Protein AF-A0A2P7TI65-F1 (afdb_monomer)

Secondary structure (DSSP, 8-state):
-HHHHHHHHHHHHHHHHHSTTSS-------------S---PPPTTHHHHH-HHHHHHHTTS-HHHHHHHHHHHHHHHTHHHH--SHHHHHHHHHHIIIIIHHHHIIIIIHHHHHH-TTTTSSHHHHHHHHHHHHTTEEEEEETTEEEEEEE----HHHHHHH--HHHHHHHHHHHHHHHHT-SSSTTT--HHHHHHHHHHHHHHHHSTTSHHHHHHHHHHHHHHHHHHSEEEEE-SS-EEEEESTT---HHHHB--HHHHHHHHHH-TTSTTHHHHHHHHHS-EEEEEETTEEPPEEEEEEEEEPPB--TTS--B-HHHHHHHHHHHTTT----EEEEEEETTEEEEEEEEEEESSHHHHHHHHHHHHHHSTT---EEEEEEEETTTTEEEEPP-

Sequence (395 aa):
MQIKQFIVLCLYAAICLLFGNCKPTSGSEVNAAGNSPAETVPPRHFLQKNLPHAYKYVEHAPAVLQNLLANYAYRVLGADSLITSEKELENLFLQRENEVIPQLEEQVFDPLLNEDPDVLQNEESNYLFNELKEIGIKGIFAEGMYVALGEAPMLEAKLQALAAEPLRLKIEFEQAQTDAIGGEYPFLDLDGEIKSVVLGEQLLFQYPKTAYAKQVESSFRFCLQTLTDVHALSGKYDRGYLTHALSFEHYPYETDIAQIKQFAQKYPQSRYAGAISKIAENPSEMELDADAPLPVYLVVINRFKPETPAGNALQCANAEKEMYRYLDKGIDVCHTLLIYHKNEPTCALTYRYYPTPEKAGKALQTWATTMPGVPAEIVKIAYNSNLETWEIQSE

Mean predicted aligned error: 8.1 Å

Nearest PDB structures (foldseek):
  6lyr-assembly1_D  TM=3.606E-01  e=5.839E-01  Escherichia coli K-12
  9co0-assembly1_D  TM=3.564E-01  e=2.639E+00  Escherichia coli
  3qky-assembly1_A  TM=2.832E-01  e=7.347E+00  Rhodothermus marinus DSM 4252

Structure (mmCIF, N/CA/C/O backbone):
data_AF-A0A2P7TI65-F1
#
_entry.id   AF-A0A2P7TI65-F1
#
loop_
_atom_site.group_PDB
_atom_site.id
_atom_site.type_symbol
_atom_site.label_atom_id
_atom_site.label_alt_id
_atom_site.label_comp_id
_atom_site.label_asym_id
_atom_site.label_entity_id
_atom_site.label_seq_id
_atom_site.pdbx_PDB_ins_code
_atom_site.Cartn_x
_atom_site.Cartn_y
_atom_site.Cartn_z
_atom_site.occupancy
_atom_site.B_iso_or_equiv
_atom_site.auth_seq_id
_atom_site.auth_comp_id
_atom_site.auth_asym_id
_atom_site.auth_atom_id
_atom_site.pdbx_PDB_model_num
ATOM 1 N N . MET A 1 1 ? -22.223 21.121 -10.533 1.00 33.25 1 MET A N 1
ATOM 2 C CA . MET A 1 1 ? -20.885 21.535 -11.014 1.00 33.25 1 MET A CA 1
ATOM 3 C C . MET A 1 1 ? -19.845 21.593 -9.892 1.00 33.25 1 MET A C 1
ATOM 5 O O . MET A 1 1 ? -18.720 21.209 -10.151 1.00 33.25 1 MET A O 1
ATOM 9 N N . GLN A 1 2 ? -20.208 21.960 -8.653 1.00 28.72 2 GLN A N 1
ATOM 10 C CA . GLN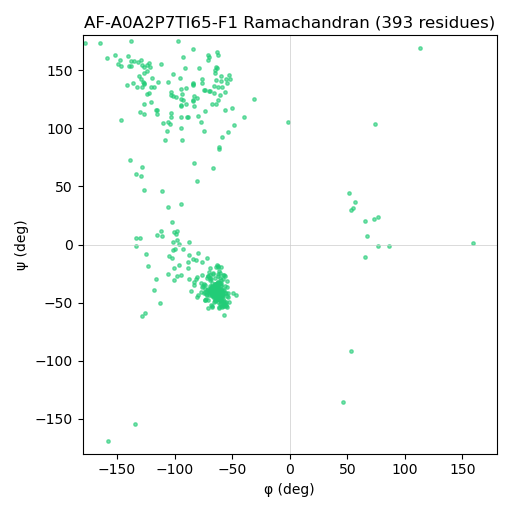 A 1 2 ? -19.278 21.985 -7.505 1.00 28.72 2 GLN A CA 1
ATOM 11 C C . GLN A 1 2 ? -18.925 20.606 -6.903 1.00 28.72 2 GLN A C 1
ATOM 13 O O . GLN A 1 2 ? -17.838 20.451 -6.369 1.00 28.72 2 GLN A O 1
ATOM 18 N N . ILE A 1 3 ? -19.787 19.587 -7.036 1.00 29.53 3 ILE A N 1
ATOM 19 C CA . ILE A 1 3 ? -19.545 18.241 -6.465 1.00 29.53 3 ILE A CA 1
ATOM 20 C C . ILE A 1 3 ? -18.423 17.489 -7.205 1.00 29.53 3 ILE A C 1
ATOM 22 O O . ILE A 1 3 ? -17.579 16.875 -6.568 1.00 29.53 3 ILE A O 1
ATOM 26 N N . LYS A 1 4 ? -18.341 17.610 -8.539 1.00 27.17 4 LYS A N 1
ATOM 27 C CA . LYS A 1 4 ? -17.256 16.997 -9.328 1.00 27.17 4 LYS A CA 1
ATOM 28 C C . LYS A 1 4 ? -15.881 17.598 -9.011 1.00 27.17 4 LYS A C 1
ATOM 30 O O . LYS A 1 4 ? -14.904 16.870 -8.965 1.00 27.17 4 LYS A O 1
ATOM 35 N N . GLN A 1 5 ? -15.807 18.903 -8.740 1.00 29.42 5 GLN A N 1
ATOM 36 C CA . GLN A 1 5 ? -14.550 19.556 -8.351 1.00 29.42 5 GLN A CA 1
ATOM 37 C C . GLN A 1 5 ? -14.112 19.185 -6.927 1.00 29.42 5 GLN A C 1
ATOM 39 O O . GLN A 1 5 ? -12.918 19.141 -6.663 1.00 29.42 5 GLN A O 1
ATOM 44 N N . PHE A 1 6 ? -15.059 18.880 -6.033 1.00 30.64 6 PHE A N 1
ATOM 45 C CA . PHE A 1 6 ? -14.758 18.417 -4.676 1.00 30.64 6 PHE A CA 1
ATOM 46 C C . PHE A 1 6 ? -14.247 16.969 -4.672 1.00 30.64 6 PHE A C 1
ATOM 48 O O . PHE A 1 6 ? -13.254 16.686 -4.016 1.00 30.64 6 PHE A O 1
ATOM 55 N N . ILE A 1 7 ? -14.846 16.086 -5.483 1.00 35.62 7 ILE A N 1
ATOM 56 C CA . ILE A 1 7 ? -14.396 14.692 -5.649 1.00 35.62 7 ILE A CA 1
ATOM 57 C C . ILE A 1 7 ? -12.996 14.637 -6.273 1.00 35.62 7 ILE A C 1
ATOM 59 O O . ILE A 1 7 ? -12.140 13.931 -5.759 1.00 35.62 7 ILE A O 1
ATOM 63 N N . VAL A 1 8 ? -12.715 15.454 -7.297 1.00 33.91 8 VAL A N 1
ATOM 64 C CA . VAL A 1 8 ? -11.368 15.558 -7.890 1.00 33.91 8 VAL A CA 1
ATOM 65 C C . VAL A 1 8 ? -10.347 16.092 -6.875 1.00 33.91 8 VAL A C 1
ATOM 67 O O . VAL A 1 8 ? -9.234 15.582 -6.810 1.00 33.91 8 VAL A O 1
ATOM 70 N N . LEU A 1 9 ? -10.712 17.061 -6.024 1.00 30.66 9 LEU A N 1
ATOM 71 C CA . LEU A 1 9 ? -9.827 17.528 -4.948 1.00 30.66 9 LEU A CA 1
ATOM 72 C C . LEU A 1 9 ? -9.592 16.467 -3.863 1.00 30.66 9 LEU A C 1
ATOM 74 O O . LEU A 1 9 ? -8.480 16.386 -3.348 1.00 30.66 9 LEU A O 1
ATOM 78 N N . CYS A 1 10 ? -10.596 15.652 -3.529 1.00 34.59 10 CYS A N 1
ATOM 79 C CA . CYS A 1 10 ? -10.451 14.518 -2.614 1.00 34.59 10 CYS A CA 1
ATOM 80 C C . CYS A 1 10 ? -9.598 13.400 -3.228 1.00 34.59 10 CYS A C 1
ATOM 82 O O . CYS A 1 10 ? -8.789 12.823 -2.511 1.00 34.59 10 CYS A O 1
ATOM 84 N N . LEU A 1 11 ? -9.699 13.164 -4.542 1.00 36.84 11 LEU A N 1
ATOM 85 C CA . LEU A 1 11 ? -8.825 12.266 -5.301 1.00 36.84 11 LEU A CA 1
ATOM 86 C C . LEU A 1 11 ? -7.374 12.741 -5.198 1.00 36.84 11 LEU A C 1
ATOM 88 O O . LEU A 1 11 ? -6.514 12.004 -4.734 1.00 36.84 11 LEU A O 1
ATOM 92 N N . TYR A 1 12 ? -7.115 14.014 -5.519 1.00 34.06 12 TYR A N 1
ATOM 93 C CA . TYR A 1 12 ? -5.782 14.602 -5.408 1.00 34.06 12 TYR A CA 1
ATOM 94 C C . TYR A 1 12 ? -5.277 14.634 -3.968 1.00 34.06 12 TYR A C 1
ATOM 96 O O . TYR A 1 12 ? -4.091 14.424 -3.768 1.00 34.06 12 TYR A O 1
ATOM 104 N N . ALA A 1 13 ? -6.122 14.873 -2.962 1.00 33.38 13 ALA A N 1
ATOM 105 C CA . ALA A 1 13 ? -5.711 14.895 -1.560 1.00 33.38 13 ALA A CA 1
ATOM 106 C C . ALA A 1 13 ? -5.451 13.489 -1.002 1.00 33.38 13 ALA A C 1
ATOM 108 O O . ALA A 1 13 ? -4.453 13.309 -0.315 1.00 33.38 13 ALA A O 1
ATOM 109 N N . ALA A 1 14 ? -6.278 12.490 -1.320 1.00 37.41 14 ALA A N 1
ATOM 110 C CA . ALA A 1 14 ? -6.063 11.099 -0.926 1.00 37.41 14 ALA A CA 1
ATOM 111 C C . ALA A 1 14 ? -4.827 10.524 -1.629 1.00 37.41 14 ALA A C 1
ATOM 113 O O . ALA A 1 14 ? -3.959 9.970 -0.968 1.00 37.41 14 ALA A O 1
ATOM 114 N N . ILE A 1 15 ? -4.665 10.777 -2.930 1.00 42.31 15 ILE A N 1
ATOM 115 C CA . ILE A 1 15 ? -3.466 10.418 -3.699 1.00 42.31 15 ILE A CA 1
ATOM 116 C C . ILE A 1 15 ? -2.247 11.197 -3.169 1.00 42.31 15 ILE A C 1
ATOM 118 O O . ILE A 1 15 ? -1.222 10.604 -2.867 1.00 42.31 15 ILE A O 1
ATOM 122 N N . CYS A 1 16 ? -2.333 12.505 -2.913 1.00 35.56 16 CYS A N 1
ATOM 123 C CA . CYS A 1 16 ? -1.217 13.270 -2.332 1.00 35.56 16 CYS A CA 1
ATOM 124 C C . CYS A 1 16 ? -0.918 12.917 -0.866 1.00 35.56 16 CYS A C 1
ATOM 126 O O . CYS A 1 16 ? 0.185 13.204 -0.411 1.00 35.56 16 CYS A O 1
ATOM 128 N N . LEU A 1 17 ? -1.845 12.318 -0.115 1.00 35.91 17 LEU A N 1
ATOM 129 C CA . LEU A 1 17 ? -1.594 11.780 1.228 1.00 35.91 17 LEU A CA 1
ATOM 130 C C . LEU A 1 17 ? -0.984 10.372 1.155 1.00 35.91 17 LEU A C 1
ATOM 132 O O . LEU A 1 17 ? -0.093 10.070 1.945 1.00 35.91 17 LEU A O 1
ATOM 136 N N . LEU A 1 18 ? -1.374 9.566 0.161 1.00 39.84 18 LEU A N 1
ATOM 137 C CA . LEU A 1 18 ? -0.753 8.278 -0.173 1.00 39.84 18 LEU A CA 1
ATOM 138 C C . LEU A 1 18 ? 0.675 8.452 -0.724 1.00 39.84 18 LEU A C 1
ATOM 140 O O . LEU A 1 18 ? 1.555 7.651 -0.424 1.00 39.84 18 LEU A O 1
ATOM 144 N N . PHE A 1 19 ? 0.940 9.545 -1.449 1.00 40.72 19 PHE A N 1
ATOM 145 C CA . PHE A 1 19 ? 2.225 9.827 -2.103 1.00 40.72 19 PHE A CA 1
ATOM 146 C C . PHE A 1 19 ? 2.960 11.063 -1.562 1.00 40.72 19 PHE A C 1
ATOM 148 O O . PHE A 1 19 ? 4.010 11.437 -2.082 1.00 40.72 19 PHE A O 1
ATOM 155 N N . GLY A 1 20 ? 2.495 11.679 -0.473 1.00 29.67 20 GLY A N 1
ATOM 156 C CA . GLY A 1 20 ? 3.210 12.774 0.199 1.00 29.67 20 GLY A CA 1
ATOM 157 C C . GLY A 1 20 ? 4.576 12.335 0.739 1.00 29.67 20 GLY A C 1
ATOM 158 O O . GLY A 1 20 ? 5.502 13.140 0.807 1.00 29.67 20 GLY A O 1
ATOM 159 N N . ASN A 1 21 ? 4.718 11.034 1.014 1.00 30.55 21 ASN A N 1
ATOM 160 C CA . ASN A 1 21 ? 5.979 10.372 1.357 1.00 30.55 21 ASN A CA 1
ATOM 161 C C . ASN A 1 21 ? 6.677 9.694 0.156 1.00 30.55 21 ASN A C 1
ATOM 163 O O . ASN A 1 21 ? 7.762 9.144 0.326 1.00 30.55 21 ASN A O 1
ATOM 167 N N . CYS A 1 22 ? 6.094 9.770 -1.046 1.00 31.56 22 CYS A N 1
ATOM 168 C CA . CYS A 1 22 ? 6.686 9.340 -2.321 1.00 31.56 22 CYS A CA 1
ATOM 169 C C . CYS A 1 22 ? 6.988 10.514 -3.263 1.00 31.56 22 CYS A C 1
ATOM 171 O O . CYS A 1 22 ? 7.347 10.295 -4.416 1.00 31.56 22 CYS A O 1
ATOM 173 N N . LYS A 1 23 ? 6.921 11.766 -2.793 1.00 25.58 23 LYS A N 1
ATOM 174 C CA . LYS A 1 23 ? 7.666 12.836 -3.455 1.00 25.58 23 LYS A CA 1
ATOM 175 C C . LYS A 1 23 ? 9.137 12.642 -3.101 1.00 25.58 23 LYS A C 1
ATOM 177 O O . LYS A 1 23 ? 9.470 12.789 -1.921 1.00 25.58 23 LYS A O 1
ATOM 182 N N . PRO A 1 24 ? 10.035 12.343 -4.060 1.00 28.00 24 PRO A N 1
ATOM 183 C CA . PRO A 1 24 ? 11.450 12.501 -3.796 1.00 28.00 24 PRO A CA 1
ATOM 184 C C . PRO A 1 24 ? 11.622 13.953 -3.365 1.00 28.00 24 PRO A C 1
ATOM 186 O O . PRO A 1 24 ? 11.313 14.884 -4.112 1.00 28.00 24 PRO A O 1
ATOM 189 N N . THR A 1 25 ? 12.044 14.163 -2.119 1.00 24.66 25 THR A N 1
ATOM 190 C CA . THR A 1 25 ? 12.539 15.468 -1.708 1.00 24.66 25 THR A CA 1
ATOM 191 C C . THR A 1 25 ? 13.558 15.862 -2.760 1.00 24.66 25 THR A C 1
ATOM 193 O O . THR A 1 25 ? 14.561 15.165 -2.925 1.00 24.66 25 THR A O 1
ATOM 196 N N . SER A 1 26 ? 13.292 16.951 -3.480 1.00 28.28 26 SER A N 1
ATOM 197 C CA . SER A 1 26 ? 14.252 17.633 -4.338 1.00 28.28 26 SER A CA 1
ATOM 198 C C . SER A 1 26 ? 15.343 18.233 -3.441 1.00 28.28 26 SER A C 1
ATOM 200 O O . SER A 1 26 ? 15.443 19.441 -3.244 1.00 28.28 26 SER A O 1
ATOM 202 N N . GLY A 1 27 ? 16.098 17.356 -2.793 1.00 23.88 27 GLY A N 1
ATOM 203 C CA . GLY A 1 27 ? 17.316 17.620 -2.070 1.00 23.88 27 GLY A CA 1
ATOM 204 C C . GLY A 1 27 ? 18.421 17.114 -2.967 1.00 23.88 27 GLY A C 1
ATOM 205 O O . GLY A 1 27 ? 18.614 15.912 -3.120 1.00 23.88 27 GLY A O 1
ATOM 206 N N . SER A 1 28 ? 19.107 18.050 -3.609 1.00 29.12 28 SER A N 1
ATOM 207 C CA . SER A 1 28 ? 20.335 17.808 -4.343 1.00 29.12 28 SER A CA 1
ATOM 208 C C . SER A 1 28 ? 21.411 17.279 -3.390 1.00 29.12 28 SER A C 1
ATOM 210 O O . SER A 1 28 ? 22.260 18.034 -2.922 1.00 29.12 28 SER A O 1
ATOM 212 N N . GLU A 1 29 ? 21.392 15.985 -3.100 1.00 25.59 29 GLU A N 1
ATOM 213 C CA . GLU A 1 29 ? 22.573 15.262 -2.655 1.00 25.59 29 GLU A CA 1
ATOM 214 C C . GLU A 1 29 ? 23.029 14.398 -3.821 1.00 25.59 29 GLU A C 1
ATOM 216 O O . GLU A 1 29 ? 22.493 13.330 -4.111 1.00 25.59 29 GLU A O 1
ATOM 221 N N . VAL A 1 30 ? 24.014 14.940 -4.537 1.00 32.53 30 VAL A N 1
ATOM 222 C CA . VAL A 1 30 ? 24.775 14.271 -5.588 1.00 32.53 30 VAL A CA 1
ATOM 223 C C . VAL A 1 30 ? 25.493 13.083 -4.948 1.00 32.53 30 VAL A C 1
ATOM 225 O O . VAL A 1 30 ? 26.649 13.176 -4.537 1.00 32.53 30 VAL A O 1
ATOM 228 N N . ASN A 1 31 ? 24.795 11.958 -4.824 1.00 28.86 31 ASN A N 1
ATOM 229 C CA . ASN A 1 31 ? 25.407 10.698 -4.453 1.00 28.86 31 ASN A CA 1
ATOM 230 C C . ASN A 1 31 ? 26.119 10.145 -5.686 1.00 28.86 31 ASN A C 1
ATOM 232 O O . ASN A 1 31 ? 25.499 9.729 -6.658 1.00 28.86 31 ASN A O 1
ATOM 236 N N . ALA A 1 32 ? 27.447 10.261 -5.624 1.00 28.88 32 ALA A N 1
ATOM 237 C CA . ALA A 1 32 ? 28.475 9.694 -6.486 1.00 28.88 32 ALA A CA 1
ATOM 238 C C . ALA A 1 32 ? 27.963 8.802 -7.630 1.00 28.88 32 ALA A C 1
ATOM 240 O O . ALA A 1 32 ? 27.623 7.636 -7.430 1.00 28.88 32 ALA A O 1
ATOM 241 N N . ALA A 1 33 ? 28.019 9.361 -8.843 1.00 31.31 33 ALA A N 1
ATOM 242 C CA . ALA A 1 33 ? 27.910 8.643 -10.101 1.00 31.31 33 ALA A CA 1
ATOM 243 C C . ALA A 1 33 ? 28.835 7.414 -10.094 1.00 31.31 33 ALA A C 1
ATOM 245 O O . ALA A 1 33 ? 30.054 7.512 -10.257 1.00 31.31 33 ALA A O 1
ATOM 246 N N . GLY A 1 34 ? 28.247 6.237 -9.888 1.00 29.70 34 GLY A N 1
ATOM 247 C CA . GLY A 1 34 ? 28.880 4.983 -10.250 1.00 29.70 34 GLY A CA 1
ATOM 248 C C . GLY A 1 34 ? 28.967 4.934 -11.768 1.00 29.70 34 GLY A C 1
ATOM 249 O O . GLY A 1 34 ? 27.942 5.030 -12.431 1.00 29.70 34 GLY A O 1
ATOM 250 N N . ASN A 1 35 ? 30.183 4.818 -12.304 1.00 31.08 35 ASN A N 1
ATOM 251 C CA . ASN A 1 35 ? 30.463 4.728 -13.738 1.00 31.08 35 ASN A CA 1
ATOM 252 C C . ASN A 1 35 ? 29.428 3.855 -14.475 1.00 31.08 35 ASN A C 1
ATOM 254 O O . ASN A 1 35 ? 29.418 2.632 -14.302 1.00 31.08 35 ASN A O 1
ATOM 258 N N . SER A 1 36 ? 28.585 4.492 -15.295 1.00 36.66 36 SER A N 1
ATOM 259 C CA . SER A 1 36 ? 27.713 3.807 -16.251 1.00 36.66 36 SER A CA 1
ATOM 260 C C . SER A 1 36 ? 28.566 2.972 -17.212 1.00 36.66 36 SER A C 1
ATOM 262 O O . SER A 1 36 ? 29.584 3.471 -17.704 1.00 36.66 36 SER A O 1
ATOM 264 N N . PRO A 1 37 ? 28.182 1.718 -17.514 1.00 41.44 37 PRO A N 1
ATOM 265 C CA . PRO A 1 37 ? 28.738 1.019 -18.665 1.00 41.44 37 PRO A CA 1
ATOM 266 C C . PRO A 1 37 ? 28.413 1.828 -19.932 1.00 41.44 37 PRO A C 1
ATOM 268 O O . PRO A 1 37 ? 27.387 2.504 -19.984 1.00 41.44 37 PRO A O 1
ATOM 271 N N . ALA A 1 38 ? 29.345 1.819 -20.890 1.00 41.25 38 ALA A N 1
ATOM 272 C CA . ALA A 1 38 ? 29.417 2.696 -22.062 1.00 41.25 38 ALA A CA 1
ATOM 273 C C . ALA A 1 38 ? 28.048 3.154 -22.602 1.00 41.25 38 ALA A C 1
ATOM 275 O O . ALA A 1 38 ? 27.215 2.317 -22.939 1.00 41.25 38 ALA A O 1
ATOM 276 N N . GLU A 1 39 ? 27.848 4.474 -22.725 1.00 50.56 39 GLU A N 1
ATOM 277 C CA . GLU A 1 39 ? 26.682 5.070 -23.389 1.00 50.56 39 GLU A CA 1
ATOM 278 C C . GLU A 1 39 ? 26.535 4.488 -24.801 1.00 50.56 39 GLU A C 1
ATOM 280 O O . GLU A 1 39 ? 27.182 4.919 -25.759 1.00 50.56 39 GLU A O 1
ATOM 285 N N . THR A 1 40 ? 25.684 3.477 -24.951 1.00 62.12 40 THR A N 1
ATOM 286 C CA . THR A 1 40 ? 25.248 3.028 -26.265 1.00 62.12 40 THR A CA 1
ATOM 287 C C . THR A 1 40 ? 24.262 4.057 -26.783 1.00 62.12 40 THR A C 1
ATOM 289 O O . THR A 1 40 ? 23.092 4.049 -26.405 1.00 62.12 40 THR A O 1
ATOM 292 N N . VAL A 1 41 ? 24.759 4.971 -27.613 1.00 78.25 41 VAL A N 1
ATOM 293 C CA . VAL A 1 41 ? 23.941 6.007 -28.245 1.00 78.25 41 VAL A CA 1
ATOM 294 C C . VAL A 1 41 ? 22.924 5.330 -29.175 1.00 78.25 41 VAL A C 1
ATOM 296 O O . VAL A 1 41 ? 23.336 4.617 -30.098 1.00 78.25 41 VAL A O 1
ATOM 299 N N . PRO A 1 42 ? 21.611 5.520 -28.963 1.00 86.88 42 PRO A N 1
ATOM 300 C CA . PRO A 1 42 ? 20.585 4.921 -29.796 1.00 86.88 42 PRO A CA 1
ATOM 301 C C . PRO A 1 42 ? 20.676 5.475 -31.225 1.00 86.88 42 PRO A C 1
ATOM 303 O O . PRO A 1 42 ? 21.110 6.615 -31.436 1.00 86.88 42 PRO A O 1
ATOM 306 N N . PRO A 1 43 ? 20.249 4.706 -32.241 1.00 88.12 43 PRO A N 1
ATOM 307 C CA . PRO A 1 43 ? 20.142 5.214 -33.602 1.00 88.12 43 PRO A CA 1
ATOM 308 C C . PRO A 1 43 ? 19.313 6.505 -33.668 1.00 88.12 43 PRO A C 1
ATOM 310 O O . PRO A 1 43 ? 18.324 6.666 -32.950 1.00 88.12 43 PRO A O 1
ATOM 313 N N . ARG A 1 44 ? 19.662 7.421 -34.583 1.00 83.56 44 ARG A N 1
ATOM 314 C CA . ARG A 1 44 ? 18.804 8.585 -34.863 1.00 83.56 44 ARG A CA 1
ATOM 315 C C . ARG A 1 44 ? 17.396 8.104 -35.228 1.00 83.56 44 ARG A C 1
ATOM 317 O O . ARG A 1 44 ? 17.263 7.144 -35.982 1.00 83.56 44 ARG A O 1
ATOM 324 N N . HIS A 1 45 ? 16.373 8.791 -34.720 1.00 90.06 45 HIS A N 1
ATOM 325 C CA . HIS A 1 45 ? 14.956 8.437 -34.901 1.00 90.06 45 HIS A CA 1
ATOM 326 C C . HIS A 1 45 ? 14.533 7.106 -34.251 1.00 90.06 45 HIS A C 1
ATOM 328 O O . HIS A 1 45 ? 13.511 6.543 -34.635 1.00 90.06 45 HIS A O 1
ATOM 334 N N . PHE A 1 46 ? 15.286 6.591 -33.266 1.00 94.56 46 PHE A N 1
ATOM 335 C CA . PHE A 1 46 ? 14.934 5.339 -32.589 1.00 94.56 46 PHE A CA 1
ATOM 336 C C . PHE A 1 46 ? 13.518 5.365 -31.997 1.00 94.56 46 PHE A C 1
ATOM 338 O O . PHE A 1 46 ? 12.744 4.454 -32.284 1.00 94.56 46 PHE A O 1
ATOM 345 N N . LEU A 1 47 ? 13.161 6.416 -31.246 1.00 93.44 47 LEU A N 1
ATOM 346 C CA . LEU A 1 47 ? 11.814 6.559 -30.677 1.00 93.44 47 LEU A CA 1
ATOM 347 C C . LEU A 1 47 ? 10.745 6.605 -31.767 1.00 93.44 47 LEU A C 1
ATOM 349 O O . LEU A 1 47 ? 9.847 5.780 -31.762 1.00 93.44 47 LEU A O 1
ATOM 353 N N . GLN A 1 48 ? 10.907 7.475 -32.765 1.00 95.75 48 GLN A N 1
ATOM 354 C CA . GLN A 1 48 ? 9.965 7.599 -33.882 1.00 95.75 48 GLN A CA 1
ATOM 355 C C . GLN A 1 48 ? 9.706 6.267 -34.610 1.00 95.75 48 GLN A C 1
ATOM 357 O O . GLN A 1 48 ? 8.623 6.061 -35.148 1.00 95.75 48 GLN A O 1
ATOM 362 N N . LYS A 1 49 ? 10.699 5.371 -34.665 1.00 95.88 49 LYS A N 1
ATOM 363 C CA . LYS A 1 49 ? 10.581 4.080 -35.348 1.00 95.88 49 LYS A CA 1
ATOM 364 C C . LYS A 1 49 ? 9.975 2.976 -34.476 1.00 95.88 49 LYS A C 1
ATOM 366 O O . LYS A 1 49 ? 9.257 2.143 -35.017 1.00 95.88 49 LYS A O 1
ATOM 371 N N . ASN A 1 50 ? 10.335 2.915 -33.194 1.00 96.25 50 ASN A N 1
ATOM 372 C CA . ASN A 1 50 ? 10.012 1.770 -32.331 1.00 96.25 50 ASN A CA 1
ATOM 373 C C . ASN A 1 50 ? 8.899 2.069 -31.323 1.00 96.25 50 ASN A C 1
ATOM 375 O O . ASN A 1 50 ? 8.230 1.139 -30.907 1.00 96.25 50 ASN A O 1
ATOM 379 N N . LEU A 1 51 ? 8.705 3.337 -30.959 1.00 97.00 51 LEU A N 1
ATOM 380 C CA . LEU A 1 51 ? 7.634 3.813 -30.082 1.00 97.00 51 LEU A CA 1
ATOM 381 C C . LEU A 1 51 ? 6.981 5.067 -30.710 1.00 97.00 51 LEU A C 1
ATOM 383 O O . LEU A 1 51 ? 7.117 6.174 -30.174 1.00 97.00 51 LEU A O 1
ATOM 387 N N . PRO A 1 52 ? 6.393 4.959 -31.922 1.00 97.00 52 PRO A N 1
ATOM 388 C CA . PRO A 1 52 ? 5.850 6.102 -32.652 1.00 97.00 52 PRO A CA 1
ATOM 389 C C . PRO A 1 52 ? 4.741 6.850 -31.907 1.00 97.00 52 PRO A C 1
ATOM 391 O O . PRO A 1 52 ? 4.651 8.067 -32.070 1.00 97.00 52 PRO A O 1
ATOM 394 N N . HIS A 1 53 ? 3.908 6.178 -31.109 1.00 96.38 53 HIS A N 1
ATOM 395 C CA . HIS A 1 53 ? 2.890 6.859 -30.314 1.00 96.38 53 HIS A CA 1
ATOM 396 C C . HIS A 1 53 ? 3.530 7.603 -29.141 1.00 96.38 53 HIS A C 1
ATOM 398 O O . HIS A 1 53 ? 3.283 8.796 -29.017 1.00 96.38 53 HIS A O 1
ATOM 404 N N . ALA A 1 54 ? 4.441 6.995 -28.376 1.00 95.19 54 ALA A N 1
ATOM 405 C CA . ALA A 1 54 ? 5.192 7.705 -27.333 1.00 95.19 54 ALA A CA 1
ATOM 406 C C . ALA A 1 54 ? 5.979 8.900 -27.894 1.00 95.19 54 ALA A C 1
ATOM 408 O O . ALA A 1 54 ? 6.000 9.972 -27.291 1.00 95.19 54 ALA A O 1
ATOM 409 N N . TYR A 1 55 ? 6.567 8.753 -29.086 1.00 96.19 55 TYR A N 1
ATOM 410 C CA . TYR A 1 55 ? 7.283 9.830 -29.765 1.00 96.19 55 TYR A CA 1
ATOM 411 C C . TYR A 1 55 ? 6.405 11.063 -30.019 1.00 96.19 55 TYR A C 1
ATOM 413 O O . TYR A 1 55 ? 6.868 12.169 -29.755 1.00 96.19 55 TYR A O 1
ATOM 421 N N . LYS A 1 56 ? 5.147 10.893 -30.457 1.00 94.31 56 LYS A N 1
ATOM 422 C CA . LYS A 1 56 ? 4.210 12.017 -30.672 1.00 94.31 56 LYS A CA 1
ATOM 423 C C . LYS A 1 56 ? 4.027 12.873 -29.415 1.00 94.31 56 LYS A C 1
ATOM 425 O O . LYS A 1 56 ? 3.893 14.083 -29.518 1.00 94.31 56 LYS A O 1
ATOM 430 N N . TYR A 1 57 ? 4.037 12.256 -28.234 1.00 91.56 57 TYR A N 1
ATOM 431 C CA . TYR A 1 57 ? 3.849 12.965 -26.966 1.00 91.56 57 TYR A CA 1
ATOM 432 C C . TYR A 1 57 ? 5.132 13.655 -26.480 1.00 91.56 57 TYR A C 1
ATOM 434 O O . TYR A 1 57 ? 5.063 14.685 -25.816 1.00 91.56 57 TYR A O 1
ATOM 442 N N . VAL A 1 58 ? 6.313 13.136 -26.838 1.00 94.12 58 VAL A N 1
ATOM 443 C CA . VAL A 1 58 ? 7.602 13.699 -26.393 1.00 94.12 58 VAL A CA 1
ATOM 444 C C . VAL A 1 58 ? 8.320 14.550 -27.443 1.00 94.12 58 VAL A C 1
ATOM 446 O O . VAL A 1 58 ? 9.357 15.135 -27.132 1.00 94.12 58 VAL A O 1
ATOM 449 N N . GLU A 1 59 ? 7.820 14.651 -28.679 1.00 93.12 59 GLU A N 1
ATOM 450 C CA . GLU A 1 59 ? 8.529 15.328 -29.780 1.00 93.12 59 GLU A CA 1
ATOM 451 C C . GLU A 1 59 ? 8.808 16.815 -29.506 1.00 93.12 59 GLU A C 1
ATOM 453 O O . GLU A 1 59 ? 9.816 17.363 -29.966 1.00 93.12 59 GLU A O 1
ATOM 458 N N . HIS A 1 60 ? 7.944 17.453 -28.714 1.00 90.00 60 HIS A N 1
ATOM 459 C CA . HIS A 1 60 ? 8.065 18.849 -28.293 1.00 90.00 60 HIS A CA 1
ATOM 460 C C . HIS A 1 60 ? 8.644 19.019 -26.883 1.00 90.00 60 HIS A C 1
ATOM 462 O O . HIS A 1 60 ? 8.904 20.148 -26.464 1.00 90.00 60 HIS A O 1
ATOM 468 N N . ALA A 1 61 ? 8.894 17.921 -26.166 1.00 91.94 61 ALA A N 1
ATOM 469 C CA . ALA A 1 61 ? 9.519 17.960 -24.852 1.00 91.94 61 ALA A CA 1
ATOM 470 C C . ALA A 1 61 ? 11.007 18.355 -24.951 1.00 91.94 61 ALA A C 1
ATOM 472 O O . ALA A 1 61 ? 11.620 18.228 -26.020 1.00 91.94 61 ALA A O 1
ATOM 473 N N . PRO A 1 62 ? 11.644 18.804 -23.854 1.00 93.06 62 PRO A N 1
ATOM 474 C CA . PRO A 1 62 ? 13.071 19.101 -23.839 1.00 93.06 62 PRO A CA 1
ATOM 475 C C . PRO A 1 62 ? 13.925 17.939 -24.363 1.00 93.06 62 PRO A C 1
ATOM 477 O O . PRO A 1 62 ? 13.678 16.771 -24.064 1.00 93.06 62 PRO A O 1
ATOM 480 N N . ALA A 1 63 ? 14.998 18.261 -25.095 1.00 91.12 63 ALA A N 1
ATOM 481 C CA . ALA A 1 63 ? 15.891 17.257 -25.686 1.00 91.12 63 ALA A CA 1
ATOM 482 C C . ALA A 1 63 ? 16.475 16.278 -24.649 1.00 91.12 63 ALA A C 1
ATOM 484 O O . ALA A 1 63 ? 16.784 15.137 -24.981 1.00 91.12 63 ALA A O 1
ATOM 485 N N . VAL A 1 64 ? 16.609 16.715 -23.391 1.00 91.06 64 VAL A N 1
ATOM 486 C CA . VAL A 1 64 ? 17.036 15.865 -22.272 1.00 91.06 64 VAL A CA 1
ATOM 487 C C . VAL A 1 64 ? 16.060 14.705 -22.060 1.00 91.06 64 VAL A C 1
ATOM 489 O O . VAL A 1 64 ? 16.510 13.564 -22.008 1.00 91.06 64 VAL A O 1
ATOM 492 N N . LEU A 1 65 ? 14.748 14.966 -22.022 1.00 93.00 65 LEU A N 1
ATOM 493 C CA . LEU A 1 65 ? 13.728 13.924 -21.864 1.00 93.00 65 LEU A CA 1
ATOM 494 C C . LEU A 1 65 ? 13.664 13.008 -23.091 1.00 93.00 65 LEU A C 1
ATOM 496 O O . LEU A 1 65 ? 13.638 11.787 -22.950 1.00 93.00 65 LEU A O 1
ATOM 500 N N . GLN A 1 66 ? 13.723 13.575 -24.298 1.00 93.19 66 GLN A N 1
ATOM 501 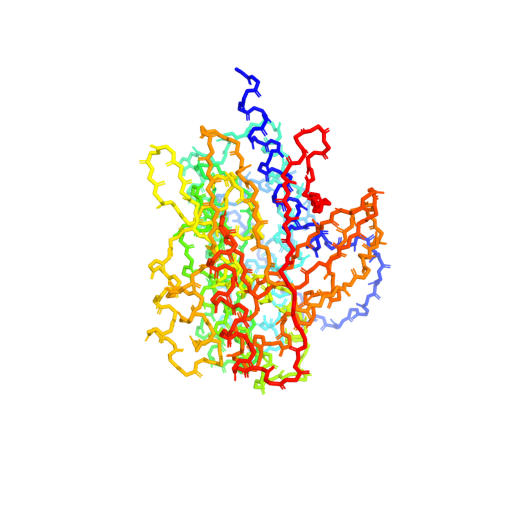C CA . GLN A 1 66 ? 13.744 12.774 -25.527 1.00 93.19 66 GLN A CA 1
ATOM 502 C C . GLN A 1 66 ? 14.929 11.796 -25.546 1.00 93.19 66 GLN A C 1
ATOM 504 O O . GLN A 1 66 ? 14.765 10.619 -25.866 1.00 93.19 66 GLN A O 1
ATOM 509 N N . ASN A 1 67 ? 16.121 12.264 -25.162 1.00 92.75 67 ASN A N 1
ATOM 510 C CA . ASN A 1 67 ? 17.315 11.426 -25.083 1.00 92.75 67 ASN A CA 1
ATOM 511 C C . ASN A 1 67 ? 17.221 10.391 -23.955 1.00 92.75 67 ASN A C 1
ATOM 513 O O . ASN A 1 67 ? 17.601 9.242 -24.169 1.00 92.75 67 ASN A O 1
ATOM 517 N N . LEU A 1 68 ? 16.703 10.772 -22.783 1.00 94.56 68 LEU A N 1
ATOM 518 C CA . LEU A 1 68 ? 16.485 9.862 -21.658 1.00 94.56 68 LEU A CA 1
ATOM 519 C C . LEU A 1 68 ? 15.585 8.692 -22.072 1.00 94.56 68 LEU A C 1
ATOM 521 O O . LEU A 1 68 ? 15.991 7.535 -21.943 1.00 94.56 68 LEU A O 1
ATOM 525 N N . LEU A 1 69 ? 14.414 8.987 -22.644 1.00 96.00 69 LEU A N 1
ATOM 526 C CA . LEU A 1 69 ? 13.470 7.965 -23.090 1.00 96.00 69 LEU A CA 1
ATOM 527 C C . LEU A 1 69 ? 14.055 7.109 -24.220 1.00 96.00 69 LEU A C 1
ATOM 529 O O . LEU A 1 69 ? 13.926 5.887 -24.190 1.00 96.00 69 LEU A O 1
ATOM 533 N N . ALA A 1 70 ? 14.739 7.718 -25.196 1.00 96.00 70 ALA A N 1
ATOM 534 C CA . ALA A 1 70 ? 15.364 6.990 -26.301 1.00 96.00 70 ALA A CA 1
ATOM 535 C C . ALA A 1 70 ? 16.438 6.010 -25.815 1.00 96.00 70 ALA A C 1
ATOM 537 O O . ALA A 1 70 ? 16.461 4.857 -26.249 1.00 96.00 70 ALA A O 1
ATOM 538 N N . ASN A 1 71 ? 17.313 6.460 -24.912 1.00 95.00 71 ASN A N 1
ATOM 539 C CA . ASN A 1 71 ? 18.374 5.642 -24.332 1.00 95.00 71 ASN A CA 1
ATOM 540 C C . ASN A 1 71 ? 17.791 4.489 -23.511 1.00 95.00 71 ASN A C 1
ATOM 542 O O . ASN A 1 71 ? 18.226 3.346 -23.654 1.00 95.00 71 ASN A O 1
ATOM 546 N N . TYR A 1 72 ? 16.798 4.786 -22.673 1.00 96.75 72 TYR A N 1
ATOM 547 C CA . TYR A 1 72 ? 16.120 3.792 -21.852 1.00 96.75 72 TYR A CA 1
ATOM 548 C C . TYR A 1 72 ? 15.431 2.726 -22.714 1.00 96.75 72 TYR A C 1
ATOM 550 O O . TYR A 1 72 ? 15.749 1.541 -22.599 1.00 96.75 72 TYR A O 1
ATOM 558 N N . ALA A 1 73 ? 14.575 3.144 -23.650 1.00 97.38 73 ALA A N 1
ATOM 559 C CA . ALA A 1 73 ? 13.855 2.241 -24.544 1.00 97.38 73 ALA A CA 1
ATOM 560 C C . ALA A 1 73 ? 14.808 1.375 -25.380 1.00 97.38 73 ALA A C 1
ATOM 562 O O . ALA A 1 73 ? 14.577 0.180 -25.548 1.00 97.38 73 ALA A O 1
ATOM 563 N N . TYR A 1 74 ? 15.919 1.941 -25.861 1.00 96.75 74 TYR A N 1
ATOM 564 C CA . TYR A 1 74 ? 16.931 1.187 -26.601 1.00 96.75 74 TYR A CA 1
ATOM 565 C C . TYR A 1 74 ? 17.567 0.074 -25.760 1.00 96.75 74 TYR A C 1
ATOM 567 O O . TYR A 1 74 ? 17.759 -1.038 -26.253 1.00 96.75 74 TYR A O 1
ATOM 575 N N . ARG A 1 75 ? 17.855 0.342 -24.480 1.00 95.69 75 ARG A N 1
ATOM 576 C CA . ARG A 1 75 ? 18.404 -0.662 -23.559 1.00 95.69 75 ARG A CA 1
ATOM 577 C C . ARG A 1 75 ? 17.397 -1.760 -23.231 1.00 95.69 75 ARG A C 1
ATOM 579 O O . ARG A 1 75 ? 17.801 -2.918 -23.177 1.00 95.69 75 ARG A O 1
ATOM 586 N N . VAL A 1 76 ? 16.119 -1.419 -23.042 1.00 96.50 76 VAL A N 1
ATOM 587 C CA . VAL A 1 76 ? 15.061 -2.408 -22.774 1.00 96.50 76 VAL A CA 1
ATOM 588 C C . VAL A 1 76 ? 14.825 -3.291 -24.001 1.00 96.50 76 VAL A C 1
ATOM 590 O O . VAL A 1 76 ? 14.949 -4.510 -23.917 1.00 96.50 76 VAL A O 1
ATOM 593 N N . LEU A 1 77 ? 14.572 -2.692 -25.167 1.00 95.25 77 LEU A N 1
ATOM 594 C CA . LEU A 1 77 ? 14.271 -3.434 -26.397 1.00 95.25 77 LEU A CA 1
ATOM 595 C C . LEU A 1 77 ? 15.494 -4.192 -26.949 1.00 95.25 77 LEU A C 1
ATOM 597 O O . LEU A 1 77 ? 15.348 -5.180 -27.664 1.00 95.25 77 LEU A O 1
ATOM 601 N N . GLY A 1 78 ? 16.709 -3.756 -26.604 1.00 93.75 78 GLY A N 1
ATOM 602 C CA . GLY A 1 78 ? 17.973 -4.424 -26.930 1.00 93.75 78 GLY A CA 1
ATOM 603 C C . GLY A 1 78 ? 18.541 -5.303 -25.808 1.00 93.75 78 GLY A C 1
ATOM 604 O O . GLY A 1 78 ? 19.709 -5.708 -25.894 1.00 93.75 78 GLY A O 1
ATOM 605 N N . ALA A 1 79 ? 17.765 -5.583 -24.753 1.00 93.00 79 ALA A N 1
ATOM 606 C CA . ALA A 1 79 ? 18.269 -6.169 -23.508 1.00 93.00 79 ALA A CA 1
ATOM 607 C C . ALA A 1 79 ? 18.978 -7.516 -23.692 1.00 93.00 79 ALA A C 1
ATOM 609 O O . ALA A 1 79 ? 19.912 -7.826 -22.951 1.00 93.00 79 ALA A O 1
ATOM 610 N N . ASP A 1 80 ? 18.595 -8.300 -24.702 1.00 89.75 80 ASP A N 1
ATOM 611 C CA . ASP A 1 80 ? 19.240 -9.578 -25.003 1.00 89.75 80 ASP A CA 1
ATOM 612 C C . ASP A 1 80 ? 20.744 -9.446 -25.224 1.00 89.75 80 ASP A C 1
ATOM 614 O O . ASP A 1 80 ? 21.507 -10.250 -24.682 1.00 89.75 8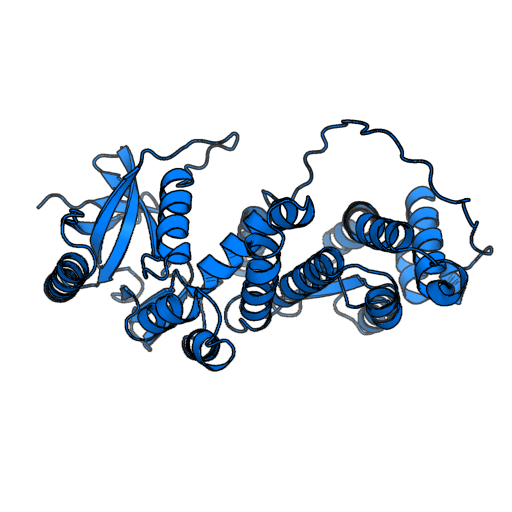0 ASP A O 1
ATOM 618 N N . SER A 1 81 ? 21.155 -8.398 -25.938 1.00 88.44 81 SER A N 1
ATOM 619 C CA . SER A 1 81 ? 22.558 -8.094 -26.227 1.00 88.44 81 SER A CA 1
ATOM 620 C C . SER A 1 81 ? 23.207 -7.108 -25.257 1.00 88.44 81 SER A C 1
ATOM 622 O O . SER A 1 81 ? 24.426 -7.124 -25.114 1.00 88.44 81 SER A O 1
ATOM 624 N N . LEU A 1 82 ? 22.418 -6.234 -24.628 1.00 89.62 82 LEU A N 1
ATOM 625 C CA . LEU A 1 82 ? 22.933 -5.083 -23.878 1.00 89.62 82 LEU A CA 1
ATOM 626 C C . LEU A 1 82 ? 22.964 -5.298 -22.363 1.00 89.62 82 LEU A C 1
ATOM 628 O O . LEU A 1 82 ? 23.685 -4.583 -21.676 1.00 89.62 82 LEU A O 1
ATOM 632 N N . ILE A 1 83 ? 22.190 -6.252 -21.840 1.00 92.50 83 ILE A N 1
ATOM 633 C CA . ILE A 1 83 ? 22.104 -6.536 -20.405 1.00 92.50 83 ILE A CA 1
ATOM 634 C C . ILE A 1 83 ? 22.650 -7.939 -20.146 1.00 92.50 83 ILE A C 1
ATOM 636 O O . ILE A 1 83 ? 22.074 -8.953 -20.566 1.00 92.50 83 ILE A O 1
ATOM 640 N N . THR A 1 84 ? 23.788 -7.983 -19.454 1.00 93.50 84 THR A N 1
ATOM 641 C CA . THR A 1 84 ? 24.577 -9.202 -19.222 1.00 93.50 84 THR A CA 1
ATOM 642 C C . THR A 1 84 ? 24.843 -9.480 -17.746 1.00 93.50 84 THR A C 1
ATOM 644 O O . THR A 1 84 ? 25.336 -10.553 -17.404 1.00 93.50 84 THR A O 1
ATOM 647 N N . SER A 1 85 ? 24.498 -8.543 -16.863 1.00 95.56 85 SER A N 1
ATOM 648 C CA . SER A 1 85 ? 24.719 -8.648 -15.423 1.00 95.56 85 SER A CA 1
ATOM 649 C C . SER A 1 85 ? 23.527 -8.147 -14.606 1.00 95.56 85 SER A C 1
ATOM 651 O O . SER A 1 85 ? 22.737 -7.324 -15.070 1.00 95.56 85 SER A O 1
ATOM 653 N N . GLU A 1 86 ? 23.439 -8.608 -13.356 1.00 95.69 86 GLU A N 1
ATOM 654 C CA . GLU A 1 86 ? 22.465 -8.129 -12.365 1.00 95.69 86 GLU A CA 1
ATOM 655 C C . GLU A 1 86 ? 22.521 -6.608 -12.192 1.00 95.69 86 GLU A C 1
ATOM 657 O O . GLU A 1 86 ? 21.492 -5.947 -12.215 1.00 95.69 86 GLU A O 1
ATOM 662 N N . LYS A 1 87 ? 23.725 -6.035 -12.086 1.00 95.44 87 LYS A N 1
ATOM 663 C CA . LYS A 1 87 ? 23.913 -4.595 -11.865 1.00 95.44 87 LYS A CA 1
ATOM 664 C C . LYS A 1 87 ? 23.378 -3.745 -13.020 1.00 95.44 87 LYS A C 1
ATOM 666 O O . LYS A 1 87 ? 22.834 -2.667 -12.804 1.00 95.44 87 LYS A O 1
ATOM 671 N N . GLU A 1 88 ? 23.548 -4.202 -14.259 1.00 94.88 88 GLU A N 1
ATOM 672 C CA . GLU A 1 88 ? 22.994 -3.512 -15.431 1.00 94.88 88 GLU A CA 1
ATOM 673 C C . GLU A 1 88 ? 21.468 -3.552 -15.439 1.00 94.88 88 GLU A C 1
ATOM 675 O O . GLU A 1 88 ? 20.839 -2.567 -15.833 1.00 94.88 88 GLU A O 1
ATOM 680 N N . LEU A 1 89 ? 20.901 -4.677 -14.994 1.00 95.19 89 LEU A N 1
ATOM 681 C CA . LEU A 1 89 ? 19.468 -4.870 -14.847 1.00 95.19 89 LEU A CA 1
ATOM 682 C C . LEU A 1 89 ? 18.918 -3.968 -13.737 1.00 95.19 89 LEU A C 1
ATOM 684 O O . LEU A 1 89 ? 18.034 -3.165 -14.003 1.00 95.19 89 LEU A O 1
ATOM 688 N N . GLU A 1 90 ? 19.499 -4.011 -12.537 1.00 95.50 90 GLU A N 1
ATOM 689 C CA . GLU A 1 90 ? 19.144 -3.140 -11.411 1.00 95.50 90 GLU A CA 1
ATOM 690 C C . GLU A 1 90 ? 19.178 -1.660 -11.811 1.00 95.50 90 GLU A C 1
ATOM 692 O O . GLU A 1 90 ? 18.195 -0.950 -11.623 1.00 95.50 90 GLU A O 1
ATOM 697 N N . ASN A 1 91 ? 20.262 -1.205 -12.448 1.00 95.06 91 ASN A N 1
ATOM 698 C CA . ASN A 1 91 ? 20.373 0.173 -12.925 1.00 95.06 91 ASN A CA 1
ATOM 699 C C . ASN A 1 91 ? 19.285 0.539 -13.947 1.00 95.06 91 ASN A C 1
ATOM 701 O O . ASN A 1 91 ? 18.884 1.695 -14.022 1.00 95.06 91 ASN A O 1
ATOM 705 N N . LEU A 1 92 ? 18.834 -0.413 -14.771 1.00 95.75 92 LEU A N 1
ATOM 706 C CA . LEU A 1 92 ? 17.761 -0.181 -15.739 1.00 95.75 92 LEU A CA 1
ATOM 707 C C . LEU A 1 92 ? 16.406 0.008 -15.038 1.00 95.75 92 LEU A C 1
ATOM 709 O O . LEU A 1 92 ? 15.669 0.924 -15.392 1.00 95.75 92 LEU A O 1
ATOM 713 N N . PHE A 1 93 ? 16.100 -0.812 -14.029 1.00 95.88 93 PHE A N 1
ATOM 714 C CA . PHE A 1 93 ? 14.891 -0.668 -13.209 1.00 95.88 93 PHE A CA 1
ATOM 715 C C . PHE A 1 93 ? 14.915 0.631 -12.389 1.00 95.88 93 PHE A C 1
ATOM 717 O O . PHE A 1 93 ? 13.970 1.412 -12.454 1.00 95.88 93 PHE A O 1
ATOM 724 N N . LEU A 1 94 ? 16.041 0.946 -11.740 1.00 94.62 94 LEU A N 1
ATOM 725 C CA . LEU A 1 94 ? 16.204 2.203 -11.002 1.00 94.62 94 LEU A CA 1
ATOM 726 C C . LEU A 1 94 ? 16.078 3.438 -11.903 1.00 94.62 94 LEU A C 1
ATOM 728 O O . LEU A 1 94 ? 15.490 4.429 -11.479 1.00 94.62 94 LEU A O 1
ATOM 732 N N . GLN A 1 95 ? 16.603 3.392 -13.133 1.00 95.69 95 GLN A N 1
ATOM 733 C CA . GLN A 1 95 ? 16.445 4.482 -14.100 1.00 95.69 95 GLN A CA 1
ATOM 734 C C . GLN A 1 95 ? 14.974 4.673 -14.495 1.00 95.69 95 GLN A C 1
ATOM 736 O O . GLN A 1 95 ? 14.517 5.807 -14.628 1.00 95.69 95 GLN A O 1
ATOM 741 N N . ARG A 1 96 ? 14.215 3.583 -14.661 1.00 96.88 96 ARG A N 1
ATOM 742 C CA . ARG A 1 96 ? 12.775 3.655 -14.939 1.00 96.88 96 ARG A CA 1
ATOM 743 C C . ARG A 1 96 ? 12.036 4.413 -13.835 1.00 96.88 96 ARG A C 1
ATOM 745 O O . ARG A 1 96 ? 11.309 5.353 -14.133 1.00 96.88 96 ARG A O 1
ATOM 752 N N . GLU A 1 97 ? 12.247 3.992 -12.593 1.00 93.38 97 GLU A N 1
ATOM 753 C CA . GLU A 1 97 ? 11.513 4.456 -11.408 1.00 93.38 97 GLU A CA 1
ATOM 754 C C . GLU A 1 97 ? 11.899 5.881 -10.997 1.00 93.38 97 GLU A C 1
ATOM 756 O O . GLU A 1 97 ? 11.037 6.695 -10.689 1.00 93.38 97 GLU A O 1
ATOM 761 N N . ASN A 1 98 ? 13.194 6.207 -11.018 1.00 93.69 98 ASN A N 1
ATOM 762 C CA . ASN A 1 98 ? 13.687 7.476 -10.473 1.00 93.69 98 ASN A CA 1
ATOM 763 C C . ASN A 1 98 ? 13.859 8.576 -11.526 1.00 93.69 98 ASN A C 1
ATOM 765 O O . ASN A 1 98 ? 13.974 9.746 -11.165 1.00 93.69 98 ASN A O 1
ATOM 769 N N . GLU A 1 99 ? 13.916 8.221 -12.813 1.00 95.69 99 GLU A N 1
ATOM 770 C CA . GLU A 1 99 ? 14.178 9.183 -13.887 1.00 95.69 99 GLU A CA 1
ATOM 771 C C . GLU A 1 99 ? 13.093 9.146 -14.964 1.00 95.69 99 GLU A C 1
ATOM 773 O O . GLU A 1 99 ? 12.458 10.162 -15.213 1.00 95.69 99 GLU A O 1
ATOM 778 N N . VAL A 1 100 ? 12.850 8.005 -15.613 1.00 97.50 100 VAL A N 1
ATOM 779 C CA . VAL A 1 100 ? 11.990 7.969 -16.811 1.00 97.50 100 VAL A CA 1
ATOM 780 C C . VAL A 1 100 ? 10.531 8.259 -16.474 1.00 97.50 100 VAL A C 1
ATOM 782 O O . VAL A 1 100 ? 9.947 9.143 -17.095 1.00 97.50 100 VAL A O 1
ATOM 785 N N . ILE A 1 101 ? 9.952 7.546 -15.502 1.00 96.56 101 ILE A N 1
ATOM 786 C CA . ILE A 1 101 ? 8.555 7.740 -15.092 1.00 96.56 101 ILE A CA 1
ATOM 787 C C . ILE A 1 101 ? 8.333 9.168 -14.561 1.00 96.56 101 ILE A C 1
ATOM 789 O O . ILE A 1 101 ? 7.496 9.862 -15.138 1.00 96.56 101 ILE A O 1
ATOM 793 N N . PRO A 1 102 ? 9.105 9.676 -13.574 1.00 95.88 102 PRO A N 1
ATOM 794 C CA . PRO A 1 102 ? 8.888 11.024 -13.048 1.00 95.88 102 PRO A CA 1
ATOM 795 C C . PRO A 1 102 ? 9.038 12.127 -14.100 1.00 95.88 102 PRO A C 1
ATOM 797 O O . PRO A 1 102 ? 8.273 13.085 -14.101 1.00 95.88 102 PRO A O 1
ATOM 800 N N . GLN A 1 103 ? 10.009 12.004 -15.012 1.00 96.00 103 GLN A N 1
ATOM 801 C CA . GLN A 1 103 ? 10.242 13.024 -16.038 1.00 96.00 103 GLN A CA 1
ATOM 802 C C . GLN A 1 103 ? 9.182 12.988 -17.144 1.00 96.00 103 GLN A C 1
ATOM 804 O O . GLN A 1 103 ? 8.840 14.040 -17.681 1.00 96.00 103 GLN A O 1
ATOM 809 N N . LEU A 1 104 ? 8.662 11.804 -17.493 1.00 96.19 104 LEU A N 1
ATOM 810 C CA . LEU A 1 104 ? 7.502 11.698 -18.378 1.00 96.19 104 LEU A CA 1
ATOM 811 C C . LEU A 1 104 ? 6.282 12.352 -17.733 1.00 96.19 104 LEU A C 1
ATOM 813 O O . LEU A 1 104 ? 5.640 13.174 -18.380 1.00 96.19 104 LEU A O 1
ATOM 817 N N . GLU A 1 105 ? 6.004 12.041 -16.470 1.00 94.31 105 GLU A N 1
ATOM 818 C CA . GLU A 1 105 ? 4.879 12.626 -15.740 1.00 94.31 105 GLU A CA 1
ATOM 819 C C . GLU A 1 105 ? 4.949 14.148 -15.713 1.00 94.31 105 GLU A C 1
ATOM 821 O O . GLU A 1 105 ? 4.108 14.820 -16.307 1.00 94.31 105 GLU A O 1
ATOM 826 N N . GLU A 1 106 ? 6.017 14.690 -15.129 1.00 93.75 106 GLU A N 1
ATOM 827 C CA . GLU A 1 106 ? 6.148 16.123 -14.866 1.00 93.75 106 GLU A CA 1
ATOM 828 C C . GLU A 1 106 ? 6.184 16.964 -16.151 1.00 93.75 106 GLU A C 1
ATOM 830 O O . GLU A 1 106 ? 5.670 18.083 -16.185 1.00 93.75 106 GLU A O 1
ATOM 835 N N . GLN A 1 107 ? 6.817 16.461 -17.216 1.00 93.94 107 GLN A N 1
ATOM 836 C CA . GLN A 1 107 ? 7.069 17.266 -18.415 1.00 93.94 107 GLN A CA 1
ATOM 837 C C . GLN A 1 107 ? 6.121 16.985 -19.579 1.00 93.94 107 GLN A C 1
ATOM 839 O O . GLN A 1 107 ? 6.143 17.738 -20.555 1.00 93.94 107 GLN A O 1
ATOM 844 N N . VAL A 1 108 ? 5.333 15.910 -19.523 1.00 93.31 108 VAL A N 1
ATOM 845 C CA . VAL A 1 108 ? 4.467 15.498 -20.636 1.00 93.31 108 VAL A CA 1
ATOM 846 C C . VAL A 1 108 ? 3.041 15.293 -20.155 1.00 93.31 108 VAL A C 1
ATOM 848 O O . VAL A 1 108 ? 2.153 16.012 -20.601 1.00 93.31 108 VAL A O 1
ATOM 851 N N . PHE A 1 109 ? 2.809 14.355 -19.240 1.00 92.94 109 PHE A N 1
ATOM 852 C CA . PHE A 1 109 ? 1.453 13.949 -18.867 1.00 92.94 109 PHE A CA 1
ATOM 853 C C . PHE A 1 109 ? 0.756 15.009 -18.003 1.00 92.94 109 PHE A C 1
ATOM 855 O O . PHE A 1 109 ? -0.350 15.425 -18.346 1.00 92.94 109 PHE A O 1
ATOM 862 N N . ASP A 1 110 ? 1.420 15.530 -16.967 1.00 91.12 110 ASP A N 1
ATOM 863 C CA . ASP A 1 110 ? 0.875 16.586 -16.104 1.00 91.12 110 ASP A CA 1
ATOM 864 C C . ASP A 1 110 ? 0.499 17.854 -16.901 1.00 91.12 110 ASP A C 1
ATOM 866 O O . ASP A 1 110 ? -0.624 18.347 -16.751 1.00 91.12 110 ASP A O 1
ATOM 870 N N . PRO A 1 111 ? 1.361 18.411 -17.781 1.00 91.06 111 PRO A N 1
ATOM 871 C CA . PRO A 1 111 ? 0.981 19.541 -18.627 1.00 91.06 111 PRO A CA 1
ATOM 872 C C . PRO A 1 111 ? -0.218 19.252 -19.532 1.00 91.06 111 PRO A C 1
ATOM 874 O O . PRO A 1 111 ? -1.115 20.087 -19.624 1.00 91.06 111 PRO A O 1
ATOM 877 N N . LEU A 1 112 ? -0.266 18.074 -20.162 1.00 89.00 112 LEU A N 1
ATOM 878 C CA . LEU A 1 112 ? -1.368 17.700 -21.051 1.00 89.00 112 LEU A CA 1
ATOM 879 C C . LEU A 1 112 ? -2.700 17.620 -20.302 1.00 89.00 112 LEU A C 1
ATOM 881 O O . LEU A 1 112 ? -3.697 18.156 -20.776 1.00 89.00 112 LEU A O 1
ATOM 885 N N . LEU A 1 113 ? -2.711 17.016 -19.113 1.00 88.56 113 LEU A N 1
ATOM 886 C CA . LEU A 1 113 ? -3.909 16.892 -18.278 1.00 88.56 113 LEU A CA 1
ATOM 887 C C . LEU A 1 113 ? -4.378 18.234 -17.707 1.00 88.56 113 LEU A C 1
ATOM 889 O O . LEU A 1 113 ? -5.572 18.428 -17.483 1.00 88.56 113 LEU A O 1
ATOM 893 N N . ASN A 1 114 ? -3.453 19.174 -17.491 1.00 88.12 114 ASN A N 1
ATOM 894 C CA . ASN A 1 114 ? -3.792 20.543 -17.106 1.00 88.12 114 ASN A CA 1
ATOM 895 C C . ASN A 1 114 ? -4.468 21.322 -18.247 1.00 88.12 114 ASN A C 1
ATOM 897 O O . ASN A 1 114 ? -5.268 22.221 -17.977 1.00 88.12 114 ASN A O 1
ATOM 901 N N . GLU A 1 115 ? -4.143 21.009 -19.504 1.00 89.12 115 GLU A N 1
ATOM 902 C CA . GLU A 1 115 ? -4.789 21.601 -20.680 1.00 89.12 115 GLU A CA 1
ATOM 903 C C . GLU A 1 115 ? -6.139 20.939 -20.986 1.00 89.12 115 GLU A C 1
ATOM 905 O O . GLU A 1 115 ? -7.127 21.640 -21.224 1.00 89.12 115 GLU A O 1
ATOM 910 N N . ASP A 1 116 ? -6.189 19.607 -20.951 1.00 87.31 116 ASP A N 1
ATOM 911 C CA . ASP A 1 116 ? -7.385 18.803 -21.189 1.00 87.31 116 ASP A CA 1
ATOM 912 C C . ASP A 1 116 ? -7.363 17.516 -20.331 1.00 87.31 116 ASP A C 1
ATOM 914 O O . ASP A 1 116 ? -6.624 16.576 -20.639 1.00 87.31 116 ASP A O 1
ATOM 918 N N . PRO A 1 117 ? -8.200 17.426 -19.276 1.00 84.06 117 PRO A N 1
ATOM 919 C CA . PRO A 1 117 ? -8.272 16.252 -18.399 1.00 84.06 117 PRO A CA 1
ATOM 920 C C . PRO A 1 117 ? -8.658 14.940 -19.103 1.00 84.06 117 PRO A C 1
ATOM 922 O O . PRO A 1 117 ? -8.405 13.857 -18.570 1.00 84.06 117 PRO A O 1
ATOM 925 N N . ASP A 1 118 ? -9.261 15.015 -20.293 1.00 85.56 118 ASP A N 1
ATOM 926 C CA . ASP A 1 118 ? -9.728 13.852 -21.052 1.00 85.56 118 ASP A CA 1
ATOM 927 C C . ASP A 1 118 ? -8.763 13.463 -22.194 1.00 85.56 118 ASP A C 1
ATOM 929 O O . ASP A 1 118 ? -8.996 12.487 -22.914 1.00 85.56 118 ASP A O 1
ATOM 933 N N . VAL A 1 119 ? -7.628 14.162 -22.345 1.00 88.50 119 VAL A N 1
ATOM 934 C CA . VAL A 1 119 ? -6.664 13.966 -23.451 1.00 88.50 119 VAL A CA 1
ATOM 935 C C . VAL A 1 119 ? -6.043 12.565 -23.501 1.00 88.50 119 VAL A C 1
ATOM 937 O O . VAL A 1 119 ? -5.593 12.116 -24.559 1.00 88.50 119 VAL A O 1
ATOM 940 N N . LEU A 1 120 ? -6.044 11.855 -22.369 1.00 89.44 120 LEU A N 1
ATOM 941 C CA . LEU A 1 120 ? -5.536 10.486 -22.230 1.00 89.44 120 LEU A CA 1
ATOM 942 C C . LEU A 1 120 ? -6.640 9.414 -22.225 1.00 89.44 120 LEU A C 1
ATOM 944 O O . LEU A 1 120 ? -6.371 8.250 -21.929 1.00 89.44 120 LEU A O 1
ATOM 948 N N . GLN A 1 121 ? -7.878 9.792 -22.556 1.00 86.19 121 GLN A N 1
ATOM 949 C CA . GLN A 1 121 ? -9.053 8.915 -22.563 1.00 86.19 121 GLN A CA 1
ATOM 950 C C . GLN A 1 121 ? -9.555 8.656 -23.995 1.00 86.19 121 GLN A C 1
ATOM 952 O O . GLN A 1 121 ? -10.745 8.760 -24.294 1.00 86.19 121 GLN A O 1
ATOM 957 N N . ASN A 1 122 ? -8.646 8.342 -24.922 1.00 86.44 122 ASN A N 1
ATOM 958 C CA . ASN A 1 122 ? -8.990 8.066 -26.320 1.00 86.44 122 ASN A CA 1
ATOM 959 C C . ASN A 1 122 ? -8.221 6.864 -26.900 1.00 86.44 122 ASN A C 1
ATOM 961 O O . ASN A 1 122 ? -7.367 6.260 -26.253 1.00 86.44 122 ASN A O 1
ATOM 965 N N . GLU A 1 123 ? -8.548 6.489 -28.140 1.00 89.19 123 GLU A N 1
ATOM 966 C CA . GLU A 1 123 ? -7.929 5.338 -28.808 1.00 89.19 123 GLU A CA 1
ATOM 967 C C . GLU A 1 123 ? -6.413 5.515 -29.018 1.00 89.19 123 GLU A C 1
ATOM 969 O O . GLU A 1 123 ? -5.664 4.553 -28.861 1.00 89.19 123 GLU A O 1
ATOM 974 N N . GLU A 1 124 ? -5.936 6.735 -29.299 1.00 89.56 124 GLU A N 1
ATOM 975 C CA . GLU A 1 124 ? -4.496 7.014 -29.424 1.00 89.56 124 GLU A CA 1
ATOM 976 C C . GLU A 1 124 ? -3.758 6.760 -28.106 1.00 89.56 124 GLU A C 1
ATOM 978 O O . GLU A 1 124 ? -2.649 6.222 -28.117 1.00 89.56 124 GLU A O 1
ATOM 983 N N . SER A 1 125 ? -4.391 7.062 -26.970 1.00 90.25 125 SER A N 1
ATOM 984 C CA . SER A 1 125 ? -3.854 6.762 -25.641 1.00 90.25 125 SER A CA 1
ATOM 985 C C . SER A 1 125 ? -3.687 5.257 -25.414 1.00 90.25 125 SER A C 1
ATOM 987 O O . SER A 1 125 ? -2.688 4.838 -24.838 1.00 90.25 125 SER A O 1
ATOM 989 N N . ASN A 1 126 ? -4.585 4.414 -25.934 1.00 91.56 126 ASN A N 1
ATOM 990 C CA . ASN A 1 126 ? -4.418 2.959 -25.836 1.00 91.56 126 ASN A CA 1
ATOM 991 C C . ASN A 1 126 ? -3.159 2.481 -26.572 1.00 91.56 126 ASN A C 1
ATOM 993 O O . ASN A 1 126 ? -2.427 1.638 -26.052 1.00 91.56 126 ASN A O 1
ATOM 997 N N . TYR A 1 127 ? -2.874 3.024 -27.761 1.00 95.44 127 TYR A N 1
ATOM 998 C CA . TYR A 1 127 ? -1.638 2.699 -28.477 1.00 95.44 127 TYR A CA 1
ATOM 999 C C . TYR A 1 127 ? -0.399 3.205 -27.726 1.00 95.44 127 TYR A C 1
ATOM 1001 O O . TYR A 1 127 ? 0.566 2.455 -27.589 1.00 95.44 127 TYR A O 1
ATOM 1009 N N . LEU A 1 128 ? -0.451 4.420 -27.165 1.00 95.56 128 LEU A N 1
ATOM 1010 C CA . LEU A 1 128 ? 0.607 4.965 -26.307 1.00 95.56 128 LEU A CA 1
ATOM 1011 C C . LEU A 1 128 ? 0.917 4.038 -25.123 1.00 95.56 128 LEU A C 1
ATOM 1013 O O . LEU A 1 128 ? 2.071 3.668 -24.917 1.00 95.56 128 LEU A O 1
ATOM 1017 N N . PHE A 1 129 ? -0.090 3.648 -24.341 1.00 95.88 129 PHE A N 1
ATOM 1018 C CA . PHE A 1 129 ? 0.137 2.824 -23.152 1.00 95.88 129 PHE A CA 1
ATOM 1019 C C . PHE A 1 129 ? 0.540 1.387 -23.493 1.00 95.88 129 PHE A C 1
ATOM 1021 O O . PHE A 1 129 ? 1.271 0.770 -22.720 1.00 95.88 129 PHE A O 1
ATOM 1028 N N . ASN A 1 130 ? 0.143 0.866 -24.658 1.00 96.12 130 ASN A N 1
ATOM 1029 C CA . ASN A 1 130 ? 0.666 -0.404 -25.161 1.00 96.12 130 ASN A CA 1
ATOM 1030 C C . ASN A 1 130 ? 2.165 -0.313 -25.481 1.00 96.12 130 ASN A C 1
ATOM 1032 O O . ASN A 1 130 ? 2.912 -1.197 -25.076 1.00 96.12 130 ASN A O 1
ATOM 1036 N N . GLU A 1 131 ? 2.618 0.760 -26.135 1.00 97.31 131 GLU A N 1
ATOM 1037 C CA . GLU A 1 131 ? 4.045 0.990 -26.404 1.00 97.31 131 GLU A CA 1
ATOM 1038 C C . GLU A 1 131 ? 4.859 1.188 -25.121 1.00 97.31 131 GLU A C 1
ATOM 1040 O O . GLU A 1 131 ? 5.914 0.581 -24.947 1.00 97.31 131 GLU A O 1
ATOM 1045 N N . LEU A 1 132 ? 4.363 2.006 -24.187 1.00 97.69 132 LEU A N 1
ATOM 1046 C CA . LEU A 1 132 ? 5.021 2.203 -22.893 1.00 97.69 132 LEU A CA 1
ATOM 1047 C C . LEU A 1 132 ? 5.147 0.882 -22.121 1.00 97.69 132 LEU A C 1
ATOM 1049 O O . LEU A 1 132 ? 6.171 0.636 -21.476 1.00 97.69 132 LEU A O 1
ATOM 1053 N N . LYS A 1 133 ? 4.158 -0.011 -22.246 1.00 97.19 133 LYS A N 1
ATOM 1054 C CA . LYS A 1 133 ? 4.186 -1.326 -21.599 1.00 97.19 133 LYS A CA 1
ATOM 1055 C C . LYS A 1 133 ? 5.321 -2.205 -22.117 1.00 97.19 133 LYS A C 1
ATOM 1057 O O . LYS A 1 133 ? 5.905 -2.940 -21.324 1.00 97.19 133 LYS A O 1
ATOM 1062 N N . GLU A 1 134 ? 5.688 -2.104 -23.395 1.00 96.50 134 GLU A N 1
ATOM 1063 C CA . GLU A 1 134 ? 6.830 -2.843 -23.964 1.00 96.50 134 GLU A CA 1
ATOM 1064 C C . GLU A 1 134 ? 8.162 -2.463 -23.309 1.00 96.50 134 GLU A C 1
ATOM 1066 O O . GLU A 1 134 ? 9.080 -3.282 -23.235 1.00 96.50 134 GLU A O 1
ATOM 1071 N N . ILE A 1 135 ? 8.253 -1.237 -22.791 1.00 97.25 135 ILE A N 1
ATOM 1072 C CA . ILE A 1 135 ? 9.410 -0.746 -22.044 1.00 97.25 135 ILE A CA 1
ATOM 1073 C C . ILE A 1 135 ? 9.174 -0.735 -20.528 1.00 97.25 135 ILE A C 1
ATOM 1075 O O . ILE A 1 135 ? 9.886 -0.054 -19.801 1.00 97.25 135 ILE A O 1
ATOM 1079 N N . GLY A 1 136 ? 8.195 -1.497 -20.035 1.00 97.00 136 GLY A N 1
ATOM 1080 C CA . GLY A 1 136 ? 7.980 -1.703 -18.605 1.00 97.00 136 GLY A CA 1
ATOM 1081 C C . GLY A 1 136 ? 7.309 -0.543 -17.870 1.00 97.00 136 GLY A C 1
ATOM 1082 O O . GLY A 1 136 ? 7.484 -0.446 -16.655 1.00 97.00 136 GLY A O 1
ATOM 1083 N N . ILE A 1 137 ? 6.555 0.311 -18.566 1.00 97.44 137 ILE A N 1
ATOM 1084 C CA . ILE A 1 137 ? 5.790 1.432 -18.000 1.00 97.44 137 ILE A CA 1
ATOM 1085 C C . ILE A 1 137 ? 4.306 1.241 -18.337 1.00 97.44 137 ILE A C 1
ATOM 1087 O O . ILE A 1 137 ? 3.966 0.935 -19.472 1.00 97.44 137 ILE A O 1
ATOM 1091 N N . LYS A 1 138 ? 3.391 1.439 -17.392 1.00 94.69 138 LYS A N 1
ATOM 1092 C CA . LYS A 1 138 ? 1.942 1.408 -17.660 1.00 94.69 138 LYS A CA 1
ATOM 1093 C C . LYS A 1 138 ? 1.261 2.673 -17.161 1.00 94.69 138 LYS A C 1
ATOM 1095 O O . LYS A 1 138 ? 1.725 3.278 -16.202 1.00 94.69 138 LYS A O 1
ATOM 1100 N N . GLY A 1 139 ? 0.144 3.029 -17.790 1.00 92.50 139 GLY A N 1
ATOM 1101 C CA . GLY A 1 139 ? -0.795 3.992 -17.224 1.00 92.50 139 GLY A CA 1
ATOM 1102 C C . GLY A 1 139 ? -1.623 3.345 -16.115 1.00 92.50 139 GLY A C 1
ATOM 1103 O O . GLY A 1 139 ? -2.047 2.193 -16.233 1.00 92.50 139 GLY A O 1
ATOM 1104 N N . ILE A 1 140 ? -1.838 4.094 -15.047 1.00 89.69 140 ILE A N 1
ATOM 1105 C CA . ILE A 1 140 ? -2.722 3.796 -13.929 1.00 89.69 140 ILE A CA 1
ATOM 1106 C C . ILE A 1 140 ? -3.970 4.647 -14.124 1.00 89.69 140 ILE A C 1
ATOM 1108 O O . ILE A 1 140 ? -3.879 5.857 -14.331 1.00 89.69 140 ILE A O 1
ATOM 1112 N N . PHE A 1 141 ? -5.132 4.005 -14.062 1.00 85.62 141 PHE A N 1
ATOM 1113 C CA . PHE A 1 141 ? -6.416 4.652 -14.282 1.00 85.62 141 PHE A CA 1
ATOM 1114 C C . PHE A 1 141 ? -7.355 4.375 -13.112 1.00 85.62 141 PHE A C 1
ATOM 1116 O O . PHE A 1 141 ? -7.426 3.240 -12.637 1.00 85.62 141 PHE A O 1
ATOM 1123 N N . ALA A 1 142 ? -8.102 5.394 -12.699 1.00 81.19 142 ALA A N 1
ATOM 1124 C CA . ALA A 1 142 ? -9.159 5.306 -11.701 1.00 81.19 142 ALA A CA 1
ATOM 1125 C C . ALA A 1 142 ? -10.407 6.019 -12.220 1.00 81.19 142 ALA A C 1
ATOM 1127 O O . ALA A 1 142 ? -10.307 7.090 -12.810 1.00 81.19 142 ALA A O 1
ATOM 1128 N N . GLU A 1 143 ? -11.580 5.403 -12.055 1.00 76.12 143 GLU A N 1
ATOM 1129 C CA . GLU A 1 143 ? -12.857 5.944 -12.565 1.00 76.12 143 GLU A CA 1
ATOM 1130 C C . GLU A 1 143 ? -12.841 6.296 -14.071 1.00 76.12 143 GLU A C 1
ATOM 1132 O O . GLU A 1 143 ? -13.518 7.214 -14.530 1.00 76.12 143 GLU A O 1
ATOM 1137 N N . GLY A 1 144 ? -12.037 5.575 -14.861 1.00 79.00 144 GLY A N 1
ATOM 1138 C CA . GLY A 1 144 ? -11.838 5.850 -16.290 1.00 79.00 144 GLY A CA 1
ATOM 1139 C C . GLY A 1 144 ? -10.922 7.043 -16.593 1.00 79.00 144 GLY A C 1
ATOM 1140 O O . GLY A 1 144 ? -10.630 7.296 -17.759 1.00 79.00 144 GLY A O 1
ATOM 1141 N N . MET A 1 145 ? -10.420 7.735 -15.570 1.00 84.06 145 MET A N 1
ATOM 1142 C CA . MET A 1 145 ? -9.465 8.830 -15.692 1.00 84.06 145 MET A CA 1
ATOM 1143 C C . MET A 1 145 ? -8.039 8.330 -15.499 1.00 84.06 145 MET A C 1
ATOM 1145 O O . MET A 1 145 ? -7.776 7.455 -14.675 1.00 84.06 145 MET A O 1
ATOM 1149 N N . TYR A 1 146 ? -7.103 8.904 -16.248 1.00 89.00 146 TYR A N 1
ATOM 1150 C CA . TYR A 1 146 ? -5.685 8.699 -15.988 1.00 89.00 146 TYR A CA 1
ATOM 1151 C C . TYR A 1 146 ? -5.309 9.309 -14.632 1.00 89.00 146 TYR A C 1
ATOM 1153 O O . TYR A 1 146 ? -5.718 10.426 -14.319 1.00 89.00 146 TYR A O 1
ATOM 1161 N N . VAL A 1 147 ? -4.520 8.575 -13.851 1.00 85.31 147 VAL A N 1
ATOM 1162 C CA . VAL A 1 147 ? -4.046 8.993 -12.526 1.00 85.31 147 VAL A CA 1
ATOM 1163 C C . VAL A 1 147 ? -2.545 9.219 -12.527 1.00 85.31 147 VAL A C 1
ATOM 1165 O O . VAL A 1 147 ? -2.092 10.249 -12.036 1.00 85.31 147 VAL A O 1
ATOM 1168 N N . ALA A 1 148 ? -1.791 8.240 -13.029 1.00 90.75 148 ALA A N 1
ATOM 1169 C CA . ALA A 1 148 ? -0.336 8.261 -13.024 1.00 90.75 148 ALA A CA 1
ATOM 1170 C C . ALA A 1 148 ? 0.253 7.214 -13.986 1.00 90.75 148 ALA A C 1
ATOM 1172 O O . ALA A 1 148 ? -0.455 6.352 -14.506 1.00 90.75 148 ALA A O 1
ATOM 1173 N N . LEU A 1 149 ? 1.564 7.233 -14.175 1.00 94.25 149 LEU A N 1
ATOM 1174 C CA . LEU A 1 149 ? 2.388 6.161 -14.696 1.00 94.25 149 LEU A CA 1
ATOM 1175 C C . LEU A 1 149 ? 2.895 5.309 -13.538 1.00 94.25 149 LEU A C 1
ATOM 1177 O O . LEU A 1 149 ? 3.148 5.785 -12.434 1.00 94.25 149 LEU A O 1
ATOM 1181 N N . GLY A 1 150 ? 3.150 4.044 -13.831 1.00 94.00 150 GLY A N 1
ATOM 1182 C CA . GLY A 1 150 ? 3.907 3.202 -12.927 1.00 94.00 150 GLY A CA 1
ATOM 1183 C C . GLY A 1 150 ? 4.542 2.011 -13.619 1.00 94.00 150 GLY A C 1
ATOM 1184 O O . GLY A 1 150 ? 4.605 1.919 -14.848 1.00 94.00 150 GLY A O 1
ATOM 1185 N N . GLU A 1 151 ? 5.049 1.095 -12.813 1.00 94.12 151 GLU A N 1
ATOM 1186 C CA . GLU A 1 151 ? 5.821 -0.048 -13.254 1.00 94.12 151 GLU A CA 1
ATOM 1187 C C . GLU A 1 151 ? 4.943 -1.113 -13.927 1.00 94.12 151 GLU A C 1
ATOM 1189 O O . GLU A 1 151 ? 3.917 -1.549 -13.409 1.00 94.12 151 GLU A O 1
ATOM 1194 N N . ALA A 1 152 ? 5.392 -1.597 -15.084 1.00 94.81 152 ALA A N 1
ATOM 1195 C CA . ALA A 1 152 ? 4.874 -2.806 -15.713 1.00 94.81 152 ALA A CA 1
ATOM 1196 C C . ALA A 1 152 ? 5.934 -3.926 -15.698 1.00 94.81 152 ALA A C 1
ATOM 1198 O O . ALA A 1 152 ? 7.141 -3.638 -15.660 1.00 94.81 152 ALA A O 1
ATOM 1199 N N . PRO A 1 153 ? 5.516 -5.205 -15.751 1.00 94.06 153 PRO A N 1
ATOM 1200 C CA . PRO A 1 153 ? 6.429 -6.319 -15.969 1.00 94.06 153 PRO A CA 1
ATOM 1201 C C . PRO A 1 153 ? 7.231 -6.152 -17.262 1.00 94.06 153 PRO A C 1
ATOM 1203 O O . PRO A 1 153 ? 6.673 -5.879 -18.323 1.00 94.06 153 PRO A O 1
ATOM 1206 N N . MET A 1 154 ? 8.548 -6.335 -17.176 1.00 95.00 154 MET A N 1
ATOM 1207 C CA . MET A 1 154 ? 9.454 -6.349 -18.324 1.00 95.00 154 MET A CA 1
ATOM 1208 C C . MET A 1 154 ? 10.642 -7.269 -18.051 1.00 95.00 154 MET A C 1
ATOM 1210 O O . MET A 1 154 ? 11.028 -7.476 -16.901 1.00 95.00 154 MET A O 1
ATOM 1214 N N . LEU A 1 155 ? 11.257 -7.785 -19.119 1.00 95.06 155 LEU A N 1
ATOM 1215 C CA . LEU A 1 155 ? 12.516 -8.538 -19.055 1.00 95.06 155 LEU A CA 1
ATOM 1216 C C . LEU A 1 155 ? 12.493 -9.748 -18.095 1.00 95.06 155 LEU A C 1
ATOM 1218 O O . LEU A 1 155 ? 13.531 -10.118 -17.548 1.00 95.06 155 LEU A O 1
ATOM 1222 N N . GLU A 1 156 ? 11.342 -10.402 -17.911 1.00 94.00 156 GLU A N 1
ATOM 1223 C CA . GLU A 1 156 ? 11.150 -11.494 -16.937 1.00 94.00 156 GLU A CA 1
ATOM 1224 C C . GLU A 1 156 ? 12.176 -12.628 -17.091 1.00 94.00 156 GLU A C 1
ATOM 1226 O O . GLU A 1 156 ? 12.747 -13.102 -16.110 1.00 94.00 156 GLU A O 1
ATOM 1231 N N . ALA A 1 157 ? 12.487 -13.023 -18.330 1.00 93.94 157 ALA A N 1
ATOM 1232 C CA . ALA A 1 157 ? 13.494 -14.049 -18.599 1.00 93.94 157 ALA A CA 1
ATOM 1233 C C . ALA A 1 157 ? 14.909 -13.619 -18.165 1.00 93.94 157 ALA A C 1
ATOM 1235 O O . ALA A 1 157 ? 15.676 -14.435 -17.655 1.00 93.94 157 ALA A O 1
ATOM 1236 N N . LYS A 1 158 ? 15.260 -12.337 -18.333 1.00 94.94 158 LYS A N 1
ATOM 1237 C CA . LYS A 1 158 ? 16.550 -11.785 -17.889 1.00 94.94 158 LYS A CA 1
ATOM 1238 C C . LYS A 1 158 ? 16.596 -11.633 -16.374 1.00 94.94 158 LYS A C 1
ATOM 1240 O O . LYS A 1 158 ? 17.631 -11.937 -15.793 1.00 94.94 158 LYS A O 1
ATOM 1245 N N . LEU A 1 159 ? 15.489 -11.237 -15.743 1.00 94.81 159 LEU A N 1
ATOM 1246 C CA . LEU A 1 159 ? 15.352 -11.234 -14.285 1.00 94.81 159 LEU A CA 1
ATOM 1247 C C . LEU A 1 159 ? 15.616 -12.624 -13.711 1.00 94.81 159 LEU A C 1
ATOM 1249 O O . LEU A 1 159 ? 16.481 -12.765 -12.857 1.00 94.81 159 LEU A O 1
ATOM 1253 N N . GLN A 1 160 ? 14.963 -13.657 -14.246 1.00 94.88 160 GLN A N 1
ATOM 1254 C CA . GLN A 1 160 ? 15.175 -15.040 -13.809 1.00 94.88 160 GLN A CA 1
ATOM 1255 C C . GLN A 1 160 ? 16.611 -15.537 -14.044 1.00 94.88 160 GLN A C 1
ATOM 1257 O O . GLN A 1 160 ? 17.127 -16.333 -13.265 1.00 94.88 160 GLN A O 1
ATOM 1262 N N . ALA A 1 161 ? 17.263 -15.091 -15.120 1.00 95.25 161 ALA A N 1
ATOM 1263 C CA . ALA A 1 161 ? 18.607 -15.546 -15.468 1.00 95.25 161 ALA A CA 1
ATOM 1264 C C . ALA A 1 161 ? 19.734 -14.813 -14.720 1.00 95.25 161 ALA A C 1
ATOM 1266 O O . ALA A 1 161 ? 20.791 -15.405 -14.501 1.00 95.25 161 ALA A O 1
ATOM 1267 N N . LEU A 1 162 ? 19.551 -13.528 -14.398 1.00 96.00 162 LEU A N 1
ATOM 1268 C CA . LEU A 1 162 ? 20.626 -12.650 -13.928 1.00 96.00 162 LEU A CA 1
ATOM 1269 C C . LEU A 1 162 ? 20.437 -12.142 -12.499 1.00 96.00 162 LEU A C 1
ATOM 1271 O O . LEU A 1 162 ? 21.446 -11.860 -11.861 1.00 96.00 162 LEU A O 1
ATOM 1275 N N . ALA A 1 163 ? 19.202 -11.981 -12.016 1.00 96.56 163 ALA A N 1
ATOM 1276 C CA . AL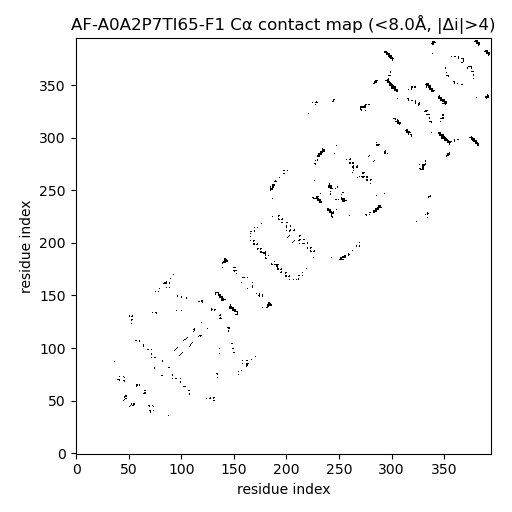A A 1 163 ? 18.941 -11.368 -10.718 1.00 96.56 163 ALA A CA 1
ATOM 1277 C C . ALA A 1 163 ? 18.913 -12.398 -9.586 1.00 96.56 163 ALA A C 1
ATOM 1279 O O . ALA A 1 163 ? 18.241 -13.427 -9.656 1.00 96.56 163 ALA A O 1
ATOM 1280 N N . ALA A 1 164 ? 19.585 -12.073 -8.491 1.00 96.81 164 ALA A N 1
ATOM 1281 C CA . ALA A 1 164 ? 19.406 -12.718 -7.213 1.00 96.81 164 ALA A CA 1
ATOM 1282 C C . ALA A 1 164 ? 17.983 -12.481 -6.695 1.00 96.81 164 ALA A C 1
ATOM 1284 O O . ALA A 1 164 ? 17.354 -11.446 -6.942 1.00 96.81 164 ALA A O 1
ATOM 1285 N N . GLU A 1 165 ? 17.510 -13.437 -5.899 1.00 96.81 165 GLU A N 1
ATOM 1286 C CA . GLU A 1 165 ? 16.158 -13.448 -5.340 1.00 96.81 165 GLU A CA 1
ATOM 1287 C C . GLU A 1 165 ? 15.708 -12.108 -4.720 1.00 96.81 165 GLU A C 1
ATOM 1289 O O . GLU A 1 165 ? 14.597 -11.679 -5.022 1.00 96.81 165 GLU A O 1
ATOM 1294 N N . PRO A 1 166 ? 16.527 -11.381 -3.926 1.00 97.38 166 PRO A N 1
ATOM 1295 C CA . PRO A 1 166 ? 16.077 -10.133 -3.306 1.00 97.38 166 PRO A CA 1
ATOM 1296 C C . PRO A 1 166 ? 15.721 -9.033 -4.311 1.00 97.38 166 PRO A C 1
ATOM 1298 O O . PRO A 1 166 ? 14.762 -8.299 -4.088 1.00 97.38 166 PRO A O 1
ATOM 1301 N N . LEU A 1 167 ? 16.476 -8.916 -5.410 1.00 96.75 167 LEU A N 1
ATOM 1302 C CA . LEU A 1 167 ? 16.195 -7.932 -6.458 1.00 96.75 167 LEU A CA 1
ATOM 1303 C C . LEU A 1 167 ? 14.919 -8.311 -7.216 1.00 96.75 167 LEU A C 1
ATOM 1305 O O . LEU A 1 167 ? 14.081 -7.454 -7.483 1.00 96.75 167 LEU A O 1
ATOM 1309 N N . ARG A 1 168 ? 14.744 -9.604 -7.515 1.00 96.94 168 ARG A N 1
ATOM 1310 C CA . ARG A 1 168 ? 13.529 -10.115 -8.157 1.00 96.94 168 ARG A CA 1
ATOM 1311 C C . ARG A 1 168 ? 12.288 -9.837 -7.306 1.00 96.94 168 ARG A C 1
ATOM 1313 O O . ARG A 1 168 ? 11.324 -9.282 -7.819 1.00 96.94 168 ARG A O 1
ATOM 1320 N N . LEU A 1 169 ? 12.348 -10.129 -6.005 1.00 97.38 169 LEU A N 1
ATOM 1321 C CA . LEU A 1 169 ? 11.268 -9.833 -5.060 1.00 97.38 169 LEU A CA 1
ATOM 1322 C C . LEU A 1 169 ? 10.950 -8.334 -4.985 1.00 97.38 169 LEU A C 1
ATOM 1324 O O . LEU A 1 169 ? 9.778 -7.979 -4.962 1.00 97.38 169 LEU A O 1
ATOM 1328 N N . LYS A 1 170 ? 11.966 -7.458 -4.974 1.00 96.69 170 LYS A N 1
ATOM 1329 C CA . LYS A 1 170 ? 11.782 -5.994 -4.986 1.00 96.69 170 LYS A CA 1
ATOM 1330 C C . LYS A 1 170 ? 11.019 -5.536 -6.229 1.00 96.69 170 LYS A C 1
ATOM 1332 O O . LYS A 1 170 ? 10.044 -4.808 -6.108 1.00 96.69 170 LYS A O 1
ATOM 1337 N N . ILE A 1 171 ? 11.429 -6.009 -7.404 1.00 96.00 171 ILE A N 1
ATOM 1338 C CA . ILE A 1 171 ? 10.807 -5.632 -8.680 1.00 96.00 171 ILE A CA 1
ATOM 1339 C C . ILE A 1 171 ? 9.376 -6.173 -8.787 1.00 96.00 171 ILE A C 1
ATOM 1341 O O . ILE A 1 171 ? 8.476 -5.455 -9.216 1.00 96.00 171 ILE A O 1
ATOM 1345 N N . GLU A 1 172 ? 9.145 -7.427 -8.388 1.00 96.00 172 GLU A N 1
ATOM 1346 C CA . GLU A 1 172 ? 7.799 -8.011 -8.360 1.00 96.00 172 GLU A CA 1
ATOM 1347 C C . GLU A 1 172 ? 6.893 -7.295 -7.339 1.00 96.00 172 GLU A C 1
ATOM 1349 O O . GLU A 1 172 ? 5.690 -7.172 -7.574 1.00 96.00 172 GLU A O 1
ATOM 1354 N N . PHE A 1 173 ? 7.458 -6.828 -6.217 1.00 96.44 173 PHE A N 1
ATOM 1355 C CA . PHE A 1 173 ? 6.739 -6.076 -5.189 1.00 96.44 173 PHE A CA 1
ATOM 1356 C C . PHE A 1 173 ? 6.266 -4.725 -5.726 1.00 96.44 173 PHE A C 1
ATOM 1358 O O . PHE A 1 173 ? 5.091 -4.408 -5.598 1.00 96.44 173 PHE A O 1
ATOM 1365 N N . GLU A 1 174 ? 7.143 -3.955 -6.368 1.00 93.69 174 GLU A N 1
ATOM 1366 C CA . GLU A 1 174 ? 6.781 -2.646 -6.929 1.00 93.69 174 GLU A CA 1
ATOM 1367 C C . GLU A 1 174 ? 5.716 -2.766 -8.009 1.00 93.69 174 GLU A C 1
ATOM 1369 O O . GLU A 1 174 ? 4.736 -2.038 -7.969 1.00 93.69 174 GLU A O 1
ATOM 1374 N N . GLN A 1 175 ? 5.833 -3.755 -8.900 1.00 93.12 175 GLN A N 1
ATOM 1375 C CA . GLN A 1 175 ? 4.794 -4.034 -9.895 1.00 93.12 175 GLN A CA 1
ATOM 1376 C C . GLN A 1 175 ? 3.442 -4.348 -9.240 1.00 93.12 175 GLN A C 1
ATOM 1378 O O . GLN A 1 175 ? 2.407 -3.868 -9.696 1.00 93.12 175 GLN A O 1
ATOM 1383 N N . ALA A 1 176 ? 3.445 -5.139 -8.161 1.00 93.62 176 ALA A N 1
ATOM 1384 C CA . ALA A 1 176 ? 2.231 -5.441 -7.408 1.00 93.62 176 ALA A CA 1
ATOM 1385 C C . ALA A 1 176 ? 1.643 -4.189 -6.736 1.00 93.62 176 ALA A C 1
ATOM 1387 O O . ALA A 1 176 ? 0.423 -4.055 -6.676 1.00 93.62 176 ALA A O 1
ATOM 1388 N N . GLN A 1 177 ? 2.483 -3.248 -6.292 1.00 90.69 177 GLN A N 1
ATOM 1389 C CA . GLN A 1 177 ? 2.009 -1.953 -5.805 1.00 90.69 177 GLN A CA 1
ATOM 1390 C C . GLN A 1 177 ? 1.375 -1.134 -6.919 1.00 90.69 177 GLN A C 1
ATOM 1392 O O . GLN A 1 177 ? 0.319 -0.546 -6.720 1.00 90.69 177 GLN A O 1
ATOM 1397 N N . THR A 1 178 ? 1.975 -1.116 -8.106 1.00 89.31 178 THR A N 1
ATOM 1398 C CA . THR A 1 178 ? 1.383 -0.416 -9.240 1.00 89.31 178 THR A CA 1
ATOM 1399 C C . THR A 1 178 ? 0.037 -1.014 -9.642 1.00 89.31 178 THR A C 1
ATOM 1401 O O . THR A 1 178 ? -0.826 -0.318 -10.171 1.00 89.31 178 THR A O 1
ATOM 1404 N N . ASP A 1 179 ? -0.139 -2.327 -9.490 1.00 86.94 179 ASP A N 1
ATOM 1405 C CA . ASP A 1 179 ? -1.417 -3.006 -9.729 1.00 86.94 179 ASP A CA 1
ATOM 1406 C C . ASP A 1 179 ? -2.482 -2.613 -8.685 1.00 86.94 179 ASP A C 1
ATOM 1408 O O . ASP A 1 179 ? -3.651 -2.535 -9.042 1.00 86.94 179 ASP A O 1
ATOM 1412 N N . ALA A 1 180 ? -2.079 -2.280 -7.454 1.00 86.19 180 ALA A N 1
ATOM 1413 C CA . ALA A 1 180 ? -2.969 -1.898 -6.350 1.00 86.19 180 ALA A CA 1
ATOM 1414 C C . ALA A 1 180 ? -3.547 -0.465 -6.431 1.00 86.19 180 ALA A C 1
ATOM 1416 O O . ALA A 1 180 ? -4.470 -0.128 -5.704 1.00 86.19 180 ALA A O 1
ATOM 1417 N N . ILE A 1 181 ? -3.003 0.423 -7.273 1.00 78.88 181 ILE A N 1
ATOM 1418 C CA . ILE A 1 181 ? -3.391 1.855 -7.274 1.00 78.88 181 ILE A CA 1
ATOM 1419 C C . ILE A 1 181 ? -4.591 2.142 -8.203 1.00 78.88 181 ILE A C 1
ATOM 1421 O O . ILE A 1 181 ? -5.247 3.175 -8.075 1.00 78.88 181 ILE A O 1
ATOM 1425 N N . GLY A 1 182 ? -4.869 1.264 -9.170 1.00 70.38 182 GLY A N 1
ATOM 1426 C CA . GLY A 1 182 ? -5.915 1.481 -10.177 1.00 70.38 182 GLY A CA 1
ATOM 1427 C C . GLY A 1 182 ? -7.325 1.078 -9.726 1.00 70.38 182 GLY A C 1
ATOM 1428 O O . GLY A 1 182 ? -7.500 0.369 -8.744 1.00 70.38 182 GLY A O 1
ATOM 1429 N N . GLY A 1 183 ? -8.339 1.476 -10.502 1.00 71.88 183 GLY A N 1
ATOM 1430 C CA . GLY A 1 183 ? -9.732 1.035 -10.334 1.00 71.88 183 GLY A CA 1
ATOM 1431 C C . GLY A 1 183 ? -10.709 2.135 -9.906 1.00 71.88 183 GLY A C 1
ATOM 1432 O O . GLY A 1 183 ? -10.322 3.251 -9.585 1.00 71.88 183 GLY A O 1
ATOM 1433 N N . GLU A 1 184 ? -12.013 1.841 -9.951 1.00 69.06 184 GLU A N 1
ATOM 1434 C CA . GLU A 1 184 ? -13.050 2.784 -9.489 1.00 69.06 184 GLU A CA 1
ATOM 1435 C C . GLU A 1 184 ? -13.015 2.958 -7.965 1.00 69.06 184 GLU A C 1
ATOM 1437 O O . GLU A 1 184 ? -13.159 4.068 -7.473 1.00 69.06 184 GLU A O 1
ATOM 1442 N N . TYR A 1 185 ? -12.760 1.877 -7.224 1.00 77.25 185 TYR A N 1
ATOM 1443 C CA . TYR A 1 185 ? -12.565 1.883 -5.775 1.00 77.25 185 TYR A CA 1
ATOM 1444 C C . TYR A 1 185 ? -11.237 1.193 -5.456 1.00 77.25 185 TYR A C 1
ATOM 1446 O O . TYR A 1 185 ? -11.154 -0.025 -5.645 1.00 77.25 185 TYR A O 1
ATOM 1454 N N . PRO A 1 186 ? -10.223 1.924 -4.958 1.00 80.50 186 PRO A N 1
ATOM 1455 C CA . PRO A 1 186 ? -8.870 1.390 -4.796 1.00 80.50 186 PRO A CA 1
ATOM 1456 C C . PRO A 1 186 ? -8.773 0.138 -3.917 1.00 80.50 186 PRO A C 1
ATOM 1458 O O . PRO A 1 186 ? -7.869 -0.657 -4.104 1.00 80.50 186 PRO A O 1
ATOM 1461 N N . PHE A 1 187 ? -9.704 -0.067 -2.976 1.00 88.25 187 PHE A N 1
ATOM 1462 C CA . PHE A 1 187 ? -9.634 -1.180 -2.019 1.00 88.25 187 PHE A CA 1
ATOM 1463 C C . PHE A 1 187 ? -10.702 -2.263 -2.223 1.00 88.25 187 PHE A C 1
ATOM 1465 O O . PHE A 1 187 ? -10.818 -3.169 -1.391 1.00 88.25 187 PHE A O 1
ATOM 1472 N N . LEU A 1 188 ? -11.485 -2.200 -3.309 1.00 87.75 188 LEU A N 1
ATOM 1473 C CA . LEU A 1 188 ? -12.410 -3.283 -3.667 1.00 87.75 188 LEU A CA 1
ATOM 1474 C C . LEU A 1 188 ? -11.691 -4.472 -4.312 1.00 87.75 188 LEU A C 1
ATOM 1476 O O . LEU A 1 188 ? -12.125 -5.605 -4.112 1.00 87.75 188 LEU A O 1
ATOM 1480 N N . ASP A 1 189 ? -10.618 -4.226 -5.067 1.00 89.50 189 ASP A N 1
ATOM 1481 C CA . ASP A 1 189 ? -9.732 -5.252 -5.622 1.00 89.50 189 ASP A CA 1
ATOM 1482 C C . ASP A 1 189 ? -8.374 -5.195 -4.915 1.00 89.50 189 ASP A C 1
ATOM 1484 O O . ASP A 1 189 ? -7.575 -4.300 -5.153 1.00 89.50 189 ASP A O 1
ATOM 1488 N N . LEU A 1 190 ? -8.143 -6.153 -4.020 1.00 91.50 190 LEU A N 1
ATOM 1489 C CA . LEU A 1 190 ? -6.979 -6.247 -3.146 1.00 91.50 190 LEU A CA 1
ATOM 1490 C C . LEU A 1 190 ? -5.912 -7.213 -3.678 1.00 91.50 190 LEU A C 1
ATOM 1492 O O . LEU A 1 190 ? -4.989 -7.564 -2.938 1.00 91.50 190 LEU A O 1
ATOM 1496 N N . ASP A 1 191 ? -6.021 -7.719 -4.912 1.00 91.94 191 ASP A N 1
ATOM 1497 C CA . ASP A 1 191 ? -5.043 -8.681 -5.439 1.00 91.94 191 ASP A CA 1
ATOM 1498 C C . ASP A 1 191 ? -3.614 -8.089 -5.457 1.00 91.94 191 ASP A C 1
ATOM 1500 O O . ASP A 1 191 ? -2.644 -8.797 -5.144 1.00 91.94 191 ASP A O 1
ATOM 1504 N N . GLY A 1 192 ? -3.479 -6.786 -5.739 1.00 92.06 192 GLY A N 1
ATOM 1505 C CA . GLY A 1 192 ? -2.210 -6.051 -5.688 1.00 92.06 192 GLY A CA 1
ATOM 1506 C C . GLY A 1 192 ? -1.630 -5.956 -4.272 1.00 92.06 192 GLY A C 1
ATOM 1507 O O . GLY A 1 192 ? -0.466 -6.310 -4.047 1.00 92.06 192 GLY A O 1
ATOM 1508 N N . GLU A 1 193 ? -2.434 -5.565 -3.280 1.00 93.75 193 GLU A N 1
ATOM 1509 C CA . GLU A 1 193 ? -2.041 -5.495 -1.868 1.00 93.75 193 GLU A CA 1
ATOM 1510 C C . GLU A 1 193 ? -1.686 -6.870 -1.313 1.00 93.75 193 GLU A C 1
ATOM 1512 O O . GLU A 1 193 ? -0.654 -7.025 -0.657 1.00 93.75 193 GLU A O 1
ATOM 1517 N N . ILE A 1 194 ? -2.501 -7.888 -1.600 1.00 95.50 194 ILE A N 1
ATOM 1518 C CA . ILE A 1 194 ? -2.267 -9.273 -1.182 1.00 95.50 194 ILE A CA 1
ATOM 1519 C C . ILE A 1 194 ? -0.912 -9.753 -1.705 1.00 95.50 194 ILE A C 1
ATOM 1521 O O . ILE A 1 194 ? -0.099 -10.282 -0.936 1.00 95.50 194 ILE A O 1
ATOM 1525 N N . LYS A 1 195 ? -0.634 -9.542 -2.996 1.00 95.75 195 LYS A N 1
ATOM 1526 C CA . LYS A 1 195 ? 0.642 -9.922 -3.610 1.00 95.75 195 LYS A CA 1
ATOM 1527 C C . LYS A 1 195 ? 1.809 -9.133 -3.007 1.00 95.75 195 LYS A C 1
ATOM 1529 O O . LYS A 1 195 ? 2.837 -9.731 -2.681 1.00 95.75 195 LYS A O 1
ATOM 1534 N N . SER A 1 196 ? 1.631 -7.833 -2.779 1.00 96.38 196 SER A N 1
ATOM 1535 C CA . SER A 1 196 ? 2.626 -6.963 -2.140 1.00 96.38 196 SER A CA 1
ATOM 1536 C C . SER A 1 196 ? 2.964 -7.427 -0.720 1.00 96.38 196 SER A C 1
ATOM 1538 O O . SER A 1 196 ? 4.138 -7.536 -0.373 1.00 96.38 196 SER A O 1
ATOM 1540 N N . VAL A 1 197 ? 1.973 -7.801 0.097 1.00 97.12 197 VAL A N 1
ATOM 1541 C CA . VAL A 1 197 ? 2.208 -8.331 1.453 1.00 97.12 197 VAL A CA 1
ATOM 1542 C C . VAL A 1 197 ? 3.029 -9.620 1.411 1.00 97.12 197 VAL A C 1
ATOM 1544 O O . VAL A 1 197 ? 3.978 -9.771 2.178 1.00 97.12 197 VAL A O 1
ATOM 1547 N N . VAL A 1 198 ? 2.732 -10.537 0.489 1.00 97.50 198 VAL A N 1
ATOM 1548 C CA . VAL A 1 198 ? 3.459 -11.814 0.375 1.00 97.50 198 VAL A CA 1
ATOM 1549 C C . VAL A 1 198 ? 4.908 -11.617 -0.079 1.00 97.50 198 VAL A C 1
ATOM 1551 O O . VAL A 1 198 ? 5.814 -12.276 0.441 1.00 97.50 198 VAL A O 1
ATOM 1554 N N . LEU A 1 199 ? 5.146 -10.729 -1.045 1.00 97.88 199 LEU A N 1
ATOM 1555 C CA . LEU A 1 199 ? 6.487 -10.430 -1.555 1.00 97.88 199 LEU A CA 1
ATOM 1556 C C . LEU A 1 199 ? 7.307 -9.631 -0.536 1.00 97.88 199 LEU A C 1
ATOM 1558 O O . LEU A 1 199 ? 8.462 -9.965 -0.265 1.00 97.88 199 LEU A O 1
ATOM 1562 N N . GLY A 1 200 ? 6.687 -8.627 0.086 1.00 97.81 200 GLY A N 1
ATOM 1563 C CA . GLY A 1 200 ? 7.295 -7.808 1.127 1.00 97.81 200 GLY A CA 1
ATOM 1564 C C . GLY A 1 200 ? 7.653 -8.633 2.361 1.00 97.81 200 GLY A C 1
ATOM 1565 O O . GLY A 1 200 ? 8.761 -8.500 2.871 1.00 97.81 200 GLY A O 1
ATOM 1566 N N . GLU A 1 201 ? 6.798 -9.569 2.787 1.00 97.75 201 GLU A N 1
ATOM 1567 C CA . GLU A 1 201 ? 7.127 -10.496 3.876 1.00 97.75 201 GLU A CA 1
ATOM 1568 C C . GLU A 1 201 ? 8.391 -11.313 3.554 1.00 97.75 201 GLU A C 1
ATOM 1570 O O . GLU A 1 201 ? 9.300 -11.424 4.382 1.00 97.75 201 GLU A O 1
ATOM 1575 N N . GLN A 1 202 ? 8.490 -11.872 2.347 1.00 97.56 202 GLN A N 1
ATOM 1576 C CA . GLN A 1 202 ? 9.681 -12.626 1.950 1.00 97.56 202 GLN A CA 1
ATOM 1577 C C . GLN A 1 202 ? 10.928 -11.740 1.964 1.00 97.56 202 GLN A C 1
ATOM 1579 O O . GLN A 1 202 ? 11.940 -12.113 2.561 1.00 97.56 202 GLN A O 1
ATOM 1584 N N . LEU A 1 203 ? 10.846 -10.543 1.382 1.00 97.44 203 LEU A N 1
ATOM 1585 C CA . LEU A 1 203 ? 11.975 -9.625 1.292 1.00 97.44 203 LEU A CA 1
ATOM 1586 C C . LEU A 1 203 ? 12.434 -9.134 2.676 1.00 97.44 203 LEU A C 1
ATOM 1588 O O . LEU A 1 203 ? 13.623 -9.217 2.994 1.00 97.44 203 LEU A O 1
ATOM 1592 N N . LEU A 1 204 ? 11.505 -8.697 3.531 1.00 96.69 204 LEU A N 1
ATOM 1593 C CA . LEU A 1 204 ? 11.813 -8.157 4.858 1.00 96.69 204 LEU A CA 1
ATOM 1594 C C . LEU A 1 204 ? 12.343 -9.219 5.822 1.00 96.69 204 LEU A C 1
ATOM 1596 O O . LEU A 1 204 ? 13.220 -8.912 6.626 1.00 96.69 204 LEU A O 1
ATOM 1600 N N . PHE A 1 205 ? 11.837 -10.455 5.778 1.00 95.38 205 PHE A N 1
ATOM 1601 C CA . PHE A 1 205 ? 12.191 -11.461 6.786 1.00 95.38 205 PHE A CA 1
ATOM 1602 C C . PHE A 1 205 ? 13.239 -12.473 6.328 1.00 95.38 205 PHE A C 1
ATOM 1604 O O . PHE A 1 205 ? 14.011 -12.942 7.166 1.00 95.38 205 PHE A O 1
ATOM 1611 N N . GLN A 1 206 ? 13.311 -12.803 5.036 1.00 96.75 206 GLN A N 1
ATOM 1612 C CA . GLN A 1 206 ? 14.356 -13.694 4.515 1.00 96.75 206 GLN A CA 1
ATOM 1613 C C . GLN A 1 206 ? 15.618 -12.917 4.123 1.00 96.75 206 GLN A C 1
ATOM 1615 O O . GLN A 1 206 ? 16.728 -13.433 4.274 1.00 96.75 206 GLN A O 1
ATOM 1620 N N . TYR A 1 207 ? 15.472 -11.650 3.712 1.00 97.31 207 TYR A N 1
ATOM 1621 C CA . TYR A 1 207 ? 16.577 -10.795 3.264 1.00 97.31 207 TYR A CA 1
ATOM 1622 C C . TYR A 1 207 ? 16.660 -9.430 3.991 1.00 97.31 207 TYR A C 1
ATOM 1624 O O . TYR A 1 207 ? 16.930 -8.408 3.349 1.00 97.31 207 TYR A O 1
ATOM 1632 N N . PRO A 1 208 ? 16.556 -9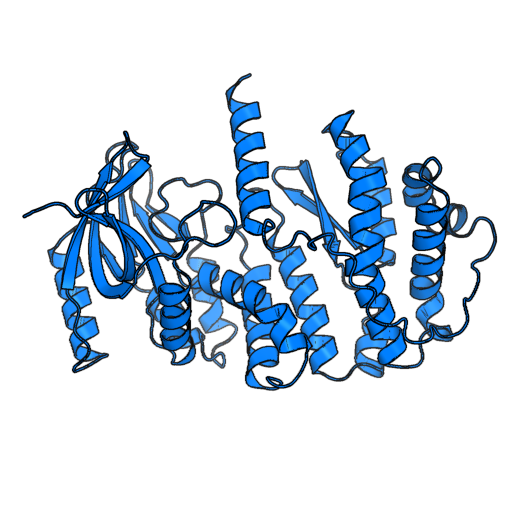.385 5.340 1.00 96.44 208 PRO A N 1
ATOM 1633 C CA . PRO A 1 208 ? 16.422 -8.144 6.123 1.00 96.44 208 PRO A CA 1
ATOM 1634 C C . PRO A 1 208 ? 17.606 -7.174 6.011 1.00 96.44 208 PRO A C 1
ATOM 1636 O O . PRO A 1 208 ? 17.502 -6.014 6.393 1.00 96.44 208 PRO A O 1
ATOM 1639 N N . LYS A 1 209 ? 18.774 -7.653 5.566 1.00 96.06 209 LYS A N 1
ATOM 1640 C CA . LYS A 1 209 ? 20.013 -6.857 5.493 1.00 96.06 209 LYS A CA 1
ATOM 1641 C C . LYS A 1 209 ? 20.221 -6.178 4.138 1.00 96.06 209 LYS A C 1
ATOM 1643 O O . LYS A 1 209 ? 21.222 -5.486 3.967 1.00 96.06 209 LYS A O 1
ATOM 1648 N N . THR A 1 210 ? 19.340 -6.419 3.171 1.00 96.50 210 THR A N 1
ATOM 1649 C CA . THR A 1 210 ? 19.432 -5.810 1.840 1.00 96.50 210 THR A CA 1
ATOM 1650 C C . THR A 1 210 ? 18.916 -4.373 1.868 1.00 96.50 210 THR A C 1
ATOM 1652 O O . THR A 1 210 ? 18.053 -4.032 2.677 1.00 96.50 210 THR A O 1
ATOM 1655 N N . ALA A 1 211 ? 19.424 -3.517 0.976 1.00 94.44 211 ALA A N 1
ATOM 1656 C CA . ALA A 1 211 ? 18.879 -2.168 0.811 1.00 94.44 211 ALA A CA 1
ATOM 1657 C C . ALA A 1 211 ? 17.410 -2.205 0.346 1.00 94.44 211 ALA A C 1
ATOM 1659 O O . ALA A 1 211 ? 16.619 -1.362 0.761 1.00 94.44 211 ALA A O 1
ATOM 1660 N N . TYR A 1 212 ? 17.038 -3.224 -0.435 1.00 95.31 212 TYR A N 1
ATOM 1661 C CA . TYR A 1 212 ? 15.684 -3.424 -0.950 1.00 95.31 212 TYR A CA 1
ATOM 1662 C C . TYR A 1 212 ? 14.646 -3.623 0.154 1.00 9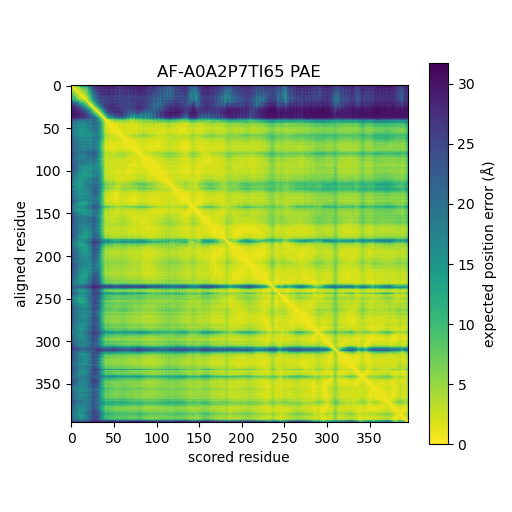5.31 212 TYR A C 1
ATOM 1664 O O . TYR A 1 212 ? 13.591 -3.001 0.112 1.00 95.31 212 TYR A O 1
ATOM 1672 N N . ALA A 1 213 ? 14.957 -4.419 1.186 1.00 95.50 213 ALA A N 1
ATOM 1673 C CA . ALA A 1 213 ? 14.053 -4.612 2.321 1.00 95.50 213 ALA A CA 1
ATOM 1674 C C . ALA A 1 213 ? 13.690 -3.281 3.000 1.00 95.50 213 ALA A C 1
ATOM 1676 O O . ALA A 1 213 ? 12.536 -3.064 3.354 1.00 95.50 213 ALA A O 1
ATOM 1677 N N . LYS A 1 214 ? 14.661 -2.367 3.122 1.00 93.88 214 LYS A N 1
ATOM 1678 C CA . LYS A 1 214 ? 14.432 -1.022 3.662 1.00 93.88 214 LYS A CA 1
ATOM 1679 C C . LYS A 1 214 ? 13.608 -0.148 2.711 1.00 93.88 214 LYS A C 1
ATOM 1681 O O . LYS A 1 214 ? 12.779 0.622 3.179 1.00 93.88 214 LYS A O 1
ATOM 1686 N N . GLN A 1 215 ? 13.854 -0.236 1.404 1.00 92.94 215 GLN A N 1
ATOM 1687 C CA . GLN A 1 215 ? 13.141 0.558 0.396 1.00 92.94 215 GLN A CA 1
ATOM 1688 C C . GLN A 1 215 ? 11.647 0.222 0.360 1.00 92.94 215 GLN A C 1
ATOM 1690 O O . GLN A 1 215 ? 10.829 1.133 0.300 1.00 92.94 215 GLN A O 1
ATOM 1695 N N . VAL A 1 216 ? 11.289 -1.061 0.468 1.00 94.81 216 VAL A N 1
ATOM 1696 C CA . VAL A 1 216 ? 9.884 -1.484 0.377 1.00 94.81 216 VAL A CA 1
ATOM 1697 C C . VAL A 1 216 ? 9.138 -1.451 1.713 1.00 94.81 216 VAL A C 1
ATOM 1699 O O . VAL A 1 216 ? 7.930 -1.655 1.726 1.00 94.81 216 VAL A O 1
ATOM 1702 N N . GLU A 1 217 ? 9.817 -1.234 2.848 1.00 94.94 217 GLU A N 1
ATOM 1703 C CA . GLU A 1 217 ? 9.227 -1.427 4.182 1.00 94.94 217 GLU A CA 1
ATOM 1704 C C . GLU A 1 217 ? 7.958 -0.594 4.388 1.00 94.94 217 GLU A C 1
ATOM 1706 O O . GLU A 1 217 ? 6.927 -1.150 4.753 1.00 94.94 217 GLU A O 1
ATOM 1711 N N . SER A 1 218 ? 8.003 0.714 4.118 1.00 92.56 218 SER A N 1
ATOM 1712 C CA . SER A 1 218 ? 6.846 1.605 4.313 1.00 92.56 218 SER A CA 1
ATOM 1713 C C . SER A 1 218 ? 5.644 1.163 3.478 1.00 92.56 218 SER A C 1
ATOM 1715 O O . SER A 1 218 ? 4.534 1.021 3.984 1.00 92.56 218 SER A O 1
ATOM 1717 N N . SER A 1 219 ? 5.899 0.886 2.206 1.00 93.81 219 SER A N 1
ATOM 1718 C CA . SER A 1 219 ? 4.936 0.378 1.238 1.00 93.81 219 SER A CA 1
ATOM 1719 C C . SER A 1 219 ? 4.321 -0.960 1.659 1.00 93.81 219 SER A C 1
ATOM 1721 O O . SER A 1 219 ? 3.108 -1.145 1.618 1.00 93.81 219 SER A O 1
ATOM 1723 N N . PHE A 1 220 ? 5.150 -1.887 2.139 1.00 96.50 220 PHE A N 1
ATOM 1724 C CA . PHE A 1 220 ? 4.704 -3.177 2.652 1.00 96.50 220 PHE A CA 1
ATOM 1725 C C . PHE A 1 220 ? 3.801 -3.006 3.879 1.00 96.50 220 PHE A C 1
ATOM 1727 O O . PHE A 1 220 ? 2.771 -3.671 3.989 1.00 96.50 220 PHE A O 1
ATOM 1734 N N . ARG A 1 221 ? 4.179 -2.110 4.798 1.00 95.00 221 ARG A N 1
ATOM 1735 C CA . ARG A 1 221 ? 3.395 -1.800 5.996 1.00 95.00 221 ARG A CA 1
ATOM 1736 C C . ARG A 1 221 ? 2.032 -1.216 5.637 1.00 95.00 221 ARG A C 1
ATOM 1738 O O . ARG A 1 221 ? 1.044 -1.674 6.200 1.00 95.00 221 ARG A O 1
ATOM 1745 N N . PHE A 1 222 ? 1.973 -0.315 4.658 1.00 92.81 222 PHE A N 1
ATOM 1746 C CA . PHE A 1 222 ? 0.715 0.214 4.136 1.00 92.81 222 PHE A CA 1
ATOM 1747 C C . PHE A 1 222 ? -0.191 -0.899 3.584 1.00 92.81 222 PHE A C 1
ATOM 1749 O O . PHE A 1 222 ? -1.306 -1.058 4.070 1.00 92.81 222 PHE A O 1
ATOM 1756 N N . CYS A 1 223 ? 0.301 -1.747 2.671 1.00 94.50 223 CYS A N 1
ATOM 1757 C CA . CYS A 1 223 ? -0.497 -2.861 2.139 1.00 94.50 223 CYS A CA 1
ATOM 1758 C C . CYS A 1 223 ? -0.949 -3.832 3.244 1.00 94.50 223 CYS A C 1
ATOM 1760 O O . CYS A 1 223 ? -2.077 -4.316 3.227 1.00 94.50 223 CYS A O 1
ATOM 1762 N N . LEU A 1 224 ? -0.092 -4.109 4.236 1.00 96.06 224 LEU A N 1
ATOM 1763 C CA . LEU A 1 224 ? -0.469 -4.933 5.385 1.00 96.06 224 LEU A CA 1
ATOM 1764 C C . LEU A 1 224 ? -1.579 -4.268 6.211 1.00 96.06 224 LEU A C 1
ATOM 1766 O O . LEU A 1 224 ? -2.489 -4.961 6.670 1.00 96.06 224 LEU A O 1
ATOM 1770 N N . GLN A 1 225 ? -1.519 -2.949 6.399 1.00 94.12 225 GLN A N 1
ATOM 1771 C CA . GLN A 1 225 ? -2.558 -2.195 7.090 1.00 94.12 225 GLN A CA 1
ATOM 1772 C C . GLN A 1 225 ? -3.884 -2.273 6.332 1.00 94.12 225 GLN A C 1
ATOM 1774 O O . GLN A 1 225 ? -4.885 -2.583 6.964 1.00 94.12 225 GLN A O 1
ATOM 1779 N N . THR A 1 226 ? -3.894 -2.149 5.001 1.00 93.12 226 THR A N 1
ATOM 1780 C CA . THR A 1 226 ? -5.112 -2.315 4.184 1.00 93.12 226 THR A CA 1
ATOM 1781 C C . THR A 1 226 ? -5.814 -3.656 4.431 1.00 93.12 226 THR A C 1
ATOM 1783 O O . THR A 1 226 ? -7.038 -3.732 4.474 1.00 93.12 226 THR A O 1
ATOM 1786 N N . LEU A 1 227 ? -5.051 -4.733 4.652 1.00 95.31 227 LEU A N 1
ATOM 1787 C CA . LEU A 1 227 ? -5.610 -6.065 4.924 1.00 95.31 227 LEU A CA 1
ATOM 1788 C C . LEU A 1 227 ? -5.988 -6.304 6.394 1.00 95.31 227 LEU A C 1
ATOM 1790 O O . LEU A 1 227 ? -6.606 -7.325 6.705 1.00 95.31 227 LEU A O 1
ATOM 1794 N N . THR A 1 228 ? -5.565 -5.438 7.318 1.00 96.00 228 THR A N 1
ATOM 1795 C CA . THR A 1 228 ? -5.703 -5.673 8.766 1.00 96.00 228 THR A CA 1
ATOM 1796 C C . THR A 1 228 ? -6.576 -4.634 9.463 1.00 96.00 228 THR A C 1
ATOM 1798 O O . THR A 1 228 ? -7.371 -4.994 10.327 1.00 96.00 228 THR A O 1
ATOM 1801 N N . ASP A 1 229 ? -6.480 -3.367 9.089 1.00 95.94 229 ASP A N 1
ATOM 1802 C CA . ASP A 1 229 ? -7.236 -2.247 9.645 1.00 95.94 229 ASP A CA 1
ATOM 1803 C C . ASP A 1 229 ? -8.620 -2.145 8.992 1.00 95.94 229 ASP A C 1
ATOM 1805 O O . ASP A 1 229 ? -8.875 -1.257 8.184 1.00 95.94 229 ASP A O 1
ATOM 1809 N N . VAL A 1 230 ? -9.496 -3.108 9.303 1.00 96.06 230 VAL A N 1
ATOM 1810 C CA . VAL A 1 230 ? -10.813 -3.247 8.662 1.00 96.06 230 VAL A CA 1
ATOM 1811 C C . VAL A 1 230 ? -11.944 -3.322 9.677 1.00 96.06 230 VAL A C 1
ATOM 1813 O O . VAL A 1 230 ? -11.863 -4.014 10.700 1.00 96.06 230 VAL A O 1
ATOM 1816 N N . HIS A 1 231 ? -13.053 -2.662 9.353 1.00 96.88 231 HIS A N 1
ATOM 1817 C CA . HIS A 1 231 ? -14.302 -2.741 10.102 1.00 96.88 231 HIS A CA 1
ATOM 1818 C C . HIS A 1 231 ? -15.512 -2.899 9.204 1.00 96.88 231 HIS A C 1
ATOM 1820 O O . HIS A 1 231 ? -15.525 -2.541 8.031 1.00 96.88 231 HIS A O 1
ATOM 1826 N N . ALA A 1 232 ? -16.570 -3.431 9.799 1.00 96.25 232 ALA A N 1
ATOM 1827 C CA . ALA A 1 232 ? -17.891 -3.371 9.216 1.00 96.25 232 ALA A CA 1
ATOM 1828 C C . ALA A 1 232 ? -18.563 -2.039 9.548 1.00 96.25 232 ALA A C 1
ATOM 1830 O O . ALA A 1 232 ? -18.543 -1.599 10.700 1.00 96.25 232 ALA A O 1
ATOM 1831 N N . LEU A 1 233 ? -19.243 -1.466 8.564 1.00 94.94 233 LEU A N 1
ATOM 1832 C CA . LEU A 1 233 ? -20.100 -0.302 8.727 1.00 94.94 233 LEU A CA 1
ATOM 1833 C C . LEU A 1 233 ? -21.530 -0.711 8.399 1.00 94.94 233 LEU A C 1
ATOM 1835 O O . LEU A 1 233 ? -21.833 -1.120 7.279 1.00 94.94 233 LEU A O 1
ATOM 1839 N N . SER A 1 234 ? -22.406 -0.650 9.396 1.00 91.56 234 SER A N 1
ATOM 1840 C CA . SER A 1 234 ? -23.835 -0.892 9.194 1.00 91.56 234 SER A CA 1
ATOM 1841 C C . SER A 1 234 ? -24.566 0.443 9.135 1.00 91.56 234 SER A C 1
ATOM 1843 O O . SER A 1 234 ? -24.415 1.271 10.029 1.00 91.56 234 SER A O 1
ATOM 1845 N N . GLY A 1 235 ? -25.358 0.650 8.089 1.00 80.75 235 GLY A N 1
ATOM 1846 C CA . GLY A 1 235 ? -26.166 1.854 7.923 1.00 80.75 235 GLY A CA 1
ATOM 1847 C C . GLY A 1 235 ? -27.591 1.532 7.493 1.00 80.75 235 GLY A C 1
ATOM 1848 O O . GLY A 1 235 ? -28.115 0.445 7.735 1.00 80.75 235 GLY A O 1
ATOM 1849 N N . LYS A 1 236 ? -28.226 2.495 6.824 1.00 65.25 236 LYS A N 1
ATOM 1850 C CA . LYS A 1 236 ? -29.630 2.391 6.413 1.00 65.25 236 LYS A CA 1
ATOM 1851 C C . LYS A 1 236 ? -29.891 1.352 5.313 1.00 65.25 236 LYS A C 1
ATOM 1853 O O . LYS A 1 236 ? -31.022 0.874 5.225 1.00 65.25 236 LYS A O 1
ATOM 1858 N N . TYR A 1 237 ? -28.902 1.041 4.469 1.00 57.16 237 TYR A N 1
ATOM 1859 C CA . TYR A 1 237 ? -29.155 0.308 3.223 1.00 57.16 237 TYR A CA 1
ATOM 1860 C C . TYR A 1 237 ? -28.388 -1.001 3.027 1.00 57.16 237 TYR A C 1
ATOM 1862 O O . TYR A 1 237 ? -28.893 -1.780 2.239 1.00 57.16 237 TYR A O 1
ATOM 1870 N N . ASP A 1 238 ? -27.283 -1.276 3.735 1.00 70.44 238 ASP A N 1
ATOM 1871 C CA . ASP A 1 238 ? -26.677 -2.615 3.903 1.00 70.44 238 ASP A CA 1
ATOM 1872 C C . ASP A 1 238 ? -25.436 -2.539 4.827 1.00 70.44 238 ASP A C 1
ATOM 1874 O O . ASP A 1 238 ? -25.029 -1.450 5.244 1.00 70.44 238 ASP A O 1
ATOM 1878 N N . ARG A 1 239 ? -24.857 -3.695 5.193 1.00 85.12 239 ARG A N 1
ATOM 1879 C CA . ARG A 1 239 ? -23.574 -3.796 5.921 1.00 85.12 239 ARG A CA 1
ATOM 1880 C C . ARG A 1 239 ? -22.420 -3.827 4.914 1.00 85.12 239 ARG A C 1
ATOM 1882 O O . ARG A 1 239 ? -22.246 -4.836 4.236 1.00 85.12 239 ARG A O 1
ATOM 1889 N N . GLY A 1 240 ? -21.635 -2.755 4.864 1.00 91.88 240 GLY A N 1
ATOM 1890 C CA . GLY A 1 240 ? -20.390 -2.668 4.095 1.00 91.88 240 GLY A CA 1
ATOM 1891 C C . GLY A 1 240 ? -19.153 -2.951 4.949 1.00 91.88 240 GLY A C 1
ATOM 1892 O O . GLY A 1 240 ? -19.249 -3.113 6.172 1.00 91.88 240 GLY A O 1
ATOM 1893 N N . TYR A 1 241 ? -17.988 -2.989 4.305 1.00 94.94 241 TYR A N 1
ATOM 1894 C CA . TYR A 1 241 ? -16.687 -3.084 4.965 1.00 94.94 241 TYR A CA 1
ATOM 1895 C C . TYR A 1 241 ? -15.785 -1.964 4.473 1.00 94.94 241 TYR A C 1
ATOM 1897 O O . TYR A 1 241 ? -15.784 -1.644 3.287 1.00 94.94 241 TYR A O 1
ATOM 1905 N N . LEU A 1 242 ? -15.051 -1.352 5.395 1.00 94.75 242 LEU A N 1
ATOM 1906 C CA . LEU A 1 242 ? -14.117 -0.282 5.090 1.00 94.75 242 LEU A CA 1
ATOM 1907 C C . LEU A 1 242 ? -12.753 -0.630 5.666 1.00 94.75 242 LEU A C 1
ATOM 1909 O O . LEU A 1 242 ? -12.654 -1.266 6.718 1.00 94.75 242 LEU A O 1
ATOM 1913 N N . THR A 1 243 ? -11.716 -0.188 4.968 1.00 91.50 243 THR A N 1
ATOM 1914 C CA . THR A 1 243 ? -10.353 -0.137 5.488 1.00 91.50 243 THR A CA 1
ATOM 1915 C C . THR A 1 243 ? -10.065 1.237 6.105 1.00 91.50 243 THR A C 1
ATOM 1917 O O . THR A 1 243 ? -10.720 2.228 5.779 1.00 91.50 243 THR A O 1
ATOM 1920 N N . HIS A 1 244 ? -9.032 1.309 6.941 1.00 85.44 244 HIS A N 1
ATOM 1921 C CA . HIS A 1 244 ? -8.507 2.505 7.606 1.00 85.44 244 HIS A CA 1
ATOM 1922 C C . HIS A 1 244 ? -9.362 3.039 8.764 1.00 85.44 244 HIS A C 1
ATOM 1924 O O . HIS A 1 244 ? -10.312 3.802 8.575 1.00 85.44 244 HIS A O 1
ATOM 1930 N N . ALA A 1 245 ? -8.900 2.762 9.985 1.00 84.75 245 ALA A N 1
ATOM 1931 C CA . ALA A 1 245 ? -9.308 3.398 11.230 1.00 84.75 245 ALA A CA 1
ATOM 1932 C C . ALA A 1 245 ? -10.837 3.539 11.375 1.00 84.75 245 ALA A C 1
ATOM 1934 O O . ALA A 1 245 ? -11.586 2.608 11.130 1.00 84.75 245 ALA A O 1
ATOM 1935 N N . LEU A 1 246 ? -11.323 4.702 11.811 1.00 91.69 246 LEU A N 1
ATOM 1936 C CA . LEU A 1 246 ? -12.749 4.978 12.022 1.00 91.69 246 LEU A CA 1
ATOM 1937 C C . LEU A 1 246 ? -13.397 5.639 10.795 1.00 91.69 246 LEU A C 1
ATOM 1939 O O . LEU A 1 246 ? -14.235 6.532 10.952 1.00 91.69 246 LEU A O 1
ATOM 1943 N N . SER A 1 247 ? -12.970 5.270 9.584 1.00 90.62 247 SER A N 1
ATOM 1944 C CA . SER A 1 247 ? -13.588 5.770 8.357 1.00 90.62 247 SER A CA 1
ATOM 1945 C C . SER A 1 247 ? -15.073 5.387 8.316 1.00 90.62 247 SER A C 1
ATOM 1947 O O . SER A 1 247 ? -15.490 4.315 8.756 1.00 90.62 247 SER A O 1
ATOM 1949 N N . PHE A 1 248 ? -15.909 6.296 7.831 1.00 91.31 248 PHE A N 1
ATOM 1950 C CA . PHE A 1 248 ? -17.340 6.042 7.635 1.00 91.31 248 PHE A CA 1
ATOM 1951 C C . PHE A 1 248 ? -17.835 6.525 6.266 1.00 91.31 248 PHE A C 1
ATOM 1953 O O . PHE A 1 248 ? -19.026 6.455 5.972 1.00 91.31 248 PHE A O 1
ATOM 1960 N N . GLU A 1 249 ? -16.910 6.986 5.424 1.00 88.50 249 GLU A N 1
ATOM 1961 C CA . GLU A 1 249 ? -17.144 7.316 4.025 1.00 88.50 249 GLU A CA 1
ATOM 1962 C C . GLU A 1 249 ? -16.778 6.103 3.170 1.00 88.50 249 GLU A C 1
ATOM 1964 O O . GLU A 1 249 ? -15.664 5.592 3.260 1.00 88.50 249 GLU A O 1
ATOM 1969 N N . HIS A 1 250 ? -17.711 5.642 2.336 1.00 87.38 250 HIS A N 1
ATOM 1970 C CA . HIS A 1 250 ? -17.471 4.506 1.441 1.00 87.38 250 HIS A CA 1
ATOM 1971 C C . HIS A 1 250 ? -16.343 4.786 0.448 1.00 87.38 250 HIS A C 1
ATOM 1973 O O . HIS A 1 250 ? -15.504 3.934 0.199 1.00 87.38 250 HIS A O 1
ATOM 1979 N N . TYR A 1 251 ? -16.293 5.984 -0.123 1.00 84.31 251 TYR A N 1
ATOM 1980 C CA . TYR A 1 251 ? -15.218 6.340 -1.036 1.00 84.31 251 TYR A CA 1
ATOM 1981 C C . TYR A 1 251 ? -14.088 7.066 -0.290 1.00 84.31 251 TYR A C 1
ATOM 1983 O O . TYR A 1 251 ? -14.393 7.999 0.452 1.00 84.31 251 TYR A O 1
ATOM 1991 N N . PRO A 1 252 ? -12.802 6.718 -0.501 1.00 84.00 252 PRO A N 1
ATOM 1992 C CA . PRO A 1 252 ? -12.286 5.595 -1.297 1.00 84.00 252 PRO A CA 1
ATOM 1993 C C . PRO A 1 252 ? -12.169 4.277 -0.505 1.00 84.00 252 PRO A C 1
ATOM 1995 O O . PRO A 1 252 ? -11.651 3.305 -1.038 1.00 84.00 252 PRO A O 1
ATOM 1998 N N . TYR A 1 253 ? -12.578 4.252 0.767 1.00 90.06 253 TYR A N 1
ATOM 1999 C CA . TYR A 1 253 ? -12.193 3.243 1.765 1.00 90.06 253 TYR A CA 1
ATOM 2000 C C . TYR A 1 253 ? -12.938 1.903 1.715 1.00 90.06 253 TYR A C 1
ATOM 2002 O O . TYR A 1 253 ? -12.592 0.992 2.468 1.00 90.06 253 TYR A O 1
ATOM 2010 N N . GLU A 1 254 ? -13.968 1.776 0.889 1.00 91.44 254 GLU A N 1
ATOM 2011 C CA . GLU A 1 254 ? -14.769 0.564 0.766 1.00 91.44 254 GLU A CA 1
ATOM 2012 C C . GLU A 1 254 ? -13.926 -0.613 0.272 1.00 91.44 254 GLU A C 1
ATOM 2014 O O . GLU A 1 254 ? -13.125 -0.491 -0.653 1.00 91.44 254 GLU A O 1
ATOM 2019 N N . THR A 1 255 ? -14.114 -1.764 0.916 1.00 92.94 255 THR A N 1
ATOM 2020 C CA . THR A 1 255 ? -13.347 -2.977 0.646 1.00 92.94 255 THR A CA 1
ATOM 2021 C C . THR A 1 255 ? -14.216 -4.231 0.688 1.00 92.94 255 THR A C 1
ATOM 2023 O O . THR A 1 255 ? -15.312 -4.236 1.252 1.00 92.94 255 THR A O 1
ATOM 2026 N N . ASP A 1 256 ? -13.719 -5.326 0.110 1.00 90.88 256 ASP A N 1
ATOM 2027 C CA . ASP A 1 256 ? -14.383 -6.625 0.133 1.00 90.88 256 ASP A CA 1
ATOM 2028 C C . ASP A 1 256 ? -13.732 -7.576 1.151 1.00 90.88 256 ASP A C 1
ATOM 2030 O O . ASP A 1 256 ? -12.645 -8.133 0.954 1.00 90.88 256 ASP A O 1
ATOM 2034 N N . ILE A 1 257 ? -14.466 -7.852 2.234 1.00 93.56 257 ILE A N 1
ATOM 2035 C CA . ILE A 1 257 ? -14.047 -8.800 3.271 1.00 93.56 257 ILE A CA 1
ATOM 2036 C C . ILE A 1 257 ? -13.778 -10.207 2.717 1.00 93.56 257 ILE A C 1
ATOM 2038 O O . ILE A 1 257 ? -13.018 -10.970 3.319 1.00 93.56 257 ILE A O 1
ATOM 2042 N N . ALA A 1 258 ? -14.402 -10.595 1.599 1.00 93.38 258 ALA A N 1
ATOM 2043 C CA . ALA A 1 258 ? -14.173 -11.890 0.977 1.00 93.38 258 ALA A CA 1
ATOM 2044 C C . ALA A 1 258 ? -12.744 -12.001 0.435 1.00 93.38 258 ALA A C 1
ATOM 2046 O O . ALA A 1 258 ? -12.125 -13.053 0.604 1.00 93.38 258 ALA A O 1
ATOM 2047 N N . GLN A 1 259 ? -12.190 -10.933 -0.140 1.00 92.56 259 GLN A N 1
ATOM 2048 C CA . GLN A 1 259 ? -10.807 -10.920 -0.621 1.00 92.56 259 GLN A CA 1
ATOM 2049 C C . GLN A 1 259 ? -9.804 -10.985 0.531 1.00 92.56 259 GLN A C 1
ATOM 2051 O O . GLN A 1 259 ? -8.858 -11.773 0.491 1.00 92.56 259 GLN A O 1
ATOM 2056 N N . ILE A 1 260 ? -10.078 -10.279 1.629 1.00 94.50 260 ILE A N 1
ATOM 2057 C CA . ILE A 1 260 ? -9.259 -10.360 2.847 1.00 94.50 260 ILE A CA 1
ATOM 2058 C C . ILE A 1 260 ? -9.260 -11.792 3.403 1.00 94.50 260 ILE A C 1
ATOM 2060 O O . ILE A 1 260 ? -8.208 -12.344 3.732 1.00 94.50 260 ILE A O 1
ATOM 2064 N N . LYS A 1 261 ? -10.425 -12.458 3.440 1.00 94.06 261 LYS A N 1
ATOM 2065 C CA . LYS A 1 261 ? -10.529 -13.875 3.846 1.00 94.06 261 LYS A CA 1
ATOM 2066 C C . LYS A 1 261 ? -9.745 -14.813 2.929 1.00 94.06 261 LYS A C 1
ATOM 2068 O O . LYS A 1 261 ? -9.225 -15.826 3.402 1.00 94.06 261 LYS A O 1
ATOM 2073 N N . GLN A 1 262 ? -9.643 -14.500 1.637 1.00 91.50 262 GLN A N 1
ATOM 2074 C CA . GLN A 1 262 ? -8.863 -15.306 0.699 1.00 91.50 262 GLN A CA 1
ATOM 2075 C C . GLN A 1 262 ? -7.363 -15.263 0.996 1.00 91.50 262 GLN A C 1
ATOM 2077 O O . GLN A 1 262 ? -6.687 -16.240 0.678 1.00 91.50 262 GLN A O 1
ATOM 2082 N N . PHE A 1 263 ? -6.832 -14.213 1.637 1.00 94.75 263 PHE A N 1
ATOM 2083 C CA . PHE A 1 263 ? -5.405 -14.135 1.970 1.00 94.75 263 PHE A CA 1
ATOM 2084 C C . PHE A 1 263 ? -4.942 -15.365 2.762 1.00 94.75 263 PHE A C 1
ATOM 2086 O O . PHE A 1 263 ? -4.024 -16.071 2.346 1.00 94.75 263 PHE A O 1
ATOM 2093 N N . ALA A 1 264 ? -5.622 -15.676 3.870 1.00 92.38 264 ALA A N 1
ATOM 2094 C CA . ALA A 1 264 ? -5.259 -16.801 4.732 1.00 92.38 264 ALA A CA 1
ATOM 2095 C C . ALA A 1 264 ? -5.448 -18.168 4.043 1.00 92.38 264 ALA A C 1
ATOM 2097 O O . ALA A 1 264 ? -4.780 -19.137 4.401 1.00 92.38 264 ALA A O 1
ATOM 2098 N N . GLN A 1 265 ? -6.331 -18.246 3.041 1.00 91.88 265 GLN A N 1
ATOM 2099 C CA . GLN A 1 265 ? -6.562 -19.456 2.246 1.00 91.88 265 GLN A CA 1
ATOM 2100 C C . GLN A 1 265 ? -5.492 -19.654 1.164 1.00 91.88 265 GLN A C 1
ATOM 2102 O O . GLN A 1 265 ? -5.014 -20.772 0.978 1.00 91.88 265 GLN A O 1
ATOM 2107 N N . LYS A 1 266 ? -5.115 -18.581 0.456 1.00 95.00 266 LYS A N 1
ATOM 2108 C CA . LYS A 1 266 ? -4.099 -18.589 -0.608 1.00 95.00 266 LYS A CA 1
ATOM 2109 C C . LYS A 1 266 ? -2.679 -18.711 -0.033 1.00 95.00 266 LYS A C 1
ATOM 2111 O O . LYS A 1 266 ? -1.839 -19.380 -0.632 1.00 95.00 266 LYS A O 1
ATOM 2116 N N . TYR A 1 267 ? -2.418 -18.111 1.132 1.00 96.19 267 TYR A N 1
ATOM 2117 C CA . TYR A 1 267 ? -1.085 -18.023 1.746 1.00 96.19 267 TYR A CA 1
ATOM 2118 C C . TYR A 1 267 ? -1.065 -18.482 3.215 1.00 96.19 267 TYR A C 1
ATOM 2120 O O . TYR A 1 267 ? -0.653 -17.721 4.094 1.00 96.19 267 TYR A O 1
ATOM 2128 N N . PRO A 1 268 ? -1.450 -19.737 3.522 1.00 95.81 268 PRO A N 1
ATOM 2129 C CA . PRO A 1 268 ? -1.520 -20.237 4.900 1.00 95.81 268 PRO A CA 1
ATOM 2130 C C . PRO A 1 268 ? -0.164 -20.252 5.629 1.00 95.81 268 PRO A C 1
ATOM 2132 O O . PRO A 1 268 ? -0.121 -20.313 6.854 1.00 95.81 268 PRO A O 1
ATOM 2135 N N . GLN A 1 269 ? 0.946 -20.207 4.887 1.00 95.06 269 GLN A N 1
ATOM 2136 C CA . GLN A 1 269 ? 2.311 -20.143 5.411 1.00 95.06 269 GLN A CA 1
ATOM 2137 C C . GLN A 1 269 ? 2.770 -18.734 5.820 1.00 95.06 269 GLN A C 1
ATOM 2139 O O . GLN A 1 269 ? 3.819 -18.615 6.451 1.00 95.06 269 GLN A O 1
ATOM 2144 N N . SER A 1 270 ? 2.044 -17.678 5.434 1.00 96.69 270 SER A N 1
ATOM 2145 C CA . SER A 1 270 ? 2.387 -16.303 5.815 1.00 96.69 270 SER A CA 1
ATOM 2146 C C . SER A 1 270 ? 2.289 -16.133 7.330 1.00 96.69 270 SER A C 1
ATOM 2148 O O . SER A 1 270 ? 1.335 -16.613 7.951 1.00 96.69 270 SER A O 1
ATOM 2150 N N . ARG A 1 271 ? 3.211 -15.377 7.944 1.00 95.44 271 ARG A N 1
ATOM 2151 C CA . ARG A 1 271 ? 3.103 -15.041 9.376 1.00 95.44 271 ARG A CA 1
ATOM 2152 C C . ARG A 1 271 ? 1.832 -14.262 9.701 1.00 95.44 271 ARG A C 1
ATOM 2154 O O . ARG A 1 271 ? 1.384 -14.285 10.845 1.00 95.44 271 ARG A O 1
ATOM 2161 N N . TYR A 1 272 ? 1.278 -13.558 8.713 1.00 97.44 272 TYR A N 1
ATOM 2162 C CA . TYR A 1 272 ? 0.118 -12.689 8.880 1.00 97.44 272 TYR A CA 1
ATOM 2163 C C . TYR A 1 272 ? -1.204 -13.429 8.684 1.00 97.44 272 TYR A C 1
ATOM 2165 O O . TYR A 1 272 ? -2.234 -12.932 9.133 1.00 97.44 272 TYR A O 1
ATOM 2173 N N . ALA A 1 273 ? -1.191 -14.635 8.100 1.00 96.75 273 ALA A N 1
ATOM 2174 C CA . ALA A 1 273 ? -2.404 -15.392 7.786 1.00 96.75 273 ALA A CA 1
ATOM 2175 C C . ALA A 1 273 ? -3.308 -15.592 9.013 1.00 96.75 273 ALA A C 1
ATOM 2177 O O . ALA A 1 273 ? -4.514 -15.365 8.944 1.00 96.75 273 ALA A O 1
ATOM 2178 N N . GLY A 1 274 ? -2.722 -15.951 10.160 1.00 96.06 274 GLY A N 1
ATOM 2179 C CA . GLY A 1 274 ? -3.476 -16.162 11.398 1.00 96.06 274 GLY A CA 1
ATOM 2180 C C . GLY A 1 274 ? -4.114 -14.886 11.957 1.00 96.06 274 GLY A C 1
ATOM 2181 O O . GLY A 1 274 ? -5.244 -14.936 12.440 1.00 96.06 274 GLY A O 1
ATOM 2182 N N . ALA A 1 275 ? -3.416 -13.749 11.886 1.00 96.75 275 ALA A N 1
ATOM 2183 C CA . ALA A 1 275 ? -3.952 -12.466 12.341 1.00 96.75 275 ALA A CA 1
ATOM 2184 C C . ALA A 1 275 ? -5.046 -11.958 11.389 1.00 96.75 275 ALA A C 1
ATOM 2186 O O . ALA A 1 275 ? -6.142 -11.640 11.844 1.00 96.75 275 ALA A O 1
ATOM 2187 N N . ILE A 1 276 ? -4.786 -11.974 10.078 1.00 97.50 276 ILE A N 1
ATOM 2188 C CA . ILE A 1 276 ? -5.736 -11.541 9.043 1.00 97.50 276 ILE A CA 1
ATOM 2189 C C . ILE A 1 276 ? -7.016 -12.390 9.081 1.00 97.50 276 ILE A C 1
ATOM 2191 O O . ILE A 1 276 ? -8.109 -11.833 9.032 1.00 97.50 276 ILE A O 1
ATOM 2195 N N . SER A 1 277 ? -6.922 -13.716 9.268 1.00 96.75 277 SER A N 1
ATOM 2196 C CA . SER A 1 277 ? -8.113 -14.577 9.403 1.00 96.75 277 SER A CA 1
ATOM 2197 C C . SER A 1 277 ? -8.985 -14.162 10.590 1.00 96.75 277 SER A C 1
ATOM 2199 O O . SER A 1 277 ? -10.191 -13.989 10.439 1.00 96.75 277 SER A O 1
ATOM 2201 N N . LYS A 1 278 ? -8.381 -13.930 11.765 1.00 95.94 278 LYS A N 1
ATOM 2202 C CA . LYS A 1 278 ? -9.114 -13.503 12.971 1.00 95.94 278 LYS A CA 1
ATOM 2203 C C . LYS A 1 278 ? -9.769 -12.135 12.805 1.00 95.94 278 LYS A C 1
ATOM 2205 O O . LYS A 1 278 ? -10.880 -11.926 13.291 1.00 95.94 278 LYS A O 1
ATOM 2210 N N . ILE A 1 279 ? -9.085 -11.209 12.136 1.00 96.00 279 ILE A N 1
ATOM 2211 C CA . ILE A 1 279 ? -9.628 -9.889 11.798 1.00 96.00 279 ILE A CA 1
ATOM 2212 C C . ILE A 1 279 ? -10.830 -10.057 10.875 1.00 96.00 279 ILE A C 1
ATOM 2214 O O . ILE A 1 279 ? -11.899 -9.540 11.170 1.00 96.00 279 ILE A O 1
ATOM 2218 N N . ALA A 1 280 ? -10.702 -10.839 9.806 1.00 95.56 280 ALA A N 1
ATOM 2219 C CA . ALA A 1 280 ? -11.768 -10.994 8.826 1.00 95.56 280 ALA A CA 1
ATOM 2220 C C . ALA A 1 280 ? -12.981 -11.798 9.341 1.00 95.56 280 ALA A C 1
ATOM 2222 O O . ALA A 1 280 ? -14.104 -11.630 8.856 1.00 95.56 280 ALA A O 1
ATOM 2223 N N . GLU A 1 281 ? -12.773 -12.693 10.310 1.00 95.25 281 GLU A N 1
ATOM 2224 C CA . GLU A 1 281 ? -13.832 -13.440 10.999 1.00 95.25 281 GLU A CA 1
ATOM 2225 C C . GLU A 1 281 ? -14.586 -12.585 12.021 1.00 95.25 281 GLU A C 1
ATOM 2227 O O . GLU A 1 281 ? -15.799 -12.739 12.171 1.00 95.25 281 GLU A O 1
ATOM 2232 N N . ASN A 1 282 ? -13.881 -11.687 12.710 1.00 94.12 282 ASN A N 1
ATOM 2233 C CA . ASN A 1 282 ? -14.444 -10.806 13.726 1.00 94.12 282 ASN A CA 1
ATOM 2234 C C . ASN A 1 282 ? -13.855 -9.387 13.603 1.00 94.12 282 ASN A C 1
ATOM 2236 O O . ASN A 1 282 ? -13.010 -8.999 14.427 1.00 94.12 282 ASN A O 1
ATOM 2240 N N . PRO A 1 283 ? -14.266 -8.628 12.568 1.00 95.62 283 PRO A N 1
ATOM 2241 C CA . PRO A 1 283 ? -13.781 -7.272 12.358 1.00 95.62 283 PRO A CA 1
ATOM 2242 C C . PRO A 1 283 ? -14.358 -6.335 13.419 1.00 95.62 283 PRO A C 1
ATOM 2244 O O . PRO A 1 283 ? -15.352 -6.654 14.079 1.00 95.62 283 PRO A O 1
ATOM 2247 N N . SER A 1 284 ? -13.751 -5.160 13.568 1.00 97.38 284 SER A N 1
ATOM 2248 C CA . SER A 1 284 ? -14.385 -4.081 14.327 1.00 97.38 284 SER A CA 1
ATOM 2249 C C . SER A 1 284 ? -15.700 -3.657 13.663 1.00 97.38 284 SER A C 1
ATOM 2251 O O . SER A 1 284 ? -15.967 -3.987 12.505 1.00 97.38 284 SER A O 1
ATOM 2253 N N . GLU A 1 285 ? -16.560 -2.955 14.395 1.00 96.88 285 GLU A N 1
ATOM 2254 C CA . GLU A 1 285 ? -17.888 -2.579 13.911 1.00 96.88 285 GLU A CA 1
ATOM 2255 C C . GLU A 1 285 ? -18.226 -1.125 14.252 1.00 96.88 285 GLU A C 1
ATOM 2257 O O . GLU A 1 285 ? -17.995 -0.658 15.370 1.00 96.88 285 GLU A O 1
ATOM 2262 N N . MET A 1 286 ? -18.840 -0.443 13.289 1.00 95.75 286 MET A N 1
ATOM 2263 C CA . MET A 1 286 ? -19.446 0.878 13.416 1.00 95.75 286 MET A CA 1
ATOM 2264 C C . MET A 1 286 ? -20.877 0.856 12.887 1.00 95.75 286 MET A C 1
ATOM 2266 O O . MET A 1 286 ? -21.240 0.042 12.033 1.00 95.75 286 MET A O 1
ATOM 2270 N N . GLU A 1 287 ? -21.687 1.777 13.395 1.00 95.00 287 GLU A N 1
ATOM 2271 C CA . GLU A 1 287 ? -23.070 1.969 12.972 1.00 95.00 287 GLU A CA 1
ATOM 2272 C C . GLU A 1 287 ? -23.310 3.440 12.634 1.00 95.00 287 GLU A C 1
ATOM 2274 O O . GLU A 1 287 ? -22.787 4.334 13.306 1.00 95.00 287 GLU A O 1
ATOM 2279 N N . LEU A 1 288 ? -24.110 3.675 11.596 1.00 93.38 288 LEU A N 1
ATOM 2280 C CA . LEU A 1 288 ? -24.598 4.994 11.217 1.00 93.38 288 LEU A CA 1
ATOM 2281 C C . LEU A 1 288 ? -26.070 5.147 11.597 1.00 93.38 288 LEU A C 1
ATOM 2283 O O . LEU A 1 288 ? -26.874 4.240 11.373 1.00 93.38 288 LEU A O 1
ATOM 2287 N N . ASP A 1 289 ? -26.432 6.328 12.090 1.00 89.88 289 ASP A N 1
ATOM 2288 C CA . ASP A 1 289 ? -27.815 6.799 12.109 1.00 89.88 289 ASP A CA 1
ATOM 2289 C C . ASP A 1 289 ? -28.011 7.823 10.986 1.00 89.88 289 ASP A C 1
ATOM 2291 O O . ASP A 1 289 ? -27.410 8.900 10.991 1.00 89.88 289 ASP A O 1
ATOM 2295 N N . ALA A 1 290 ? -28.821 7.448 9.992 1.00 85.00 290 ALA A N 1
ATOM 2296 C CA . ALA A 1 290 ? -28.848 8.052 8.661 1.00 85.00 290 ALA A CA 1
ATOM 2297 C C . ALA A 1 290 ? -27.449 8.067 8.016 1.00 85.00 290 ALA A C 1
ATOM 2299 O O . ALA A 1 290 ? -27.072 7.068 7.410 1.00 85.00 290 ALA A O 1
ATOM 2300 N N . ASP A 1 291 ? -26.696 9.150 8.209 1.00 83.81 291 ASP A N 1
ATOM 2301 C CA . ASP A 1 291 ? -25.348 9.371 7.667 1.00 83.81 291 ASP A CA 1
ATOM 2302 C C . ASP A 1 291 ? -24.349 9.818 8.758 1.00 83.81 291 ASP A C 1
ATOM 2304 O O . ASP A 1 291 ? -23.211 10.172 8.465 1.00 83.81 291 ASP A O 1
ATOM 2308 N N . ALA A 1 292 ? -24.767 9.836 10.030 1.00 89.44 292 ALA A N 1
ATOM 2309 C CA . ALA A 1 292 ? -23.931 10.255 11.150 1.00 89.44 292 ALA A CA 1
ATOM 2310 C C . ALA A 1 292 ? -23.429 9.035 11.936 1.00 89.44 292 ALA A C 1
ATOM 2312 O O . ALA A 1 292 ? -24.238 8.176 12.305 1.00 89.44 292 ALA A O 1
ATOM 2313 N N . PRO A 1 293 ? -22.124 8.941 12.244 1.00 92.94 293 PRO A N 1
ATOM 2314 C CA . PRO A 1 293 ? -21.610 7.818 13.009 1.00 92.94 293 PRO A CA 1
ATOM 2315 C C . PRO A 1 293 ? -22.091 7.860 14.461 1.00 92.94 293 PRO A C 1
ATOM 2317 O O . PRO A 1 293 ? -21.993 8.880 15.150 1.00 92.94 293 PRO A O 1
ATOM 2320 N N . LEU A 1 294 ? -22.590 6.722 14.942 1.00 94.69 294 LEU A N 1
ATOM 2321 C CA . LEU A 1 294 ? -22.937 6.537 16.346 1.00 94.69 294 LEU A CA 1
ATOM 2322 C C . LEU A 1 294 ? -21.673 6.468 17.223 1.00 94.69 294 LEU A C 1
ATOM 2324 O O . LEU A 1 294 ? -20.585 6.161 16.730 1.00 94.69 294 LEU A O 1
ATOM 2328 N N . PRO A 1 295 ? -21.788 6.730 18.541 1.00 96.94 295 PRO A N 1
ATOM 2329 C CA . PRO A 1 295 ? -20.678 6.544 19.464 1.00 96.94 295 PRO A CA 1
ATOM 2330 C C . PRO A 1 295 ? -20.110 5.123 19.416 1.00 96.94 295 PRO A C 1
ATOM 2332 O O . PRO A 1 295 ? -20.849 4.142 19.336 1.00 96.94 295 PRO A O 1
ATOM 2335 N N . VAL A 1 296 ? -18.792 5.021 19.544 1.00 97.44 296 VAL A N 1
ATOM 2336 C CA . VAL A 1 296 ? -18.046 3.768 19.421 1.00 97.44 296 VAL A CA 1
ATOM 2337 C C . VAL A 1 296 ? -17.318 3.471 20.733 1.00 97.44 296 VAL A C 1
ATOM 2339 O O . VAL A 1 296 ? -16.817 4.372 21.405 1.00 97.44 296 VAL A O 1
ATOM 2342 N N . TYR A 1 297 ? -17.248 2.197 21.107 1.00 98.38 297 TYR A N 1
ATOM 2343 C CA . TYR A 1 297 ? -16.553 1.698 22.290 1.00 98.38 297 TYR A CA 1
ATOM 2344 C C . TYR A 1 297 ? -15.263 0.996 21.864 1.00 98.38 297 TYR A C 1
ATOM 2346 O O . TYR A 1 297 ? -15.294 -0.114 21.329 1.00 98.38 297 TYR A O 1
ATOM 2354 N N . LEU A 1 298 ? -14.130 1.655 22.095 1.00 98.19 298 LEU A N 1
ATOM 2355 C CA . LEU A 1 298 ? -12.795 1.162 21.770 1.00 98.19 298 LEU A CA 1
ATOM 2356 C C . LEU A 1 298 ? -12.267 0.250 22.876 1.00 98.19 298 LEU A C 1
ATOM 2358 O O . LEU A 1 298 ? -12.367 0.607 24.045 1.00 98.19 298 LEU A O 1
ATOM 2362 N N . VAL A 1 299 ? -11.620 -0.860 22.523 1.00 98.12 299 VAL A N 1
ATOM 2363 C CA . VAL A 1 299 ? -10.760 -1.631 23.435 1.00 98.12 299 VAL A CA 1
ATOM 2364 C C . VAL A 1 299 ? -9.319 -1.151 23.257 1.00 98.12 299 VAL A C 1
ATOM 2366 O O . VAL A 1 299 ? -8.585 -1.646 22.396 1.00 98.12 299 VAL A O 1
ATOM 2369 N N . VAL A 1 300 ? -8.928 -0.149 24.043 1.00 97.94 300 VAL A N 1
ATOM 2370 C CA . VAL A 1 300 ? -7.618 0.513 23.960 1.00 97.94 300 VAL A CA 1
ATOM 2371 C C . VAL A 1 300 ? -6.593 -0.283 24.755 1.00 97.94 300 VAL A C 1
ATOM 2373 O O . VAL A 1 300 ? -6.764 -0.500 25.954 1.00 97.94 300 VAL A O 1
ATOM 2376 N N . ILE A 1 301 ? -5.512 -0.696 24.094 1.00 97.06 301 ILE A N 1
ATOM 2377 C CA . ILE A 1 301 ? -4.432 -1.475 24.717 1.00 97.06 301 ILE A CA 1
ATOM 2378 C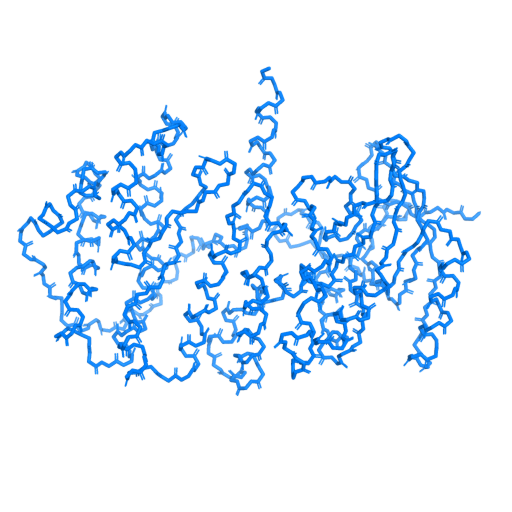 C . ILE A 1 301 ? -3.245 -0.600 25.123 1.00 97.06 301 ILE A C 1
ATOM 2380 O O . ILE A 1 301 ? -2.502 -0.941 26.039 1.00 97.06 301 ILE A O 1
ATOM 2384 N N . ASN A 1 302 ? -3.035 0.526 24.435 1.00 96.69 302 ASN A N 1
ATOM 2385 C CA . ASN A 1 302 ? -1.990 1.484 24.776 1.00 96.69 302 ASN A CA 1
ATOM 2386 C C . ASN A 1 302 ? -2.294 2.869 24.187 1.00 96.69 302 ASN A C 1
ATOM 2388 O O . ASN A 1 302 ? -3.067 3.002 23.237 1.00 96.69 302 ASN A O 1
ATOM 2392 N N . ARG A 1 303 ? -1.660 3.901 24.743 1.00 96.31 303 ARG A N 1
ATOM 2393 C CA . ARG A 1 303 ? -1.797 5.294 24.321 1.00 96.31 303 ARG A CA 1
ATOM 2394 C C . ARG A 1 303 ? -0.424 5.897 24.082 1.00 96.31 303 ARG A C 1
ATOM 2396 O O . ARG A 1 303 ? 0.482 5.759 24.900 1.00 96.31 303 ARG A O 1
ATOM 2403 N N . PHE A 1 304 ? -0.299 6.617 22.982 1.00 96.19 304 PHE A N 1
ATOM 2404 C CA . PHE A 1 304 ? 0.928 7.270 22.566 1.00 96.19 304 PHE A CA 1
ATOM 2405 C C . PHE A 1 304 ? 0.676 8.756 22.365 1.00 96.19 304 PHE A C 1
ATOM 2407 O O . PHE A 1 304 ? -0.417 9.176 21.975 1.00 96.19 304 PHE A O 1
ATOM 2414 N N . LYS A 1 305 ? 1.710 9.558 22.617 1.00 94.00 305 LYS A N 1
ATOM 2415 C CA . LYS A 1 305 ? 1.687 10.953 22.191 1.00 94.00 305 LYS A CA 1
ATOM 2416 C C . LYS A 1 305 ? 1.787 10.988 20.664 1.00 94.00 305 LYS A C 1
ATOM 2418 O O . LYS A 1 305 ? 2.659 10.295 20.133 1.00 94.00 305 LYS A O 1
ATOM 2423 N N . PRO A 1 306 ? 0.923 11.752 19.982 1.00 92.12 306 PRO A N 1
ATOM 2424 C CA . PRO A 1 306 ? 1.071 11.971 18.557 1.00 92.12 306 PRO A CA 1
ATOM 2425 C C . PRO A 1 306 ? 2.359 12.745 18.290 1.00 92.12 306 PRO A C 1
ATOM 2427 O O . PRO A 1 306 ? 2.812 13.545 19.115 1.00 92.12 306 PRO A O 1
ATOM 2430 N N . GLU A 1 307 ? 2.936 12.504 17.125 1.00 87.94 307 GLU A N 1
ATOM 2431 C CA . GLU A 1 307 ? 4.096 13.234 16.637 1.00 87.94 307 GLU A CA 1
ATOM 2432 C C . GLU A 1 307 ? 3.643 14.267 15.608 1.00 87.94 307 GLU A C 1
ATOM 2434 O O . GLU A 1 307 ? 2.690 14.038 14.865 1.00 87.94 307 GLU A O 1
ATOM 2439 N N . THR A 1 308 ? 4.323 15.411 15.556 1.00 79.88 308 THR A N 1
ATOM 2440 C CA . THR A 1 308 ? 4.146 16.394 14.481 1.00 79.88 308 THR A CA 1
ATOM 2441 C C . THR A 1 308 ? 5.396 16.356 13.601 1.00 79.88 308 THR A C 1
ATOM 2443 O O . THR A 1 308 ? 6.363 17.067 13.892 1.00 79.88 308 THR A O 1
ATOM 2446 N N . PRO A 1 309 ? 5.439 15.517 12.554 1.00 68.19 309 PRO A N 1
ATOM 2447 C CA . PRO A 1 309 ? 6.493 15.618 11.557 1.00 68.19 309 PRO A CA 1
ATOM 2448 C C . PRO A 1 309 ? 6.427 16.970 10.836 1.00 68.19 309 PRO A C 1
ATOM 2450 O O . PRO A 1 309 ? 5.445 17.713 10.936 1.00 68.19 309 PRO A O 1
ATOM 2453 N N . ALA A 1 310 ? 7.499 17.310 10.117 1.00 52.72 310 ALA A N 1
ATOM 2454 C CA . ALA A 1 310 ? 7.582 18.524 9.312 1.00 52.72 310 ALA A CA 1
ATOM 2455 C C . ALA A 1 310 ? 6.462 18.532 8.248 1.00 52.72 310 ALA A C 1
ATOM 2457 O O . ALA A 1 310 ? 6.613 17.948 7.183 1.00 52.72 310 ALA A O 1
ATOM 2458 N N . GLY A 1 311 ? 5.312 19.134 8.571 1.00 53.78 311 GLY A N 1
ATOM 2459 C CA . GLY A 1 311 ? 4.093 19.019 7.755 1.00 53.78 311 GLY A CA 1
ATOM 2460 C C . GLY A 1 311 ? 2.761 19.324 8.460 1.00 53.78 311 GLY A C 1
ATOM 2461 O O . GLY A 1 311 ? 1.720 19.256 7.820 1.00 53.78 311 GLY A O 1
ATOM 2462 N N . ASN A 1 312 ? 2.763 19.699 9.746 1.00 62.94 312 ASN A N 1
ATOM 2463 C CA . ASN A 1 312 ? 1.606 20.160 10.543 1.00 62.94 312 ASN A CA 1
ATOM 2464 C C . ASN A 1 312 ? 0.470 19.149 10.816 1.00 62.94 312 ASN A C 1
ATOM 2466 O O . ASN A 1 312 ? -0.363 19.433 11.676 1.00 62.94 312 ASN A O 1
ATOM 2470 N N . ALA A 1 313 ? 0.434 17.980 10.173 1.00 77.56 313 ALA A N 1
ATOM 2471 C CA . ALA A 1 313 ? -0.505 16.911 10.518 1.00 77.56 313 ALA A CA 1
ATOM 2472 C C . ALA A 1 313 ? 0.031 16.052 11.677 1.00 77.56 313 ALA A C 1
ATOM 2474 O O . ALA A 1 313 ? 1.211 15.702 11.708 1.00 77.56 313 ALA A O 1
ATOM 2475 N N . LEU A 1 314 ? -0.834 15.711 12.634 1.00 84.06 314 LEU A N 1
ATOM 2476 C CA . LEU A 1 314 ? -0.498 14.793 13.724 1.00 84.06 314 LEU A CA 1
ATOM 2477 C C . LEU A 1 314 ? -0.446 13.356 13.199 1.00 84.06 314 LEU A C 1
ATOM 2479 O O . LEU A 1 314 ? -1.365 12.920 12.514 1.00 84.06 314 LEU A O 1
ATOM 2483 N N . GLN A 1 315 ? 0.605 12.622 13.556 1.00 84.38 315 GLN A N 1
ATOM 2484 C CA . GLN A 1 315 ? 0.813 11.233 13.149 1.00 84.38 315 GLN A CA 1
ATOM 2485 C C . GLN A 1 315 ? 0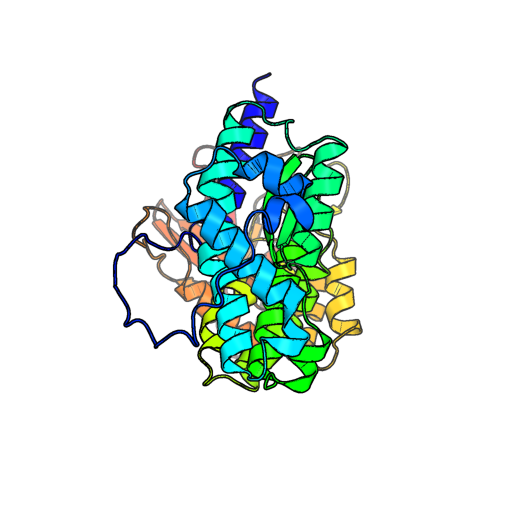.921 10.294 14.349 1.00 84.38 315 GLN A C 1
ATOM 2487 O O . GLN A 1 315 ? 1.367 10.678 15.436 1.00 84.38 315 GLN A O 1
ATOM 2492 N N . CYS A 1 316 ? 0.555 9.032 14.125 1.00 91.75 316 CYS A N 1
ATOM 2493 C CA . CYS A 1 316 ? 0.556 7.980 15.133 1.00 91.75 316 CYS A CA 1
ATOM 2494 C C . CYS A 1 316 ? 1.701 6.972 14.961 1.00 91.75 316 CYS A C 1
ATOM 2496 O O . CYS A 1 316 ? 1.569 5.822 15.377 1.00 91.75 316 CYS A O 1
ATOM 2498 N N . ALA A 1 317 ? 2.856 7.419 14.457 1.00 91.31 317 ALA A N 1
ATOM 2499 C CA . ALA A 1 317 ? 4.011 6.580 14.119 1.00 91.31 317 ALA A CA 1
ATOM 2500 C C . ALA A 1 317 ? 4.441 5.600 15.233 1.00 91.31 317 ALA A C 1
ATOM 2502 O O . ALA A 1 317 ? 4.719 4.430 14.972 1.00 91.31 317 ALA A O 1
ATOM 2503 N N . ASN A 1 318 ? 4.454 6.028 16.504 1.00 94.25 318 ASN A N 1
ATOM 2504 C CA . ASN A 1 318 ? 4.775 5.122 17.620 1.00 94.25 318 ASN A CA 1
ATOM 2505 C C . ASN A 1 318 ? 3.699 4.054 17.860 1.00 94.25 318 ASN A C 1
ATOM 2507 O O . ASN A 1 318 ? 4.033 2.919 18.202 1.00 94.25 318 ASN A O 1
ATOM 2511 N N . ALA A 1 319 ? 2.423 4.407 17.686 1.00 95.06 319 ALA A N 1
ATOM 2512 C CA . ALA A 1 319 ? 1.324 3.455 17.794 1.00 95.06 319 ALA A CA 1
ATOM 2513 C C . ALA A 1 319 ? 1.344 2.470 16.616 1.00 95.06 319 ALA A C 1
ATOM 2515 O O . ALA A 1 319 ? 1.175 1.276 16.835 1.00 95.06 319 ALA A O 1
ATOM 2516 N N . GLU A 1 320 ? 1.631 2.942 15.400 1.00 94.12 320 GLU A N 1
ATOM 2517 C CA . GLU A 1 320 ? 1.783 2.118 14.191 1.00 94.12 320 GLU A CA 1
ATOM 2518 C C . GLU A 1 320 ? 2.943 1.136 14.331 1.00 94.12 320 GLU A C 1
ATOM 2520 O O . GLU A 1 320 ? 2.782 -0.064 14.118 1.00 94.12 320 GLU A O 1
ATOM 2525 N N . LYS A 1 321 ? 4.104 1.604 14.797 1.00 94.88 321 LYS A N 1
ATOM 2526 C CA . LYS A 1 321 ? 5.249 0.734 15.085 1.00 94.88 321 LYS A CA 1
ATOM 2527 C C . LYS A 1 321 ? 4.891 -0.376 16.074 1.00 94.88 321 LYS A C 1
ATOM 2529 O O . LYS A 1 321 ? 5.316 -1.520 15.907 1.00 94.88 321 LYS A O 1
ATOM 2534 N N . GLU A 1 322 ? 4.121 -0.047 17.107 1.00 96.62 322 GLU A N 1
ATOM 2535 C CA . GLU A 1 322 ? 3.672 -1.027 18.092 1.00 96.62 322 GLU A CA 1
ATOM 2536 C C . GLU A 1 322 ? 2.608 -1.981 17.522 1.00 96.62 322 GLU A C 1
ATOM 2538 O O . GLU A 1 322 ? 2.679 -3.182 17.783 1.00 96.62 322 GLU A O 1
ATOM 2543 N N . MET A 1 323 ? 1.678 -1.489 16.698 1.00 96.50 323 MET A N 1
ATOM 2544 C CA . MET A 1 323 ? 0.717 -2.302 15.944 1.00 96.50 323 MET A CA 1
ATOM 2545 C C . MET A 1 323 ? 1.442 -3.348 15.091 1.00 96.50 323 MET A C 1
ATOM 2547 O O . MET A 1 323 ? 1.192 -4.545 15.232 1.00 96.50 323 MET A O 1
ATOM 2551 N N . TYR A 1 324 ? 2.423 -2.930 14.287 1.00 96.25 324 TYR A N 1
ATOM 2552 C CA . TYR A 1 324 ? 3.211 -3.847 13.464 1.00 96.25 324 TYR A CA 1
ATOM 2553 C C . TYR A 1 324 ? 4.005 -4.854 14.298 1.00 96.25 324 TYR A C 1
ATOM 2555 O O . TYR A 1 324 ? 4.130 -6.009 13.901 1.00 96.25 324 TYR A O 1
ATOM 2563 N N . ARG A 1 325 ? 4.467 -4.485 15.501 1.00 95.75 325 ARG A N 1
ATOM 2564 C CA . ARG A 1 325 ? 5.104 -5.433 16.432 1.00 95.75 325 ARG A CA 1
ATOM 2565 C C . ARG A 1 325 ? 4.147 -6.541 16.891 1.00 95.75 325 ARG A C 1
ATOM 2567 O O . ARG A 1 325 ? 4.607 -7.657 17.145 1.00 95.75 325 ARG A O 1
ATOM 2574 N N . TYR A 1 326 ? 2.854 -6.252 17.040 1.00 96.38 326 TYR A N 1
ATOM 2575 C CA . TYR A 1 326 ? 1.831 -7.264 17.326 1.00 96.38 326 TYR A CA 1
ATOM 2576 C C . TYR A 1 326 ? 1.530 -8.119 16.093 1.00 96.38 326 TYR A C 1
ATOM 2578 O O . TYR A 1 326 ? 1.583 -9.348 16.190 1.00 96.38 326 TYR A O 1
ATOM 2586 N N . LEU A 1 327 ? 1.313 -7.490 14.936 1.00 96.62 327 LEU A N 1
ATOM 2587 C CA . LEU A 1 327 ? 1.038 -8.192 13.679 1.00 96.62 327 LEU A CA 1
ATOM 2588 C C . LEU A 1 327 ? 2.189 -9.126 13.275 1.00 96.62 327 LEU A C 1
ATOM 2590 O O . LEU A 1 327 ? 1.948 -10.277 12.923 1.00 96.62 327 LEU A O 1
ATOM 2594 N N . ASP A 1 328 ? 3.446 -8.702 13.435 1.00 95.25 328 ASP A N 1
ATOM 2595 C CA . ASP A 1 328 ? 4.641 -9.515 13.155 1.00 95.25 328 ASP A CA 1
ATOM 2596 C C . ASP A 1 328 ? 4.753 -10.760 14.058 1.00 95.25 328 ASP A C 1
ATOM 2598 O O . ASP A 1 328 ? 5.494 -11.695 13.737 1.00 95.25 328 ASP A O 1
ATOM 2602 N N . LYS A 1 329 ? 4.020 -10.781 15.181 1.00 94.06 329 LYS A N 1
ATOM 2603 C CA . LYS A 1 329 ? 3.879 -11.920 16.106 1.00 94.06 329 LYS A CA 1
ATOM 2604 C C . LYS A 1 329 ? 2.600 -12.732 15.875 1.00 94.06 329 LYS A C 1
ATOM 2606 O O . LYS A 1 329 ? 2.326 -13.644 16.653 1.00 94.06 329 LYS A O 1
ATOM 2611 N N . GLY A 1 330 ? 1.811 -12.403 14.853 1.00 94.25 330 GLY A N 1
ATOM 2612 C CA . GLY A 1 330 ? 0.528 -13.048 14.567 1.00 94.25 330 GLY A CA 1
ATOM 2613 C C . GLY A 1 330 ? -0.590 -12.671 15.546 1.00 94.25 330 GLY A C 1
ATOM 2614 O O . GLY A 1 330 ? -1.547 -13.432 15.705 1.00 94.25 330 GLY A O 1
ATOM 2615 N N . ILE A 1 331 ? -0.465 -11.530 16.232 1.00 94.94 331 ILE A N 1
ATOM 2616 C CA . ILE A 1 331 ? -1.480 -11.005 17.150 1.00 94.94 331 ILE A CA 1
ATOM 2617 C C . ILE A 1 331 ? -2.285 -9.939 16.403 1.00 94.94 331 ILE A C 1
ATOM 2619 O O . ILE A 1 331 ? -1.721 -8.995 15.859 1.00 94.94 331 ILE A O 1
ATOM 2623 N N . ASP A 1 332 ? -3.604 -10.086 16.395 1.00 94.88 332 ASP A N 1
ATOM 2624 C CA . ASP A 1 332 ? -4.566 -9.306 15.617 1.00 94.88 332 ASP A CA 1
ATOM 2625 C C . ASP A 1 332 ? -4.899 -7.940 16.241 1.00 94.88 332 ASP A C 1
ATOM 2627 O O . ASP A 1 332 ? -6.059 -7.624 16.479 1.00 94.88 332 ASP A O 1
ATOM 2631 N N . VAL A 1 333 ? -3.885 -7.120 16.520 1.00 94.75 333 VAL A N 1
ATOM 2632 C CA . VAL A 1 333 ? -4.059 -5.697 16.860 1.00 94.75 333 VAL A CA 1
ATOM 2633 C C . VAL A 1 333 ? -3.899 -4.884 15.585 1.00 94.75 333 VAL A C 1
ATOM 2635 O O . VAL A 1 333 ? -2.832 -4.929 14.979 1.00 94.75 333 VAL A O 1
ATOM 2638 N N . CYS A 1 334 ? -4.936 -4.148 15.192 1.00 90.69 334 CYS A N 1
ATOM 2639 C CA . CYS A 1 334 ? -5.041 -3.647 13.822 1.00 90.69 334 CYS A CA 1
ATOM 2640 C C . CYS A 1 334 ? -5.435 -2.177 13.667 1.00 90.69 334 CYS A C 1
ATOM 2642 O O . CYS A 1 334 ? -5.495 -1.711 12.539 1.00 90.69 334 CYS A O 1
ATOM 2644 N N . HIS A 1 335 ? -5.689 -1.442 14.754 1.00 95.94 335 HIS A N 1
ATOM 2645 C CA . HIS A 1 335 ? -6.166 -0.061 14.646 1.00 95.94 335 HIS A CA 1
ATOM 2646 C C . HIS A 1 335 ? -5.264 0.920 15.397 1.00 95.94 335 HIS A C 1
ATOM 2648 O O . HIS A 1 335 ? -5.010 0.763 16.599 1.00 95.94 335 HIS A O 1
ATOM 2654 N N . THR A 1 336 ? -4.859 1.986 14.712 1.00 95.12 336 THR A N 1
ATOM 2655 C CA . THR A 1 336 ? -4.215 3.168 15.294 1.00 95.12 336 THR A CA 1
ATOM 2656 C C . THR A 1 336 ? -5.125 4.375 15.106 1.00 95.12 336 THR A C 1
ATOM 2658 O O . THR A 1 336 ? -5.430 4.785 13.994 1.00 95.12 336 THR A O 1
ATOM 2661 N N . LEU A 1 337 ? -5.610 4.939 16.212 1.00 95.06 337 LEU A N 1
ATOM 2662 C CA . LEU A 1 337 ? -6.669 5.947 16.182 1.00 95.06 337 LEU A CA 1
ATOM 2663 C C . LEU A 1 337 ? -6.187 7.254 16.805 1.00 95.06 337 LEU A C 1
ATOM 2665 O O . LEU A 1 337 ? -5.804 7.275 17.976 1.00 95.06 337 LEU A O 1
ATOM 2669 N N . LEU A 1 338 ? -6.250 8.354 16.054 1.00 94.06 338 LEU A N 1
ATOM 2670 C CA . LEU A 1 338 ? -6.089 9.695 16.608 1.00 94.06 338 LEU A CA 1
ATOM 2671 C C . LEU A 1 338 ? -7.407 10.123 17.269 1.00 94.06 338 LEU A C 1
ATOM 2673 O O . LEU A 1 338 ? -8.404 10.358 16.590 1.00 94.06 338 LEU A O 1
ATOM 2677 N N . ILE A 1 339 ? -7.411 10.217 18.597 1.00 94.88 339 ILE A N 1
ATOM 2678 C CA . ILE A 1 339 ? -8.575 10.614 19.398 1.00 94.88 339 ILE A CA 1
ATOM 2679 C C . ILE A 1 339 ? -8.242 11.810 20.286 1.00 94.88 339 ILE A C 1
ATOM 2681 O O . ILE A 1 339 ? -7.092 12.007 20.678 1.00 94.88 339 ILE A O 1
ATOM 2685 N N . TYR A 1 340 ? -9.254 12.591 20.644 1.00 94.25 340 TYR A N 1
ATOM 2686 C CA . TYR A 1 340 ? -9.102 13.813 21.426 1.00 94.25 340 TYR A CA 1
ATOM 2687 C C . TYR A 1 340 ? -9.754 13.683 22.797 1.00 94.25 340 TYR A C 1
ATOM 2689 O O . TYR A 1 340 ? -10.852 13.150 22.948 1.00 94.25 340 TYR A O 1
ATOM 2697 N N . HIS A 1 341 ? -9.091 14.217 23.816 1.00 89.44 341 HIS A N 1
ATOM 2698 C CA . HIS A 1 341 ? -9.663 14.382 25.145 1.00 89.44 341 HIS A CA 1
ATOM 2699 C C . HIS A 1 341 ? -9.432 15.816 25.601 1.00 89.44 341 HIS A C 1
ATOM 2701 O O . HIS A 1 341 ? -8.292 16.226 25.791 1.00 89.44 341 HIS A O 1
ATOM 2707 N N . LYS A 1 342 ? -10.511 16.594 25.757 1.00 86.81 342 LYS A N 1
ATOM 2708 C CA . LYS A 1 342 ? -10.434 18.021 26.129 1.00 86.81 342 LYS A CA 1
ATOM 2709 C C . LYS A 1 342 ? -9.480 18.817 25.220 1.00 86.81 342 LYS A C 1
ATOM 2711 O O . LYS A 1 342 ? -8.687 19.617 25.705 1.00 86.81 342 LYS A O 1
ATOM 2716 N N . ASN A 1 343 ? -9.570 18.587 23.907 1.00 84.44 343 ASN A N 1
ATOM 2717 C CA . ASN A 1 343 ? -8.707 19.156 22.860 1.00 84.44 343 ASN A CA 1
ATOM 2718 C C . ASN A 1 343 ? -7.239 18.693 22.870 1.00 84.44 343 ASN A C 1
ATOM 2720 O O . ASN A 1 343 ? -6.443 19.197 22.080 1.00 84.44 343 ASN A O 1
ATOM 2724 N N . GLU A 1 344 ? -6.866 17.722 23.704 1.00 91.19 344 GLU A N 1
ATOM 2725 C CA . GLU A 1 344 ? -5.537 17.113 23.665 1.00 91.19 344 GLU A CA 1
ATOM 2726 C C . GLU A 1 344 ? -5.561 15.843 22.800 1.00 91.19 344 GLU A C 1
ATOM 2728 O O . GLU A 1 344 ? -6.307 14.906 23.113 1.00 91.19 344 GLU A O 1
ATOM 2733 N N . PRO A 1 345 ? -4.770 15.784 21.713 1.00 94.25 345 PRO A N 1
ATOM 2734 C CA . PRO A 1 345 ? -4.730 14.624 20.837 1.00 94.25 345 PRO A CA 1
ATOM 2735 C C . PRO A 1 345 ? -3.924 13.477 21.461 1.00 94.25 345 PRO A C 1
ATOM 2737 O O . PRO A 1 345 ? -2.888 13.678 22.095 1.00 94.25 345 PRO A O 1
ATOM 2740 N N . THR A 1 346 ? -4.382 12.249 21.251 1.00 95.19 346 THR A N 1
ATOM 2741 C CA . THR A 1 346 ? -3.745 11.008 21.700 1.00 95.19 346 THR A CA 1
ATOM 2742 C C . THR A 1 346 ? -3.885 9.949 20.616 1.00 95.19 346 THR A C 1
ATOM 2744 O O . THR A 1 346 ? -4.962 9.771 20.056 1.00 95.19 346 THR A O 1
ATOM 2747 N N . CYS A 1 347 ? -2.819 9.199 20.360 1.00 96.06 347 CYS A N 1
ATOM 2748 C CA . CYS A 1 347 ? -2.865 8.029 19.492 1.00 96.06 347 CYS A CA 1
ATOM 2749 C C . CYS A 1 347 ? -3.204 6.789 20.320 1.00 96.06 347 CYS A C 1
ATOM 2751 O O . CYS A 1 347 ? -2.393 6.334 21.128 1.00 96.06 347 CYS A O 1
ATOM 2753 N N . ALA A 1 348 ? -4.405 6.250 20.147 1.00 96.94 348 ALA A N 1
ATOM 2754 C CA . ALA A 1 348 ? -4.847 5.017 20.778 1.00 96.94 348 ALA A CA 1
ATOM 2755 C C . ALA A 1 348 ? -4.515 3.817 19.886 1.00 96.94 348 ALA A C 1
ATOM 2757 O O . ALA A 1 348 ? -4.992 3.717 18.757 1.00 96.94 348 ALA A O 1
ATOM 2758 N N . LEU A 1 349 ? -3.732 2.882 20.420 1.00 97.62 349 LEU A N 1
ATOM 2759 C CA . LEU A 1 349 ? -3.590 1.556 19.835 1.00 97.62 349 LEU A CA 1
ATOM 2760 C C . LEU A 1 349 ? -4.761 0.703 20.319 1.00 97.62 349 LEU A C 1
ATOM 2762 O O . LEU A 1 349 ? -4.939 0.516 21.527 1.00 97.62 349 LEU A O 1
ATOM 2766 N N . THR A 1 350 ? -5.567 0.217 19.382 1.00 97.19 350 THR A N 1
ATOM 2767 C CA . THR A 1 350 ? -6.870 -0.384 19.668 1.00 97.19 350 THR A CA 1
ATOM 2768 C C . THR A 1 350 ? -6.921 -1.814 19.141 1.00 97.19 350 THR A C 1
ATOM 2770 O O . THR A 1 350 ? -6.573 -2.080 17.993 1.00 97.19 350 THR A O 1
ATOM 2773 N N . TYR A 1 351 ? -7.350 -2.748 19.994 1.00 97.00 351 TYR A N 1
ATOM 2774 C CA . TYR A 1 351 ? -7.537 -4.148 19.607 1.00 97.00 351 TYR A CA 1
ATOM 2775 C C . TYR A 1 351 ? -8.751 -4.293 18.686 1.00 97.00 351 TYR A C 1
ATOM 2777 O O . TYR A 1 351 ? -8.636 -4.809 17.579 1.00 97.00 351 TYR A O 1
ATOM 2785 N N . ARG A 1 352 ? -9.911 -3.809 19.142 1.00 97.06 352 ARG A N 1
ATOM 2786 C CA . ARG A 1 352 ? -11.181 -3.784 18.407 1.00 97.06 352 ARG A CA 1
ATOM 2787 C C . ARG A 1 352 ? -12.045 -2.625 18.883 1.00 97.06 352 ARG A C 1
ATOM 2789 O O . ARG A 1 352 ? -11.843 -2.125 19.991 1.00 97.06 352 ARG A O 1
ATOM 2796 N N . TYR A 1 353 ? -13.049 -2.269 18.097 1.00 97.56 353 TYR A N 1
ATOM 2797 C CA . TYR A 1 353 ? -14.101 -1.350 18.512 1.00 97.56 353 TYR A CA 1
ATOM 2798 C C . TYR A 1 353 ? -15.481 -1.784 18.029 1.00 97.56 353 TYR A C 1
ATOM 2800 O O . TYR A 1 353 ? -15.601 -2.518 17.053 1.00 97.56 353 TYR A O 1
ATOM 2808 N N . TYR A 1 354 ? -16.517 -1.365 18.759 1.00 97.81 354 TYR A N 1
ATOM 2809 C CA . TYR A 1 354 ? -17.899 -1.794 18.529 1.00 97.81 354 TYR A CA 1
ATOM 2810 C C . TYR A 1 354 ? -18.906 -0.688 18.869 1.00 97.81 354 TYR A C 1
ATOM 2812 O O . TYR A 1 354 ? -18.608 0.161 19.712 1.00 97.81 354 TYR A O 1
ATOM 2820 N N . PRO A 1 355 ? -20.139 -0.745 18.331 1.00 96.06 355 PRO A N 1
ATOM 2821 C CA . PRO A 1 355 ? -21.196 0.225 18.642 1.00 96.06 355 PRO A CA 1
ATOM 2822 C C . PRO A 1 355 ? -21.775 0.076 20.061 1.00 96.06 355 PRO A C 1
ATOM 2824 O O . PRO A 1 355 ? -22.511 0.939 20.528 1.00 96.06 355 PRO A O 1
ATOM 2827 N N . THR A 1 356 ? -21.466 -1.018 20.772 1.00 96.75 356 THR A N 1
ATOM 2828 C CA . THR A 1 356 ? -22.062 -1.329 22.085 1.00 96.75 356 THR A CA 1
ATOM 2829 C C . THR A 1 356 ? -21.014 -1.703 23.137 1.00 96.75 356 THR A C 1
ATOM 2831 O O . THR A 1 356 ? -20.029 -2.386 22.815 1.00 96.75 356 THR A O 1
ATOM 2834 N N . PRO A 1 357 ? -21.229 -1.326 24.413 1.00 97.31 357 PRO A N 1
ATOM 2835 C CA . PRO A 1 357 ? -20.317 -1.675 25.498 1.00 97.31 357 PRO A CA 1
ATOM 2836 C C . PRO A 1 357 ? -20.271 -3.188 25.753 1.00 97.31 357 PRO A C 1
ATOM 2838 O O . PRO A 1 357 ? -19.232 -3.708 26.152 1.00 97.31 357 PRO A O 1
ATOM 2841 N N . GLU A 1 358 ? -21.347 -3.931 25.479 1.00 98.00 358 GLU A N 1
ATOM 2842 C CA . GLU A 1 358 ? -21.393 -5.383 25.667 1.00 98.00 358 GLU A CA 1
ATOM 2843 C C . GLU A 1 358 ? -20.452 -6.116 24.701 1.00 98.00 358 GLU A C 1
ATOM 2845 O O . GLU A 1 358 ? -19.748 -7.045 25.109 1.00 98.00 358 GLU A O 1
ATOM 2850 N N . LYS A 1 359 ? -20.410 -5.707 23.423 1.00 97.38 359 LYS A N 1
ATOM 2851 C CA . LYS A 1 359 ? -19.474 -6.276 22.438 1.00 97.38 359 LYS A CA 1
ATOM 2852 C C . LYS A 1 359 ? -18.028 -5.908 22.778 1.00 97.38 359 LYS A C 1
ATOM 2854 O O . LYS A 1 359 ? -17.174 -6.796 22.804 1.00 97.38 359 LYS A O 1
ATOM 2859 N N . ALA A 1 360 ? -17.771 -4.649 23.142 1.00 97.94 360 ALA A N 1
ATOM 2860 C CA . ALA A 1 360 ? -16.453 -4.216 23.607 1.00 97.94 360 ALA A CA 1
ATOM 2861 C C . ALA A 1 360 ? -16.000 -4.987 24.863 1.00 97.94 360 ALA A C 1
ATOM 2863 O O . ALA A 1 360 ? -14.853 -5.422 24.939 1.00 97.94 360 ALA A O 1
ATOM 2864 N N . GLY A 1 361 ? -16.911 -5.264 25.802 1.00 98.19 361 GLY A N 1
ATOM 2865 C CA . GLY A 1 361 ? -16.661 -6.093 26.985 1.00 98.19 361 GLY A CA 1
ATOM 2866 C C . GLY A 1 361 ? -16.223 -7.519 26.647 1.00 98.19 361 GLY A C 1
ATOM 2867 O O . GLY A 1 361 ? -15.267 -8.029 27.232 1.00 98.19 361 GLY A O 1
ATOM 2868 N N . LYS A 1 362 ? -16.865 -8.159 25.662 1.00 97.88 362 LYS A N 1
ATOM 2869 C CA . LYS A 1 362 ? -16.460 -9.492 25.177 1.00 97.88 362 LYS A CA 1
ATOM 2870 C C . LYS A 1 362 ? -15.086 -9.470 24.504 1.00 97.88 362 LYS A C 1
ATOM 2872 O O . LYS A 1 362 ? -14.274 -10.371 24.727 1.00 97.88 362 LYS A O 1
ATOM 2877 N N . ALA A 1 363 ? -14.800 -8.440 23.712 1.00 97.31 363 ALA A N 1
ATOM 2878 C CA . ALA A 1 363 ? -13.489 -8.275 23.094 1.00 97.31 363 ALA A CA 1
ATOM 2879 C C . ALA A 1 363 ? -12.389 -8.018 24.137 1.00 97.31 363 ALA A C 1
ATOM 2881 O O . ALA A 1 363 ? -11.322 -8.618 24.046 1.00 97.31 363 ALA A O 1
ATOM 2882 N N . LEU A 1 364 ? -12.665 -7.230 25.182 1.00 97.69 364 LEU A N 1
ATOM 2883 C CA . LEU A 1 364 ? -11.748 -7.030 26.308 1.00 97.69 364 LEU A CA 1
ATOM 2884 C C . LEU A 1 364 ? -11.451 -8.345 27.053 1.00 97.69 364 LEU A C 1
ATOM 2886 O O . LEU A 1 364 ? -10.300 -8.618 27.389 1.00 97.69 364 LEU A O 1
ATOM 2890 N N . GLN A 1 365 ? -12.458 -9.196 27.275 1.00 97.19 365 GLN A N 1
ATOM 2891 C CA . GLN A 1 365 ? -12.257 -10.528 27.870 1.00 97.19 365 GLN A CA 1
ATOM 2892 C C . GLN A 1 365 ? -11.394 -11.437 26.979 1.00 97.19 365 GLN A C 1
ATOM 2894 O O . GLN A 1 365 ? -10.512 -12.150 27.468 1.00 97.19 365 GLN A O 1
ATOM 2899 N N . THR A 1 366 ? -11.621 -11.387 25.664 1.00 95.88 366 THR A N 1
ATOM 2900 C CA . THR A 1 366 ? -10.824 -12.125 24.670 1.00 95.88 366 THR A CA 1
ATOM 2901 C C . THR A 1 366 ? -9.368 -11.660 24.683 1.00 95.88 366 THR A C 1
ATOM 2903 O O . THR A 1 366 ? -8.452 -12.487 24.720 1.00 95.88 366 THR A O 1
ATOM 2906 N N . TRP A 1 367 ? -9.146 -10.344 24.748 1.00 95.88 367 TRP A N 1
ATOM 2907 C CA . TRP A 1 367 ? -7.820 -9.751 24.897 1.00 95.88 367 TRP A CA 1
ATOM 2908 C C . TRP A 1 367 ? -7.127 -10.220 26.177 1.00 95.88 367 TRP A C 1
ATOM 2910 O O . TRP A 1 367 ? -6.017 -10.736 26.110 1.00 95.88 367 TRP A O 1
ATOM 2920 N N . ALA A 1 368 ? -7.796 -10.133 27.330 1.00 96.06 368 ALA A N 1
ATOM 2921 C CA . ALA A 1 368 ? -7.231 -10.551 28.615 1.00 96.06 368 ALA A CA 1
ATOM 2922 C C . ALA A 1 368 ? -6.829 -12.039 28.643 1.00 96.06 368 ALA A C 1
ATOM 2924 O O . ALA A 1 368 ? -5.880 -12.412 29.332 1.00 96.06 368 ALA A O 1
ATOM 2925 N N . THR A 1 369 ? -7.530 -12.879 27.876 1.00 94.94 369 THR A N 1
ATOM 2926 C CA . THR A 1 369 ? -7.206 -14.306 27.719 1.00 94.94 369 THR A CA 1
ATOM 2927 C C . THR A 1 369 ? -6.013 -14.521 26.786 1.00 94.94 369 THR A C 1
ATOM 2929 O O . THR A 1 369 ? -5.153 -15.354 27.060 1.00 94.94 369 THR A O 1
ATOM 2932 N N . THR A 1 370 ? -5.950 -13.768 25.687 1.00 91.94 370 THR A N 1
ATOM 2933 C CA . THR A 1 370 ? -4.899 -13.894 24.663 1.00 91.94 370 THR A CA 1
ATOM 2934 C C . THR A 1 370 ? -3.574 -13.280 25.123 1.00 91.94 370 THR A C 1
ATOM 2936 O O . THR A 1 370 ? -2.506 -13.805 24.821 1.00 91.94 370 THR A O 1
ATOM 2939 N N . MET A 1 371 ? -3.645 -12.185 25.882 1.00 94.69 371 MET A N 1
ATOM 2940 C CA . MET A 1 371 ? -2.517 -11.365 26.324 1.00 94.69 371 MET A CA 1
ATOM 2941 C C . MET A 1 371 ? -2.558 -11.154 27.847 1.00 94.69 371 MET A C 1
ATOM 2943 O O . MET A 1 371 ? -2.761 -10.031 28.323 1.00 94.69 371 MET A O 1
ATOM 2947 N N . PRO A 1 372 ? -2.366 -12.222 28.646 1.00 91.75 372 PRO A N 1
ATOM 2948 C CA . PRO A 1 372 ? -2.434 -12.121 30.097 1.00 91.75 372 PRO A CA 1
ATOM 2949 C C . PRO A 1 372 ? -1.370 -11.151 30.624 1.00 91.75 372 PRO A C 1
ATOM 2951 O O . PRO A 1 372 ? -0.185 -11.263 30.312 1.00 91.75 372 PRO A O 1
ATOM 2954 N N . GLY A 1 373 ? -1.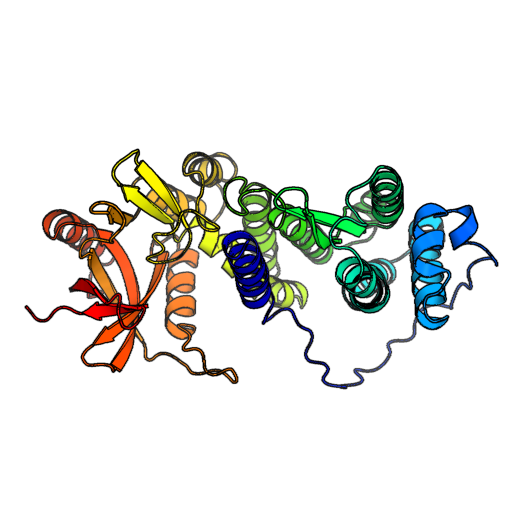802 -10.192 31.444 1.00 91.06 373 GLY A N 1
ATOM 2955 C CA . GLY A 1 373 ? -0.927 -9.182 32.048 1.00 91.06 373 GLY A CA 1
ATOM 2956 C C . GLY A 1 373 ? -0.676 -7.937 31.193 1.00 91.06 373 GLY A C 1
ATOM 2957 O O . GLY A 1 373 ? -0.005 -7.025 31.673 1.00 91.06 373 GLY A O 1
ATOM 2958 N N . VAL A 1 374 ? -1.226 -7.855 29.975 1.00 93.94 374 VAL A N 1
ATOM 2959 C CA . VAL A 1 374 ? -1.224 -6.612 29.191 1.00 93.94 374 VAL A CA 1
ATOM 2960 C C . VAL A 1 374 ? -2.545 -5.875 29.433 1.00 93.94 374 VAL A C 1
ATOM 2962 O O . VAL A 1 374 ? -3.591 -6.366 29.001 1.00 93.94 374 VAL A O 1
ATOM 2965 N N . PRO A 1 375 ? -2.535 -4.731 30.143 1.00 94.44 375 PRO A N 1
ATOM 2966 C CA . PRO A 1 375 ? -3.762 -4.013 30.456 1.00 94.44 375 PRO A CA 1
ATOM 2967 C C . PRO A 1 375 ? -4.428 -3.487 29.182 1.00 94.44 375 PRO A C 1
ATOM 2969 O O . PRO A 1 375 ? -3.759 -3.129 28.216 1.00 94.44 375 PRO A O 1
ATOM 2972 N N . ALA A 1 376 ? -5.754 -3.436 29.211 1.00 97.25 376 ALA A N 1
ATOM 2973 C CA . ALA A 1 376 ? -6.575 -2.774 28.212 1.00 97.25 376 ALA A CA 1
ATOM 2974 C C . ALA A 1 376 ? -7.815 -2.192 28.896 1.00 97.25 376 ALA A C 1
ATOM 2976 O O . ALA A 1 376 ? -8.242 -2.687 29.943 1.00 97.25 376 ALA A O 1
ATOM 2977 N N . GLU A 1 377 ? -8.383 -1.148 28.311 1.00 97.06 377 GLU A N 1
ATOM 2978 C CA . GLU A 1 377 ? -9.554 -0.442 28.829 1.00 97.06 377 GLU A CA 1
ATOM 2979 C C . GLU A 1 377 ? -10.598 -0.226 27.734 1.00 97.06 377 GLU A C 1
ATOM 2981 O O . GLU A 1 377 ? -10.275 -0.224 26.545 1.00 97.06 377 GLU A O 1
ATOM 2986 N N . ILE A 1 378 ? -11.858 -0.043 28.139 1.00 98.25 378 ILE A N 1
ATOM 2987 C CA . ILE A 1 378 ? -12.921 0.374 27.223 1.00 98.25 378 ILE A CA 1
ATOM 2988 C C . ILE A 1 378 ? -13.036 1.891 27.272 1.00 98.25 378 ILE A C 1
ATOM 2990 O O . ILE A 1 378 ? -13.153 2.472 28.347 1.00 98.25 378 ILE A O 1
ATOM 2994 N N . VAL A 1 379 ? -13.029 2.523 26.103 1.00 97.56 379 VAL A N 1
ATOM 2995 C CA . VAL A 1 379 ? -13.117 3.978 25.956 1.00 97.56 379 VAL A CA 1
ATOM 2996 C C . VAL A 1 379 ? -14.252 4.295 25.003 1.00 97.56 379 VAL A C 1
ATOM 2998 O O . VAL A 1 379 ? -14.233 3.864 23.852 1.00 97.56 379 VAL A O 1
ATOM 3001 N N . LYS A 1 380 ? -15.239 5.062 25.470 1.00 97.94 380 LYS A N 1
ATOM 3002 C CA . LYS A 1 380 ? -16.315 5.560 24.614 1.00 97.94 380 LYS A CA 1
ATOM 3003 C C . LYS A 1 380 ? -15.861 6.825 23.893 1.00 97.94 380 LYS A C 1
ATOM 3005 O O . LYS A 1 380 ? -15.430 7.783 24.534 1.00 97.94 380 LYS A O 1
ATOM 3010 N N . ILE A 1 381 ? -16.012 6.842 22.576 1.00 97.69 381 ILE A N 1
ATOM 3011 C CA . ILE A 1 381 ? -15.769 8.012 21.733 1.00 97.69 381 ILE A CA 1
ATOM 3012 C C . ILE A 1 381 ? -17.023 8.373 20.935 1.00 97.69 381 ILE A C 1
ATOM 3014 O O . ILE A 1 381 ? -17.877 7.522 20.691 1.00 97.69 381 ILE A O 1
ATOM 3018 N N . ALA A 1 382 ? -17.133 9.629 20.519 1.00 96.56 382 ALA A N 1
ATOM 3019 C CA . ALA A 1 382 ? -18.133 10.082 19.557 1.00 96.56 382 ALA A CA 1
ATOM 3020 C C . ALA A 1 382 ? -17.496 11.054 18.561 1.00 96.56 382 ALA A C 1
ATOM 3022 O O . ALA A 1 382 ? -16.501 11.708 18.882 1.00 96.56 382 ALA A O 1
ATOM 3023 N N . TYR A 1 383 ? -18.058 11.128 17.359 1.00 95.69 383 TYR A N 1
ATOM 3024 C CA . TYR A 1 383 ? -17.582 12.035 16.326 1.00 95.69 383 TYR A CA 1
ATOM 3025 C C . TYR A 1 383 ? -18.117 13.451 16.568 1.00 95.69 383 TYR A C 1
ATOM 3027 O O . TYR A 1 383 ? -19.324 13.658 16.710 1.00 95.69 383 TYR A O 1
ATOM 3035 N N . ASN A 1 384 ? -17.221 14.432 16.618 1.00 93.12 384 ASN A N 1
ATOM 3036 C CA . ASN A 1 384 ? -17.549 15.846 16.691 1.00 93.12 384 ASN A CA 1
ATOM 3037 C C . ASN A 1 384 ? -17.550 16.429 15.274 1.00 93.12 384 ASN A C 1
ATOM 3039 O O . ASN A 1 384 ? -16.501 16.779 14.739 1.00 93.12 384 ASN A O 1
ATOM 3043 N N . SER A 1 385 ? -18.735 16.587 14.685 1.00 89.81 385 SER A N 1
ATOM 3044 C CA . SER A 1 385 ? -18.894 17.095 13.315 1.00 89.81 385 SER A CA 1
ATOM 3045 C C . SER A 1 385 ? -18.421 18.538 13.117 1.00 89.81 385 SER A C 1
ATOM 3047 O O . SER A 1 385 ? -18.206 18.950 11.987 1.00 89.81 385 SER A O 1
ATOM 3049 N N . ASN A 1 386 ? -18.285 19.331 14.186 1.00 89.38 386 ASN A N 1
ATOM 3050 C CA . ASN A 1 386 ? -17.811 20.714 14.071 1.00 89.38 386 ASN A CA 1
ATOM 3051 C C . ASN A 1 386 ? -16.288 20.796 13.967 1.00 89.38 386 ASN A C 1
ATOM 3053 O O . ASN A 1 386 ? -15.764 21.760 13.416 1.00 89.38 386 ASN A O 1
ATOM 3057 N N . LEU A 1 387 ? -15.591 19.830 14.566 1.00 88.31 387 LEU A N 1
ATOM 3058 C CA . LEU A 1 387 ? -14.130 19.757 14.568 1.00 88.31 387 LEU A CA 1
ATOM 3059 C C . LEU A 1 387 ? -13.596 18.690 13.613 1.00 88.31 387 LEU A C 1
ATOM 3061 O O . LEU A 1 387 ? -12.392 18.642 13.397 1.00 88.31 387 LEU A O 1
ATOM 3065 N N . GLU A 1 388 ? -14.482 17.851 13.073 1.00 89.56 388 GLU A N 1
ATOM 3066 C CA . GLU A 1 388 ? -14.163 16.684 12.249 1.00 89.56 388 GLU A CA 1
ATOM 3067 C C . GLU A 1 388 ? -13.219 15.697 12.964 1.00 89.56 388 GLU A C 1
ATOM 3069 O O . GLU A 1 388 ? -12.350 15.074 12.358 1.00 89.56 388 GLU A O 1
ATOM 3074 N N . THR A 1 389 ? -13.390 15.535 14.282 1.00 91.62 389 THR A N 1
ATOM 3075 C CA . THR A 1 389 ? -12.533 14.693 15.133 1.00 91.62 389 THR A CA 1
ATOM 3076 C C . THR A 1 389 ? -13.325 13.711 15.991 1.00 91.62 389 THR A C 1
ATOM 3078 O O . THR A 1 389 ? -14.501 13.905 16.288 1.00 91.62 389 THR A O 1
ATOM 3081 N N . TRP A 1 390 ? -12.658 12.645 16.437 1.00 94.88 390 TRP A N 1
ATOM 3082 C CA . TRP A 1 390 ? -13.201 11.694 17.406 1.00 94.88 390 TRP A CA 1
ATOM 3083 C C . TRP A 1 390 ? -12.812 12.078 18.834 1.00 94.88 390 TRP A C 1
ATOM 3085 O O . TRP A 1 390 ? -11.627 12.185 19.154 1.00 94.88 390 TRP A O 1
ATOM 3095 N N . GLU A 1 391 ? -13.801 12.240 19.712 1.00 96.00 391 GLU A N 1
ATOM 3096 C CA . GLU A 1 391 ? -13.607 12.713 21.083 1.00 96.00 391 GLU A CA 1
ATOM 3097 C C . GLU A 1 391 ? -14.026 11.683 22.125 1.00 96.00 391 GLU A C 1
ATOM 3099 O O . GLU A 1 391 ? -15.118 11.110 22.057 1.00 96.00 391 GLU A O 1
ATOM 3104 N N . ILE A 1 392 ? -13.183 11.511 23.145 1.00 95.94 392 ILE A N 1
ATOM 3105 C CA . ILE A 1 392 ? -13.517 10.734 24.337 1.00 95.94 392 ILE A CA 1
ATOM 3106 C C . ILE A 1 392 ? -14.692 11.397 25.049 1.00 95.94 392 ILE A C 1
ATOM 3108 O O . ILE A 1 392 ? -14.629 12.565 25.433 1.00 95.94 392 ILE A O 1
ATOM 3112 N N . GLN A 1 393 ? -15.745 10.617 25.266 1.00 92.44 393 GLN A N 1
ATOM 3113 C CA . GLN A 1 393 ? -16.903 11.038 26.037 1.00 92.44 393 GLN A CA 1
ATOM 3114 C C . GLN A 1 393 ? -16.608 10.818 27.522 1.00 92.44 393 GLN A C 1
ATOM 3116 O O . GLN A 1 393 ? -16.256 9.711 27.928 1.00 92.44 393 GLN A O 1
ATOM 3121 N N . SER A 1 394 ? -16.727 11.868 28.334 1.00 74.38 394 SER A N 1
ATOM 3122 C CA . SER A 1 394 ? -16.717 11.727 29.792 1.00 74.38 394 SER A CA 1
ATOM 3123 C C . SER A 1 394 ? -17.957 10.950 30.236 1.00 74.38 394 SER A C 1
ATOM 3125 O O . SER A 1 394 ? -19.058 11.282 29.791 1.00 74.38 394 SER A O 1
ATOM 3127 N N . GLU A 1 395 ? -17.754 9.926 31.068 1.00 55.75 395 GLU A N 1
ATOM 3128 C CA . GLU A 1 395 ? -18.829 9.123 31.674 1.00 55.75 395 GLU A CA 1
ATOM 3129 C C . GLU A 1 395 ? -19.841 9.957 32.467 1.00 55.75 395 GLU A C 1
ATOM 3131 O O . GLU A 1 395 ? -19.421 10.926 33.149 1.00 55.75 395 GLU A O 1
#

pLDDT: mean 86.48, std 19.06, range [23.88, 98.38]

Radius of gyration: 23.56 Å; Cα contacts (8 Å, |Δi|>4): 617; chains: 1; bounding box: 60×42×67 Å

Solvent-accessible surface area (backbone atoms only — not comparable to full-atom values): 21427 Å² total; per-residue (Å²): 120,68,64,64,57,50,52,51,49,48,49,52,48,52,49,46,64,74,36,61,84,67,53,78,74,93,64,92,71,87,75,74,83,70,84,72,76,78,86,71,77,56,61,90,62,45,39,60,73,76,31,49,55,51,30,68,67,38,71,85,42,58,69,67,58,46,48,50,52,34,41,50,44,46,48,55,80,39,27,86,84,72,46,88,44,39,69,56,47,52,53,52,54,49,42,41,66,74,44,50,50,54,52,44,39,67,66,39,51,52,55,46,42,74,76,36,75,62,73,70,66,47,73,68,37,53,54,26,40,54,48,37,31,75,62,23,30,30,73,31,39,36,75,82,35,79,75,47,73,40,53,34,80,58,63,63,72,55,44,72,72,48,42,56,68,65,60,48,38,46,55,55,24,51,31,21,48,44,59,28,67,29,42,79,42,42,41,54,57,49,68,18,32,56,49,19,34,56,33,36,50,48,31,43,70,77,39,59,87,43,72,55,28,64,71,45,41,66,62,28,51,50,33,44,41,59,59,40,16,42,29,36,40,36,46,85,87,57,77,48,33,33,32,53,62,89,64,85,55,58,77,62,31,28,32,44,62,68,60,48,45,42,48,30,70,79,38,66,84,45,68,48,20,66,16,33,42,51,34,61,76,59,47,25,41,45,40,37,59,80,88,43,69,52,50,35,20,31,24,35,55,47,78,36,80,52,42,71,57,100,77,84,55,77,38,45,64,72,31,46,56,51,33,50,59,32,34,77,69,35,37,63,39,40,35,61,38,77,36,26,50,96,86,44,69,33,17,33,26,25,54,45,33,18,63,39,68,69,59,27,49,53,51,47,53,52,46,47,69,77,39,70,92,58,66,66,46,81,45,48,31,35,69,38,82,90,77,75,42,40,29,56,57,82,132

Foldseek 3Di:
DVVVVVVVVVVVVVVCVVCVVVPPPPDPPPDDDDDDDDQPQAPVCQCCPQVVLLCVQCVPFDPVLVRLVSSLQCCQVVVVPNPDAQVNVLVSVCSVSPPNFVCCCVGGVVVVCVVPQCPCQDPSVVSNQVSVLSSQKHFAEEPSTTDGIFGHDGPVVVCVVHPDPLSNLLNQLRNLLSVQCHYPASAADLSSLLSNLVSLQCNCPVPVPDPSNVVCVVVNLVSLLSLQQKEWEAEDPGIWMFGAAPDQDCPRTTYDLVVSCVSCVVCVPGLQSLLSNVCSVPPAYWYDDHRFTAKKKFWFLDKDQWDDDPPRDTHDVVLSVVQVVCSSNNHRFRHWFFEDEPNGTMTTRTNHMYNDVVVSVVVLVVCCVVPPPRDIDIWIWGQDPVVRHIYTDDD